Protein AF-A0A256XQA1-F1 (afdb_monomer)

Nearest PDB structures (foldseek):
  4xed-assembly1_A  TM=9.774E-01  e=1.293E-12  Thermoplasmatales archaeon SCGC AB-540-F20
  3no8-assembly2_B  TM=5.019E-01  e=9.956E-04  Homo sapiens
  3s9d-assembly2_D  TM=3.739E-01  e=5.995E-04  Homo sapiens
  7zn2-assembly1_c  TM=4.769E-01  e=1.975E-02  Escherichia phage T5
  6xay-assembly2_B  TM=3.866E-01  e=4.311E-03  Homo sapiens

pLDDT: mean 86.0, std 14.16, range [35.56, 98.75]

Solvent-accessible surface area (backbone atoms only — not comparable to full-atom values): 26782 Å² total; per-residue (Å²): 106,75,66,42,61,50,33,53,73,69,76,34,41,66,69,47,74,50,66,72,14,47,53,47,9,24,47,56,58,48,54,56,33,29,93,28,30,47,31,44,32,19,8,39,33,76,43,62,55,76,67,44,73,65,40,53,56,55,52,52,51,50,46,71,76,37,81,80,62,47,72,66,62,51,42,44,50,50,45,51,53,49,54,74,39,76,92,52,34,65,70,37,45,36,17,28,31,37,27,83,37,38,65,62,26,46,54,33,43,21,50,34,22,49,45,48,52,74,42,31,88,78,40,48,68,58,50,55,60,54,52,75,73,37,40,61,28,76,89,43,44,22,30,22,46,53,42,42,28,54,57,51,45,75,46,96,55,61,69,71,52,31,52,29,25,47,49,28,41,54,32,45,57,69,18,50,76,39,61,44,58,31,75,50,88,42,65,77,36,38,22,40,88,52,50,43,76,77,51,45,66,74,41,82,52,53,69,32,79,92,73,45,50,60,49,44,73,68,28,39,48,58,57,38,58,43,52,62,49,47,54,48,37,48,30,32,76,66,47,68,29,78,59,75,73,43,71,46,72,38,14,46,59,30,31,44,28,44,35,40,51,42,83,47,45,45,44,42,37,38,36,37,29,28,19,31,35,74,80,50,77,45,39,44,34,42,29,37,18,72,39,96,93,52,65,71,78,35,61,45,74,45,59,39,86,78,44,44,70,81,44,79,36,75,42,79,46,82,38,74,66,44,82,51,65,56,75,43,64,33,31,46,36,42,43,34,84,32,50,73,76,78,61,18,27,34,35,40,31,11,20,69,50,57,73,63,38,81,66,47,53,35,34,39,33,34,59,89,73,73,41,78,39,72,52,81,78,54,37,33,57,23,36,35,34,26,23,78,24,54,70,35,71,41,31,46,79,47,62,75,52,57,55,56,52,66,46,78,46,66,34,32,40,32,40,70,45,92,85,61,39,41,28,24,36,34,36,33,57,53,79,88,49,69,48,79,59,52,64,82,38,60,41,62,46,78,42,77,51,72,51,65,50,72,60,70,49,75,32,46,31,39,30,25,31,24,38,75,85,70,53,46,30,43,74,29,76,47,63,31,39,22,65,84,80,70,64,73,57,53,58,57,48,50,56,48,39,73,74,33,68,70,58,52,61,55,58,73,72,78,115

Radius of gyration: 28.11 Å; Cα contacts (8 Å, |Δi|>4): 1123; chains: 1; bounding box: 68×57×77 Å

Sequence (511 aa):
MKCKKHYQKQGGVDLICFTAPCLMGAIESAYELRDCVDIYIGSEELSGYGHWFDTIENICEEIDDNPDITNNELSEFIIQSLWDKTSWQPSLTMSAVKTSMMEPLISSLDTLASDLITYYNESYDLFWEVYAEVQGFGNGFCVDVYDLVNKCSVADFHPSIIEDFVEVRDCFSDCIIDECHGDYSGAYGLTIYVPDLLSYYYASHYGDSAYGLDFSQNTNWGEFVSLYFQEIIEYGVDQYQTETTTGMVLCYKYKWTQSFIPTKEDLIKLKLKLYRFGDITSDLKVSVRSEKEGYDLTTISIPYDSVPKDVWEWVEFDFPDIVLITGETYYILLSTDGGDNTENAYSFAGSNDPDSYLDGDIWLYYTSSESWKMWDPPIDACFKTFFEGSGLNPPVIEGPSSGESGICYDYSFVYNDPDNLDVSYFIDWGDGKVEEWTGPHQSGIKTTFSHVWNEKGSYVINAKAKNSDDIETGWSTLEITMPKNKLHGYFLFQRFLQNHSHLYKILMQTL

Structure (mmCIF, N/CA/C/O backbone):
data_AF-A0A256XQA1-F1
#
_entry.id   AF-A0A256XQA1-F1
#
loop_
_atom_site.group_PDB
_atom_site.id
_atom_site.type_symbol
_atom_site.label_atom_id
_atom_site.label_alt_id
_atom_site.label_comp_id
_atom_site.label_asym_id
_atom_site.label_entity_id
_atom_site.label_seq_id
_atom_site.pdbx_PDB_ins_code
_atom_site.Cartn_x
_atom_site.Cartn_y
_atom_site.Cartn_z
_atom_site.occupancy
_atom_site.B_iso_or_equiv
_atom_site.auth_seq_id
_atom_site.auth_comp_id
_atom_site.auth_asym_id
_atom_site.auth_atom_id
_atom_site.pdbx_PDB_model_num
ATOM 1 N N . MET A 1 1 ? -22.484 5.832 10.659 1.00 67.25 1 MET A N 1
ATOM 2 C CA . MET A 1 1 ? -23.878 6.285 10.373 1.00 67.25 1 MET A CA 1
ATOM 3 C C . MET A 1 1 ? -25.028 5.836 11.308 1.00 67.25 1 MET A C 1
ATOM 5 O O . MET A 1 1 ? -25.582 6.697 11.990 1.00 67.25 1 MET A O 1
ATOM 9 N N . LYS A 1 2 ? -25.517 4.574 11.328 1.00 80.38 2 LYS A N 1
ATOM 10 C CA . LYS A 1 2 ? -26.718 4.212 12.146 1.00 80.38 2 LYS A CA 1
ATOM 11 C C . LYS A 1 2 ? -26.483 4.391 13.655 1.00 80.38 2 LYS A C 1
ATOM 13 O O . LYS A 1 2 ? -27.355 4.940 14.326 1.00 80.38 2 LYS A O 1
ATOM 18 N N . CYS A 1 3 ? -25.309 3.984 14.146 1.00 81.31 3 CYS A N 1
ATOM 19 C CA . CYS A 1 3 ? -24.890 4.176 15.539 1.00 81.31 3 CYS A CA 1
ATOM 20 C C . CYS A 1 3 ? -24.785 5.668 15.894 1.00 81.31 3 CYS A C 1
ATOM 22 O O . C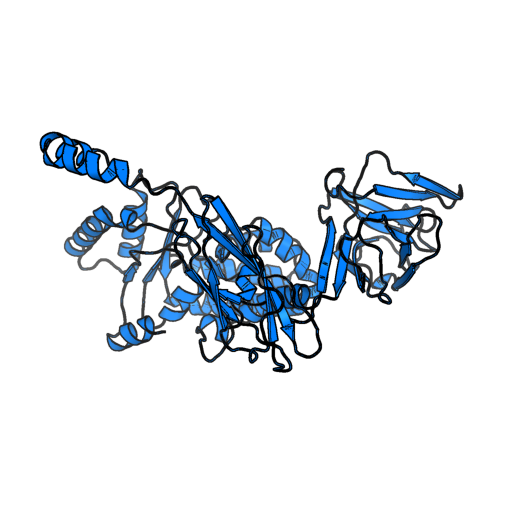YS A 1 3 ? -25.470 6.107 16.811 1.00 81.31 3 CYS A O 1
ATOM 24 N N . LYS A 1 4 ? -24.072 6.469 15.083 1.00 85.94 4 LYS A N 1
ATOM 25 C CA . LYS A 1 4 ? -23.995 7.943 15.202 1.00 85.94 4 LYS A CA 1
ATOM 26 C C . LYS A 1 4 ? -25.372 8.587 15.403 1.00 85.94 4 LYS A C 1
ATOM 28 O O . LYS A 1 4 ? -25.621 9.250 16.405 1.00 85.94 4 LYS A O 1
ATOM 33 N N . LYS A 1 5 ? -26.325 8.300 14.502 1.00 85.81 5 LYS A N 1
ATOM 34 C CA . LYS A 1 5 ? -27.705 8.824 14.581 1.00 85.81 5 LYS A CA 1
ATOM 35 C C . LYS A 1 5 ? -28.447 8.394 15.848 1.00 85.81 5 LYS A C 1
ATOM 37 O O . LYS A 1 5 ? -29.388 9.077 16.250 1.00 85.81 5 LYS A O 1
ATOM 42 N N . HIS A 1 6 ? -28.111 7.243 16.424 1.00 87.94 6 HIS A N 1
ATOM 43 C CA . HIS A 1 6 ? -28.699 6.787 17.678 1.00 87.94 6 HIS A CA 1
ATOM 44 C C . HIS A 1 6 ? -28.132 7.574 18.862 1.00 87.94 6 HIS A C 1
ATOM 46 O O . HIS A 1 6 ? -28.913 8.159 19.606 1.00 87.94 6 HIS A O 1
ATOM 52 N N . TYR A 1 7 ? -26.807 7.658 18.992 1.00 89.12 7 TYR A N 1
ATOM 53 C CA . TYR A 1 7 ? -26.156 8.355 20.105 1.00 89.12 7 TYR A CA 1
ATOM 54 C C . TYR A 1 7 ? -26.454 9.853 20.113 1.00 89.12 7 TYR A C 1
ATOM 56 O O . TYR A 1 7 ? -26.841 10.393 21.146 1.00 89.12 7 TYR A O 1
ATOM 64 N N . GLN A 1 8 ? -26.449 10.505 18.948 1.00 89.25 8 GLN A N 1
ATOM 65 C CA . GLN A 1 8 ? -26.860 11.909 18.829 1.00 89.25 8 GLN A CA 1
ATOM 66 C C . GLN A 1 8 ? -28.295 12.154 19.328 1.00 89.25 8 GLN A C 1
ATOM 68 O O . GLN A 1 8 ? -28.574 13.184 19.934 1.00 89.25 8 GLN A O 1
ATOM 73 N N . LYS A 1 9 ? -29.221 11.203 19.125 1.00 90.31 9 LYS A N 1
ATOM 74 C CA . LYS A 1 9 ? -30.597 11.314 19.649 1.00 90.31 9 LYS A CA 1
ATOM 75 C C . LYS A 1 9 ? -30.681 11.152 21.166 1.00 90.31 9 LYS A C 1
ATOM 77 O O . LYS A 1 9 ? -31.665 11.609 21.740 1.00 90.31 9 LYS A O 1
ATOM 82 N N . GLN A 1 10 ? -29.703 10.495 21.785 1.00 90.44 10 GLN A N 1
ATOM 83 C CA . GLN A 1 10 ? -29.627 10.307 23.237 1.00 90.44 10 GLN A CA 1
ATOM 84 C C . GLN A 1 10 ? -28.830 11.417 23.942 1.00 90.44 10 GLN A C 1
ATOM 86 O O . GLN A 1 10 ? -28.778 11.425 25.165 1.00 90.44 10 GLN A O 1
ATOM 91 N N . GLY A 1 11 ? -28.265 12.373 23.195 1.00 91.06 11 GLY A N 1
ATOM 92 C CA . GLY A 1 11 ? -27.439 13.451 23.747 1.00 91.06 11 GLY A CA 1
ATOM 93 C C . GLY A 1 11 ? -25.943 13.135 23.819 1.00 91.06 11 GLY A C 1
ATOM 94 O O . GLY A 1 11 ? -25.210 13.923 24.400 1.00 91.06 11 GLY A O 1
ATOM 95 N N . GLY A 1 12 ? -25.500 12.035 23.201 1.00 93.44 12 GLY A N 1
ATOM 96 C CA . GLY A 1 12 ? -24.117 11.559 23.241 1.00 93.44 12 GLY A CA 1
ATOM 97 C C . GLY A 1 12 ? -23.879 10.467 24.287 1.00 93.44 12 GLY A C 1
ATOM 98 O O . GLY A 1 12 ? -24.814 10.012 24.949 1.00 93.44 12 GLY A O 1
ATOM 99 N N . VAL A 1 13 ? -22.632 10.012 24.377 1.00 94.81 13 VAL A N 1
ATOM 100 C CA . VAL A 1 13 ? -22.139 9.014 25.331 1.00 94.81 13 VAL A CA 1
ATOM 101 C C . VAL A 1 13 ? -20.762 9.454 25.827 1.00 94.81 13 VAL A C 1
ATOM 103 O O . VAL A 1 13 ? -19.945 9.902 25.029 1.00 94.81 13 VAL A O 1
ATOM 106 N N . ASP A 1 14 ? -20.496 9.302 27.121 1.00 94.75 14 ASP A N 1
ATOM 107 C CA . ASP A 1 14 ? -19.189 9.611 27.708 1.00 94.75 14 ASP A CA 1
ATOM 108 C C . ASP A 1 14 ? -18.115 8.611 27.242 1.00 94.75 14 ASP A C 1
ATOM 110 O O . ASP A 1 14 ? -17.143 8.987 26.598 1.00 94.75 14 ASP A O 1
ATOM 114 N N . LEU A 1 15 ? -18.337 7.312 27.462 1.00 95.06 15 LEU A N 1
ATOM 115 C CA . LEU A 1 15 ? -17.463 6.238 26.980 1.00 95.06 15 LEU A CA 1
ATOM 116 C C . LEU A 1 15 ? -18.224 5.235 26.113 1.00 95.06 15 LEU A C 1
ATOM 118 O O . LEU A 1 15 ? -19.287 4.744 26.502 1.00 95.06 15 LEU A O 1
ATOM 122 N N . ILE A 1 16 ? -17.633 4.831 24.990 1.00 93.75 16 ILE A N 1
ATOM 123 C CA . ILE A 1 16 ? -18.061 3.646 24.238 1.00 93.75 16 ILE A CA 1
ATOM 124 C C . ILE A 1 16 ? -16.966 2.581 24.262 1.00 93.75 16 ILE A C 1
ATOM 126 O O . ILE A 1 16 ? -15.831 2.836 23.882 1.00 93.75 16 ILE A O 1
ATOM 130 N N . CYS A 1 17 ? -17.328 1.373 24.693 1.00 92.06 17 CYS A N 1
ATOM 131 C CA . CYS A 1 17 ? -16.447 0.206 24.707 1.00 92.06 17 CYS A CA 1
ATOM 132 C C . CYS A 1 17 ? -16.997 -0.857 23.757 1.00 92.06 17 CYS A C 1
ATOM 134 O O . CYS A 1 17 ? -18.105 -1.368 23.965 1.00 92.06 17 CYS A O 1
ATOM 136 N N . PHE A 1 18 ? -16.241 -1.216 22.723 1.00 88.94 18 PHE A N 1
ATOM 137 C CA . PHE A 1 18 ? -16.648 -2.293 21.826 1.00 88.94 18 PHE A CA 1
ATOM 138 C C . PHE A 1 18 ? -16.277 -3.648 22.437 1.00 88.94 18 PHE A C 1
ATOM 140 O O . PHE A 1 18 ? -15.113 -3.992 22.560 1.00 88.94 18 PHE A O 1
ATOM 147 N N . THR A 1 19 ? -17.273 -4.450 22.822 1.00 78.88 19 THR A N 1
ATOM 148 C CA . THR A 1 19 ? -17.038 -5.789 23.411 1.00 78.88 19 THR A CA 1
ATOM 149 C C . THR A 1 19 ? -16.857 -6.899 22.373 1.00 78.88 19 THR A C 1
ATOM 151 O O . THR A 1 19 ? -16.422 -8.001 22.698 1.00 78.88 19 THR A O 1
ATOM 154 N N . ALA A 1 20 ? -17.145 -6.589 21.109 1.00 76.75 20 ALA A N 1
ATOM 155 C CA . ALA A 1 20 ? -16.627 -7.277 19.933 1.00 76.75 20 ALA A CA 1
ATOM 156 C C . ALA A 1 20 ? -15.763 -6.258 19.171 1.00 76.75 20 ALA A C 1
ATOM 158 O O . ALA A 1 20 ? -16.246 -5.676 18.199 1.00 76.75 20 ALA A O 1
ATOM 159 N N . PRO A 1 21 ? -14.554 -5.943 19.672 1.00 68.94 21 PRO A N 1
ATOM 160 C CA . PRO A 1 21 ? -13.799 -4.789 19.213 1.00 68.94 21 PRO A CA 1
ATOM 161 C C . PRO A 1 21 ? -13.023 -5.043 17.923 1.00 68.94 21 PRO A C 1
ATOM 163 O O . PRO A 1 21 ? -12.286 -4.152 17.526 1.00 68.94 21 PRO A O 1
ATOM 166 N N . CYS A 1 22 ? -13.200 -6.202 17.273 1.00 84.94 22 CYS A N 1
ATOM 167 C CA . CYS A 1 22 ? -12.525 -6.567 16.031 1.00 84.94 22 CYS A CA 1
ATOM 168 C C . CYS A 1 22 ? -12.477 -5.402 15.040 1.00 84.94 22 CYS A C 1
ATOM 170 O O . CYS A 1 22 ? -13.522 -5.020 14.508 1.00 84.94 22 CYS A O 1
ATOM 172 N N . LEU A 1 23 ? -11.271 -4.891 14.781 1.00 88.25 23 LEU A N 1
ATOM 173 C CA . LEU A 1 23 ? -11.005 -3.808 13.826 1.00 88.25 23 LEU A CA 1
ATOM 174 C C . LEU A 1 23 ? -11.758 -2.498 14.135 1.00 88.25 23 LEU A C 1
ATOM 176 O O . LEU A 1 23 ? -11.922 -1.644 13.268 1.00 88.25 23 LEU A O 1
ATOM 180 N N . MET A 1 24 ? -12.256 -2.328 15.364 1.00 92.06 24 MET A N 1
ATOM 181 C CA . MET A 1 24 ? -12.925 -1.101 15.788 1.00 92.06 24 MET A CA 1
ATOM 182 C C . MET A 1 24 ? -11.919 -0.028 16.207 1.00 92.06 24 MET A C 1
ATOM 184 O O . MET A 1 24 ? -12.300 1.132 16.269 1.00 92.06 24 MET A O 1
ATOM 188 N N . GLY A 1 25 ? -10.652 -0.357 16.454 1.00 93.94 25 GLY A N 1
ATOM 189 C CA . GLY A 1 25 ? -9.541 0.595 16.572 1.00 93.94 25 GLY A CA 1
ATOM 190 C C . GLY A 1 25 ? -9.184 1.189 15.208 1.00 93.94 25 GLY A C 1
ATOM 191 O O . GLY A 1 25 ? -8.063 1.046 14.743 1.00 93.94 25 GLY A O 1
ATOM 192 N N . ALA A 1 26 ? -10.167 1.778 14.530 1.00 93.56 26 ALA A N 1
ATOM 193 C CA . ALA A 1 26 ? -10.064 2.333 13.189 1.00 93.56 26 ALA A CA 1
ATOM 194 C C . ALA A 1 26 ? -10.367 3.830 13.238 1.00 93.56 26 ALA A C 1
ATOM 196 O O . ALA A 1 26 ? -11.396 4.252 13.791 1.00 93.56 26 ALA A O 1
ATOM 197 N N . ILE A 1 27 ? -9.480 4.631 12.655 1.00 96.12 27 ILE A N 1
ATOM 198 C CA . ILE A 1 27 ? -9.544 6.092 12.679 1.00 96.12 27 ILE A CA 1
ATOM 199 C C . ILE A 1 27 ? -10.839 6.610 12.044 1.00 96.12 27 ILE A C 1
ATOM 201 O O . ILE A 1 27 ? -11.453 7.549 12.553 1.00 96.12 27 ILE A O 1
ATOM 205 N N . GLU A 1 28 ? -11.330 5.937 11.003 1.00 92.81 28 GLU A N 1
ATOM 206 C CA . GLU A 1 28 ? -12.576 6.256 10.313 1.00 92.81 28 GLU A CA 1
ATOM 207 C C . GLU A 1 28 ? -13.779 6.112 11.252 1.00 92.81 28 GLU A C 1
ATOM 209 O O . GLU A 1 28 ? -14.695 6.938 11.245 1.00 92.81 28 GLU A O 1
ATOM 214 N N . SER A 1 29 ? -13.771 5.069 12.089 1.00 92.56 29 SER A N 1
ATOM 215 C CA . SER A 1 29 ? -14.848 4.785 13.042 1.00 92.56 29 SER A CA 1
ATOM 216 C C . SER A 1 29 ? -14.837 5.758 14.219 1.00 92.56 29 SER A C 1
ATOM 218 O O . SER A 1 29 ? -15.899 6.261 14.604 1.00 92.56 29 SER A O 1
ATOM 220 N N . ALA A 1 30 ? -13.653 6.055 14.763 1.00 96.00 30 ALA A N 1
ATOM 221 C CA . ALA A 1 30 ? -13.488 7.050 15.818 1.00 96.00 30 ALA A CA 1
ATOM 222 C C . ALA A 1 30 ? -13.921 8.444 15.329 1.00 96.00 30 ALA A C 1
ATOM 224 O O . ALA A 1 30 ? -14.699 9.128 16.002 1.00 96.00 30 ALA A O 1
ATOM 225 N N . TYR A 1 31 ? -13.514 8.831 14.114 1.00 96.69 31 TYR A N 1
ATOM 226 C CA . TYR A 1 31 ? -13.877 10.117 13.520 1.00 96.69 31 TYR A CA 1
ATOM 227 C C . TYR A 1 31 ? -15.381 10.224 13.270 1.00 96.69 31 TYR A C 1
ATOM 229 O O . TYR A 1 31 ? -16.006 11.229 13.606 1.00 96.69 31 TYR A O 1
ATOM 237 N N . GLU A 1 32 ? -16.008 9.170 12.751 1.00 94.12 32 GLU A N 1
ATOM 238 C CA . GLU A 1 32 ? -17.448 9.137 12.486 1.00 94.12 32 GLU A CA 1
ATOM 239 C C . GLU A 1 32 ? -18.294 9.381 13.754 1.00 94.12 32 GLU A C 1
ATOM 241 O O . GLU A 1 32 ? -19.398 9.931 13.667 1.00 94.12 32 GLU A O 1
ATOM 246 N N . LEU A 1 33 ? -17.802 8.991 14.937 1.00 95.06 33 LEU A N 1
ATOM 247 C CA . LEU A 1 33 ? -18.512 9.129 16.215 1.00 95.06 33 LEU A CA 1
ATOM 248 C C . LEU A 1 33 ? -18.113 10.355 17.049 1.00 95.06 33 LEU A C 1
ATOM 250 O O . LEU A 1 33 ? -18.765 10.602 18.067 1.00 95.06 33 LEU A O 1
ATOM 254 N N . ARG A 1 34 ? -17.129 11.149 16.613 1.00 95.81 34 ARG A N 1
ATOM 255 C CA . ARG A 1 34 ? -16.517 12.233 17.407 1.00 95.81 34 ARG A CA 1
ATOM 256 C C . ARG A 1 34 ? -17.481 13.264 17.998 1.00 95.81 34 ARG A C 1
ATOM 258 O O . ARG A 1 34 ? -17.266 13.754 19.095 1.00 95.81 34 ARG A O 1
ATOM 265 N N . ASP A 1 35 ? -18.590 13.546 17.316 1.00 94.19 35 ASP A N 1
ATOM 266 C CA . ASP A 1 35 ? -19.576 14.537 17.775 1.00 94.19 35 ASP A CA 1
ATOM 267 C C . ASP A 1 35 ? -20.509 14.015 18.881 1.00 94.19 35 ASP A C 1
ATOM 269 O O . ASP A 1 35 ? -21.387 14.740 19.354 1.00 94.19 35 ASP A O 1
ATOM 273 N N . CYS A 1 36 ? -20.437 12.724 19.213 1.00 95.56 36 CYS A N 1
ATOM 274 C CA . CYS A 1 36 ? -21.406 12.076 20.098 1.00 95.56 36 CYS A CA 1
ATOM 275 C C . CYS A 1 36 ? -20.813 11.062 21.076 1.00 95.56 36 CYS A C 1
ATOM 277 O O . CYS A 1 36 ? -21.576 10.428 21.801 1.00 95.56 36 CYS A O 1
ATOM 279 N N . VAL A 1 37 ? -19.496 10.903 21.094 1.00 96.94 37 VAL A N 1
ATOM 280 C CA . VAL A 1 37 ? -18.749 10.024 21.997 1.00 96.94 37 VAL A CA 1
ATOM 281 C C . VAL A 1 37 ? -17.574 10.836 22.516 1.00 96.94 37 VAL A C 1
ATOM 283 O O . VAL A 1 37 ? -16.883 11.384 21.673 1.00 96.94 37 VAL A O 1
ATOM 286 N N . ASP A 1 38 ? -17.335 10.922 23.826 1.00 97.50 38 ASP A N 1
ATOM 287 C CA . ASP A 1 38 ? -16.160 11.633 24.372 1.00 97.50 38 ASP A CA 1
ATOM 288 C C . ASP A 1 38 ? -14.893 10.759 24.314 1.00 97.50 38 ASP A C 1
ATOM 290 O O . ASP A 1 38 ? -13.873 11.166 23.752 1.00 97.50 38 ASP A O 1
ATOM 294 N N . ILE A 1 39 ? -14.986 9.509 24.785 1.00 98.31 39 ILE A N 1
ATOM 295 C CA . ILE A 1 39 ? -13.903 8.519 24.706 1.00 98.31 39 ILE A CA 1
ATOM 296 C C . ILE A 1 39 ? -14.355 7.254 23.978 1.00 98.31 39 ILE A C 1
ATOM 298 O O . ILE A 1 39 ? -15.374 6.631 24.296 1.00 98.31 39 ILE A O 1
ATOM 302 N N . TYR A 1 40 ? -13.557 6.863 22.992 1.00 97.69 40 TYR A N 1
ATOM 303 C CA . TYR A 1 40 ? -13.766 5.708 22.134 1.00 97.69 40 TYR A CA 1
ATOM 304 C C . TYR A 1 40 ? -12.761 4.606 22.472 1.00 97.69 40 TYR A C 1
ATOM 306 O O . TYR A 1 40 ? -11.561 4.846 22.399 1.00 97.69 40 TYR A O 1
ATOM 314 N N . ILE A 1 41 ? -13.236 3.405 22.822 1.00 96.69 41 ILE A N 1
ATOM 315 C CA . ILE A 1 41 ? -12.378 2.260 23.162 1.00 96.69 41 ILE A CA 1
ATOM 316 C C . ILE A 1 41 ? -12.571 1.117 22.166 1.00 96.69 41 ILE A C 1
ATOM 318 O O . ILE A 1 41 ? -13.651 0.514 22.116 1.00 96.69 41 ILE A O 1
ATOM 322 N N . GLY A 1 42 ? -11.523 0.801 21.400 1.00 94.62 42 GLY A N 1
ATOM 323 C CA . GLY A 1 42 ? -11.541 -0.204 20.333 1.00 94.62 42 GLY A CA 1
ATOM 324 C C . GLY A 1 42 ? -10.213 -0.946 20.170 1.00 94.62 42 GLY A C 1
ATOM 325 O O . GLY A 1 42 ? -9.200 -0.559 20.740 1.00 94.62 42 GLY A O 1
ATOM 326 N N . SER A 1 43 ? -10.242 -2.033 19.395 1.00 93.56 43 SER A N 1
ATOM 327 C CA . SER A 1 43 ? -9.085 -2.892 19.116 1.00 93.56 43 SER A CA 1
ATOM 328 C C . SER A 1 43 ? -8.738 -2.834 17.639 1.00 93.56 43 SER A C 1
ATOM 330 O O . SER A 1 43 ? -9.618 -2.916 16.780 1.00 93.56 43 SER A O 1
ATOM 332 N N . GLU A 1 44 ? -7.455 -2.706 17.350 1.00 93.62 44 GLU A N 1
ATOM 333 C CA . GLU A 1 44 ? -6.915 -2.679 15.991 1.00 93.62 44 GLU A CA 1
ATOM 334 C C . GLU A 1 44 ? -7.014 -4.045 15.312 1.00 93.62 44 GLU A C 1
ATOM 336 O O . GLU A 1 44 ? -7.113 -4.122 14.094 1.00 93.62 44 GLU A O 1
ATOM 341 N N . GLU A 1 45 ? -7.058 -5.124 16.100 1.00 90.00 45 GLU A N 1
ATOM 342 C CA . GLU A 1 45 ? -7.053 -6.501 15.617 1.00 90.00 45 GLU A CA 1
ATOM 343 C C . GLU A 1 45 ? -8.362 -7.234 15.947 1.00 90.00 45 GLU A C 1
ATOM 345 O O . GLU A 1 45 ? -9.210 -6.795 16.733 1.00 90.00 45 GLU A O 1
ATOM 350 N N . LEU A 1 46 ? -8.539 -8.397 15.327 1.00 81.44 46 LEU A N 1
ATOM 351 C CA . LEU A 1 46 ? -9.519 -9.403 15.688 1.00 81.44 46 LEU A CA 1
ATOM 352 C C . LEU A 1 46 ? -9.382 -9.790 17.167 1.00 81.44 46 LEU A C 1
ATOM 354 O O . LEU A 1 46 ? -8.516 -10.562 17.574 1.00 81.44 46 LEU A O 1
ATOM 358 N N . SER A 1 47 ? -10.316 -9.294 17.966 1.00 71.69 47 SER A N 1
ATOM 359 C CA . SER A 1 47 ? -10.353 -9.457 19.413 1.00 71.69 47 SER A CA 1
ATOM 360 C C . SER A 1 47 ? -11.646 -10.150 19.842 1.00 71.69 47 SER A C 1
ATOM 362 O O . SER A 1 47 ? -12.752 -9.866 19.378 1.00 71.69 47 SER A O 1
ATOM 364 N N . GLY A 1 48 ? -11.519 -11.128 20.735 1.00 66.00 48 GLY A N 1
ATOM 365 C CA . GLY A 1 48 ? -12.658 -11.916 21.196 1.00 66.00 48 GLY A CA 1
ATOM 366 C C . GLY A 1 48 ? -13.405 -11.250 22.352 1.00 66.00 48 GLY A C 1
ATOM 367 O O . GLY A 1 48 ? -12.814 -10.574 23.186 1.00 66.00 48 GLY A O 1
ATOM 368 N N . TYR A 1 49 ? -14.694 -11.567 22.519 1.00 71.00 49 TYR A N 1
ATOM 369 C CA . TYR A 1 49 ? -15.453 -11.198 23.731 1.00 71.00 49 TYR A CA 1
ATOM 370 C C . TYR A 1 49 ? -14.781 -11.683 25.038 1.00 71.00 49 TYR A C 1
ATOM 372 O O . TYR A 1 49 ? -15.035 -11.149 26.114 1.00 71.00 49 TYR A O 1
ATOM 380 N N . GLY A 1 50 ? -13.881 -12.671 24.931 1.00 71.31 50 GLY A N 1
ATOM 381 C CA . GLY A 1 50 ? -13.057 -13.207 26.013 1.00 71.31 50 GLY A CA 1
ATOM 382 C C . GLY A 1 50 ? -12.348 -12.153 26.870 1.00 71.31 50 GLY A C 1
ATOM 383 O O . GLY A 1 50 ? -12.271 -12.333 28.082 1.00 71.31 50 GLY A O 1
ATOM 384 N N . HIS A 1 51 ? -11.902 -11.044 26.270 1.00 73.38 51 HIS A N 1
ATOM 385 C CA . HIS A 1 51 ? -11.168 -9.986 26.978 1.00 73.38 51 HIS A CA 1
ATOM 386 C C . HIS A 1 51 ? -12.019 -9.243 28.024 1.00 73.38 51 HIS A C 1
ATOM 388 O O . HIS A 1 51 ? -11.472 -8.624 28.931 1.00 73.38 51 HIS A O 1
ATOM 394 N N . TRP A 1 52 ? -13.351 -9.320 27.933 1.00 82.75 52 TRP A N 1
ATOM 395 C CA . TRP A 1 52 ? -14.263 -8.494 28.729 1.00 82.75 52 TRP A CA 1
ATOM 396 C C . TRP A 1 52 ? -14.908 -9.205 29.927 1.00 82.75 52 TRP A C 1
ATOM 398 O O . TRP A 1 52 ? -15.475 -8.523 30.776 1.00 82.75 52 TRP A O 1
ATOM 408 N N . PHE A 1 53 ? -14.848 -10.541 30.020 1.00 78.31 53 PHE A N 1
ATOM 409 C CA . PHE A 1 53 ? -15.642 -11.310 30.998 1.00 78.31 53 PHE A CA 1
ATOM 410 C C . PHE A 1 53 ? -15.449 -10.869 32.454 1.00 78.31 53 PHE A C 1
ATOM 412 O O . PHE A 1 53 ? -16.440 -10.699 33.158 1.00 78.31 53 PHE A O 1
ATOM 419 N N . ASP A 1 54 ? -14.203 -10.659 32.876 1.00 75.50 54 ASP A N 1
ATOM 420 C CA . ASP A 1 54 ? -13.890 -10.207 34.238 1.00 75.50 54 ASP A CA 1
ATOM 421 C C . ASP A 1 54 ? -13.723 -8.685 34.310 1.00 75.50 54 ASP A C 1
ATOM 423 O O . ASP A 1 54 ? -13.962 -8.063 35.340 1.00 75.50 54 ASP A O 1
ATOM 427 N N . THR A 1 55 ? -13.300 -8.073 33.206 1.00 83.88 55 THR A N 1
ATOM 428 C CA . THR A 1 55 ? -13.035 -6.636 33.131 1.00 83.88 55 THR A CA 1
ATOM 429 C C . THR A 1 55 ? -14.309 -5.830 33.357 1.00 83.88 55 THR A C 1
ATOM 431 O O . THR A 1 55 ? -14.264 -4.797 34.011 1.00 83.88 55 THR A O 1
ATOM 434 N N . ILE A 1 56 ? -15.462 -6.313 32.882 1.00 88.19 56 ILE A N 1
ATOM 435 C CA . ILE A 1 56 ? -16.747 -5.635 33.103 1.00 88.19 56 ILE A CA 1
ATOM 436 C C . ILE A 1 56 ? -17.071 -5.517 34.599 1.00 88.19 56 ILE A C 1
ATOM 438 O O . ILE A 1 56 ? -17.550 -4.469 35.019 1.00 88.19 56 ILE A O 1
ATOM 442 N N . GLU A 1 57 ? -16.813 -6.559 35.398 1.00 88.69 57 GLU A N 1
ATOM 443 C CA . GLU A 1 57 ? -17.065 -6.518 36.845 1.00 88.69 57 GLU A CA 1
ATOM 444 C C . GLU A 1 57 ? -16.157 -5.483 37.519 1.00 88.69 57 GLU A C 1
ATOM 446 O O . GLU A 1 57 ? -16.666 -4.609 38.216 1.00 88.69 57 GLU A O 1
ATOM 451 N N . ASN A 1 58 ? -14.858 -5.491 37.200 1.00 90.31 58 ASN A N 1
ATOM 452 C CA . ASN A 1 58 ? -13.901 -4.500 37.703 1.00 90.31 58 ASN A CA 1
ATOM 453 C C . ASN A 1 58 ? -14.304 -3.058 37.347 1.00 90.31 58 ASN A C 1
ATOM 455 O O . ASN A 1 58 ? -14.192 -2.164 38.177 1.00 90.31 58 ASN A O 1
ATOM 459 N N . ILE A 1 59 ? -14.786 -2.824 36.121 1.00 91.56 59 ILE A N 1
ATOM 460 C CA . ILE A 1 59 ? -15.259 -1.502 35.684 1.00 91.56 59 ILE A CA 1
ATOM 461 C C . ILE A 1 59 ? -16.482 -1.069 36.495 1.00 91.56 59 ILE A C 1
ATOM 463 O O . ILE A 1 59 ? -16.572 0.086 36.902 1.00 91.56 59 ILE A O 1
ATOM 467 N N . CYS A 1 60 ? -17.439 -1.973 36.722 1.00 92.75 60 CYS A N 1
ATOM 468 C CA . CYS A 1 60 ? -18.612 -1.663 37.534 1.00 92.75 60 CYS A CA 1
ATOM 469 C C . CYS A 1 60 ? -18.227 -1.323 38.979 1.00 92.75 60 CYS A C 1
ATOM 471 O O . CYS A 1 60 ? -18.750 -0.350 39.515 1.00 92.75 60 CYS A O 1
ATOM 473 N N . GLU A 1 61 ? -17.311 -2.087 39.579 1.00 94.94 61 GLU A N 1
ATOM 474 C CA . GLU A 1 61 ? -16.795 -1.814 40.925 1.00 94.94 61 GLU A CA 1
ATOM 475 C C . GLU A 1 61 ? -16.095 -0.451 40.997 1.00 94.94 61 GLU A C 1
ATOM 477 O O . GLU A 1 61 ? -16.389 0.332 41.896 1.00 94.94 61 GLU A O 1
ATOM 482 N N . GLU A 1 62 ? -15.248 -0.122 40.018 1.00 95.69 62 GLU A N 1
ATOM 483 C CA . GLU A 1 62 ? -14.531 1.157 39.973 1.00 95.69 62 GLU A CA 1
ATOM 484 C C . GLU A 1 62 ? -15.488 2.356 39.876 1.00 95.69 62 GLU A C 1
ATOM 486 O O . GLU A 1 62 ? -15.314 3.354 40.574 1.00 95.69 62 GLU A O 1
ATOM 491 N N . ILE A 1 63 ? -16.543 2.250 39.062 1.00 94.62 63 ILE A N 1
ATOM 492 C CA . ILE A 1 63 ? -17.564 3.302 38.937 1.00 94.62 63 ILE A CA 1
ATOM 493 C C . ILE A 1 63 ? -18.385 3.439 40.229 1.00 94.62 63 ILE A C 1
ATOM 495 O O . ILE A 1 63 ? -18.722 4.556 40.629 1.00 94.62 63 ILE A O 1
ATOM 499 N N . ASP A 1 64 ? -18.726 2.323 40.881 1.00 96.19 64 ASP A N 1
ATOM 500 C CA . ASP A 1 64 ? -19.488 2.328 42.134 1.00 96.19 64 ASP A CA 1
ATOM 501 C C . ASP A 1 64 ? -18.667 2.919 43.298 1.00 96.19 64 ASP A C 1
ATOM 503 O O . ASP A 1 64 ? -19.209 3.668 44.121 1.00 96.19 64 ASP A O 1
ATOM 507 N N . ASP A 1 65 ? -17.367 2.613 43.356 1.00 97.44 65 ASP A N 1
ATOM 508 C CA . ASP A 1 65 ? -16.450 3.089 44.395 1.00 97.44 65 ASP A CA 1
ATOM 509 C C . ASP A 1 65 ? -15.998 4.542 44.161 1.00 97.44 65 ASP A C 1
ATOM 511 O O . ASP A 1 65 ? -15.817 5.293 45.128 1.00 97.44 65 ASP A O 1
ATOM 515 N N . ASN A 1 66 ? -15.883 4.970 42.898 1.00 96.31 66 ASN A N 1
ATOM 516 C CA . ASN A 1 66 ? -15.450 6.309 42.494 1.00 96.31 66 ASN A CA 1
ATOM 517 C C . ASN A 1 66 ? -16.493 6.994 41.584 1.00 96.31 66 ASN A C 1
ATOM 519 O O . ASN A 1 66 ? -16.248 7.206 40.399 1.00 96.31 66 ASN A O 1
ATOM 523 N N . PRO A 1 67 ? -17.645 7.443 42.122 1.00 93.25 67 PRO A N 1
ATOM 524 C CA . PRO A 1 67 ? -18.743 8.002 41.319 1.00 93.25 67 PRO A CA 1
ATOM 525 C C . PRO A 1 67 ? -18.419 9.333 40.617 1.00 93.25 67 PRO A C 1
ATOM 527 O O . PRO A 1 67 ? -19.185 9.768 39.759 1.00 93.25 67 PRO A O 1
ATOM 530 N N . ASP A 1 68 ? -17.318 9.989 40.999 1.00 95.69 68 ASP A N 1
ATOM 531 C CA . ASP A 1 68 ? -16.817 11.230 40.394 1.00 95.69 68 ASP A CA 1
ATOM 532 C C . ASP A 1 68 ? -15.585 10.986 39.489 1.00 95.69 68 ASP A C 1
ATOM 534 O O . ASP A 1 68 ? -14.915 11.951 39.113 1.00 95.69 68 ASP A O 1
ATOM 538 N N . ILE A 1 69 ? -15.254 9.723 39.170 1.00 97.06 69 ILE A N 1
ATOM 539 C CA . ILE A 1 69 ? -14.138 9.377 38.278 1.00 97.06 69 ILE A CA 1
ATOM 540 C C . ILE A 1 69 ? -14.306 10.078 36.929 1.00 97.06 69 ILE A C 1
ATOM 542 O O . ILE A 1 69 ? -15.397 10.110 36.353 1.00 97.06 69 ILE A O 1
ATOM 546 N N . THR A 1 70 ? -13.233 10.685 36.427 1.00 97.56 70 THR A N 1
ATOM 547 C CA . THR A 1 70 ? -13.290 11.336 35.118 1.00 97.56 70 THR A CA 1
ATOM 548 C C . THR A 1 70 ? -13.285 10.301 33.997 1.00 97.56 70 THR A C 1
ATOM 550 O O . THR A 1 70 ? -12.771 9.194 34.155 1.00 97.56 70 THR A O 1
ATOM 553 N N . ASN A 1 71 ? -13.805 10.678 32.827 1.00 97.12 71 ASN A N 1
ATOM 554 C CA . ASN A 1 71 ? -13.793 9.811 31.647 1.00 97.12 71 ASN A CA 1
ATOM 555 C C . ASN A 1 71 ? -12.365 9.323 31.325 1.00 97.12 71 ASN A C 1
ATOM 557 O O . ASN A 1 71 ? -12.169 8.135 31.077 1.00 97.12 71 ASN A O 1
ATOM 561 N N . ASN A 1 72 ? -11.366 10.214 31.404 1.00 97.12 72 ASN A N 1
ATOM 562 C CA . ASN A 1 72 ? -9.959 9.875 31.173 1.00 97.12 72 ASN A CA 1
ATOM 563 C C . ASN A 1 72 ? -9.448 8.828 32.173 1.00 97.12 72 ASN A C 1
ATOM 565 O O . ASN A 1 72 ? -8.965 7.782 31.749 1.00 97.12 72 ASN A O 1
ATOM 569 N N . GLU A 1 73 ? -9.605 9.077 33.477 1.00 98.06 73 GLU A N 1
ATOM 570 C CA . GLU A 1 73 ? -9.149 8.152 34.528 1.00 98.06 73 GLU A CA 1
ATOM 571 C C . GLU A 1 73 ? -9.825 6.780 34.402 1.00 98.06 73 GLU A C 1
ATOM 573 O O . GLU A 1 73 ? -9.165 5.747 34.506 1.00 98.06 73 GLU A O 1
ATOM 578 N N . LEU A 1 74 ? -11.132 6.755 34.112 1.00 97.81 74 LEU A N 1
ATOM 579 C CA . LEU A 1 74 ? -11.860 5.507 33.896 1.00 97.81 74 LEU A CA 1
ATOM 580 C C . LEU A 1 74 ? -11.356 4.766 32.650 1.00 97.81 74 LEU A C 1
ATOM 582 O O . LEU A 1 74 ? -11.270 3.541 32.655 1.00 97.81 74 LEU A O 1
ATOM 586 N N . SER A 1 75 ? -11.012 5.486 31.581 1.00 97.19 75 SER A N 1
ATOM 587 C CA . SER A 1 75 ? -10.494 4.873 30.357 1.00 97.19 75 SER A CA 1
ATOM 588 C C . SER A 1 75 ? -9.100 4.264 30.535 1.00 97.19 75 SER A C 1
ATOM 590 O O . SER A 1 75 ? -8.897 3.129 30.111 1.00 97.19 75 SER A O 1
ATOM 592 N N . GLU A 1 76 ? -8.190 4.936 31.248 1.00 97.75 76 GLU A N 1
ATOM 593 C CA . GLU A 1 76 ? -6.879 4.385 31.633 1.00 97.75 76 GLU A CA 1
ATOM 594 C C . GLU A 1 76 ? -7.058 3.117 32.483 1.00 97.75 76 GLU A C 1
ATOM 596 O O . GLU A 1 76 ? -6.457 2.075 32.216 1.00 97.75 76 GLU A O 1
ATOM 601 N N . PHE A 1 77 ? -7.970 3.160 33.463 1.00 96.44 77 PHE A N 1
ATOM 602 C CA . PHE A 1 77 ? -8.304 1.992 34.278 1.00 96.44 77 PHE A CA 1
ATOM 603 C C . PHE A 1 77 ? -8.816 0.813 33.435 1.00 96.44 77 PHE A C 1
ATOM 605 O O . PHE A 1 77 ? -8.452 -0.338 33.696 1.00 96.44 77 PHE A O 1
ATOM 612 N N . ILE A 1 78 ? -9.645 1.072 32.417 1.00 94.75 78 ILE A N 1
ATOM 613 C CA . ILE A 1 78 ? -10.152 0.038 31.504 1.00 94.75 78 ILE A CA 1
ATOM 614 C C . ILE A 1 78 ? -9.001 -0.617 30.736 1.00 94.75 78 ILE A C 1
ATOM 616 O O . ILE A 1 78 ? -8.922 -1.848 30.709 1.00 94.75 78 ILE A O 1
ATOM 620 N N . ILE A 1 79 ? -8.104 0.175 30.140 1.00 94.38 79 ILE A N 1
ATOM 621 C CA . ILE A 1 79 ? -6.962 -0.336 29.366 1.00 94.38 79 ILE A CA 1
ATOM 622 C C . ILE A 1 79 ? -6.031 -1.175 30.252 1.00 94.38 79 ILE A C 1
ATOM 624 O O . ILE A 1 79 ? -5.681 -2.302 29.889 1.00 94.38 79 ILE A O 1
ATOM 628 N N . GLN A 1 80 ? -5.722 -0.700 31.460 1.00 93.12 80 GLN A N 1
ATOM 629 C CA . GLN A 1 80 ? -4.901 -1.433 32.431 1.00 93.12 80 GLN A CA 1
ATOM 630 C C . GLN A 1 80 ? -5.578 -2.725 32.911 1.00 93.12 80 GLN A C 1
ATOM 632 O O . GLN A 1 80 ? -4.943 -3.779 32.978 1.00 93.12 80 GLN A O 1
ATOM 637 N N . SER A 1 81 ? -6.888 -2.682 33.171 1.00 91.12 81 SER A N 1
ATOM 638 C CA . SER A 1 81 ? -7.662 -3.859 33.587 1.00 91.12 81 SER A CA 1
ATOM 639 C C . SER A 1 81 ? -7.710 -4.944 32.510 1.00 91.12 81 SER A C 1
ATOM 641 O O . SER A 1 81 ? -7.700 -6.136 32.833 1.00 91.12 81 SER A O 1
ATOM 643 N N . LEU A 1 82 ? -7.755 -4.548 31.233 1.00 89.44 82 LEU A N 1
ATOM 644 C CA . LEU A 1 82 ? -7.631 -5.471 30.104 1.00 89.44 82 LEU A CA 1
ATOM 645 C C . LEU A 1 82 ? -6.222 -6.070 30.037 1.00 89.44 82 LEU A C 1
ATOM 647 O O . LEU A 1 82 ? -6.083 -7.281 29.842 1.00 89.44 82 LEU A O 1
ATOM 651 N N . TRP A 1 83 ? -5.191 -5.247 30.244 1.00 88.94 83 TRP A N 1
ATOM 652 C CA . TRP A 1 83 ? -3.794 -5.668 30.172 1.00 88.94 83 TRP A CA 1
ATOM 653 C C . TRP A 1 83 ? -3.394 -6.666 31.260 1.00 88.94 83 TRP A C 1
ATOM 655 O O . TRP A 1 83 ? -2.709 -7.644 30.966 1.00 88.94 83 TRP A O 1
ATOM 665 N N . ASP A 1 84 ? -3.847 -6.495 32.503 1.00 85.12 84 ASP A N 1
ATOM 666 C CA . ASP A 1 84 ? -3.472 -7.354 33.640 1.00 85.12 84 ASP A CA 1
ATOM 667 C C . ASP A 1 84 ? -3.886 -8.840 33.474 1.00 85.12 84 ASP A C 1
ATOM 669 O O . ASP A 1 84 ? -3.505 -9.720 34.261 1.00 85.12 84 ASP A O 1
ATOM 673 N N . LYS A 1 85 ? -4.636 -9.175 32.417 1.00 73.38 85 LYS A N 1
ATOM 674 C CA . LYS A 1 85 ? -5.088 -10.534 32.093 1.00 73.38 85 LYS A CA 1
ATOM 675 C C . LYS A 1 85 ? -4.061 -11.321 31.270 1.00 73.38 85 LYS A C 1
ATOM 677 O O . LYS A 1 85 ? -4.121 -11.416 30.047 1.00 73.38 85 LYS A O 1
ATOM 682 N N . THR A 1 86 ? -3.184 -12.023 31.986 1.00 63.34 86 THR A N 1
ATOM 683 C CA . THR A 1 86 ? -2.065 -12.817 31.423 1.00 63.34 86 THR A CA 1
ATOM 684 C C . THR A 1 86 ? -2.402 -13.841 30.328 1.00 63.34 86 THR A C 1
ATOM 686 O O . THR A 1 86 ? -1.545 -14.128 29.497 1.00 63.34 86 THR A O 1
ATOM 689 N N . SER A 1 87 ? -3.606 -14.422 30.286 1.00 69.19 87 SER A N 1
ATOM 690 C CA . SER A 1 87 ? -3.936 -15.472 29.304 1.00 69.19 87 SER A CA 1
ATOM 691 C C . SER A 1 87 ? -4.217 -14.950 27.893 1.00 69.19 87 SER A C 1
ATOM 693 O O . SER A 1 87 ? -4.183 -15.740 26.952 1.00 69.19 87 SER A O 1
ATOM 695 N N . TRP A 1 88 ? -4.477 -13.650 27.742 1.00 68.50 88 TRP A N 1
ATOM 696 C CA . TRP A 1 88 ? -4.875 -13.037 26.472 1.00 68.50 88 TRP A CA 1
ATOM 697 C C . TRP A 1 88 ? -3.927 -11.931 26.002 1.00 68.50 88 TRP A C 1
ATOM 699 O O . TRP A 1 88 ? -4.092 -11.443 24.889 1.00 68.50 88 TRP A O 1
ATOM 709 N N . GLN A 1 89 ? -2.931 -11.578 26.824 1.00 79.00 89 GLN A N 1
ATOM 710 C CA . GLN A 1 89 ? -1.919 -10.560 26.528 1.00 79.00 89 GLN A CA 1
ATOM 711 C C . GLN A 1 89 ? -1.299 -10.700 25.128 1.00 79.00 89 GLN A C 1
ATOM 713 O O . GLN A 1 89 ? -1.295 -9.696 24.429 1.00 79.00 89 GLN A O 1
ATOM 718 N N . PRO A 1 90 ? -0.851 -11.886 24.655 1.00 83.38 90 PRO A N 1
ATOM 719 C CA . PRO A 1 90 ? -0.127 -11.978 23.380 1.00 83.38 90 PRO A CA 1
ATOM 720 C C . PRO A 1 90 ? -0.919 -11.503 22.156 1.00 83.38 90 PRO A C 1
ATOM 722 O O . PRO A 1 90 ? -0.327 -11.003 21.208 1.00 83.38 90 PRO A O 1
ATOM 725 N N . SER A 1 91 ? -2.250 -11.642 22.172 1.00 81.12 91 SER A N 1
ATOM 726 C CA . SER A 1 91 ? -3.119 -11.288 21.043 1.00 81.12 91 SER A CA 1
ATOM 727 C C . SER A 1 91 ? -3.969 -10.036 21.287 1.00 81.12 91 SER A C 1
ATOM 729 O O . SER A 1 91 ? -4.901 -9.787 20.528 1.00 81.12 91 SER A O 1
ATOM 731 N N . LEU A 1 92 ? -3.750 -9.316 22.390 1.00 87.75 92 LEU A N 1
ATOM 732 C CA . LEU A 1 92 ? -4.536 -8.134 22.730 1.00 87.75 92 LEU A CA 1
ATOM 733 C C . LEU A 1 92 ? -4.003 -6.927 21.957 1.00 87.75 92 LEU A C 1
ATOM 735 O O . LEU A 1 92 ? -2.796 -6.729 21.908 1.00 87.75 92 LEU A O 1
ATOM 739 N N . THR A 1 93 ? -4.904 -6.119 21.411 1.00 92.94 93 THR A N 1
ATOM 740 C CA . THR A 1 93 ? -4.675 -4.699 21.117 1.00 92.94 93 THR A CA 1
ATOM 741 C C . THR A 1 93 ? -5.896 -3.936 21.615 1.00 92.94 93 THR A C 1
ATOM 743 O O . THR A 1 93 ? -7.028 -4.391 21.420 1.00 92.94 93 THR A O 1
ATOM 746 N N . MET A 1 94 ? -5.710 -2.823 22.312 1.00 94.44 94 MET A N 1
ATOM 747 C CA . MET A 1 94 ? -6.808 -1.966 22.753 1.00 94.44 94 MET A CA 1
ATOM 748 C C . MET A 1 94 ? -6.306 -0.550 22.979 1.00 94.44 94 MET A C 1
ATOM 750 O O . MET A 1 94 ? -5.246 -0.370 23.565 1.00 94.44 94 MET A O 1
ATOM 754 N N . SER A 1 95 ? -7.101 0.443 22.606 1.00 96.94 95 SER A N 1
ATOM 755 C CA . SER A 1 95 ? -6.785 1.846 22.858 1.00 96.94 95 SER A CA 1
ATOM 756 C C . SER A 1 95 ? -7.987 2.612 23.383 1.00 96.94 95 SER A C 1
ATOM 758 O O . SER A 1 95 ? -9.134 2.290 23.067 1.00 96.94 95 SER A O 1
ATOM 760 N N . ALA A 1 96 ? -7.714 3.633 24.191 1.00 98.19 96 ALA A N 1
ATOM 761 C CA . ALA A 1 96 ? -8.662 4.656 24.593 1.00 98.19 96 ALA A CA 1
ATOM 762 C C . ALA A 1 96 ? -8.353 5.955 23.845 1.00 98.19 96 ALA A C 1
ATOM 764 O O . ALA A 1 96 ? -7.294 6.556 24.017 1.00 98.19 96 ALA A O 1
ATOM 765 N N . VAL A 1 97 ? -9.298 6.395 23.018 1.00 98.50 97 VAL A N 1
ATOM 766 C CA . VAL A 1 97 ? -9.137 7.525 22.100 1.00 98.50 97 VAL A CA 1
ATOM 767 C C . VAL A 1 97 ? -10.021 8.686 22.532 1.00 98.50 97 VAL A C 1
ATOM 769 O O . VAL A 1 97 ? -11.240 8.545 22.651 1.00 98.50 97 VAL A O 1
ATOM 772 N N . LYS A 1 98 ? -9.417 9.860 22.701 1.00 98.19 98 LYS A N 1
ATOM 773 C CA . LYS A 1 98 ? -10.096 11.123 22.979 1.00 98.19 98 LYS A CA 1
ATOM 774 C C . LYS A 1 98 ? -10.630 11.737 21.690 1.00 98.19 98 LYS A C 1
ATOM 776 O O . LYS A 1 98 ? -9.905 12.389 20.935 1.00 98.19 98 LYS A O 1
ATOM 781 N N . THR A 1 99 ? -11.925 11.591 21.443 1.00 97.62 99 THR A N 1
ATOM 782 C CA . THR A 1 99 ? -12.491 11.942 20.133 1.00 97.62 99 THR A CA 1
ATOM 783 C C . THR A 1 99 ? -12.473 13.448 19.838 1.00 97.62 99 THR A C 1
ATOM 785 O O . THR A 1 99 ? -12.472 13.853 18.674 1.00 97.62 99 THR A O 1
ATOM 788 N N . SER A 1 100 ? -12.400 14.294 20.875 1.00 96.94 100 SER A N 1
ATOM 789 C CA . SER A 1 100 ? -12.315 15.751 20.724 1.00 96.94 100 SER A CA 1
ATOM 790 C C . SER A 1 100 ? -11.053 16.209 19.985 1.00 96.94 100 SER A C 1
ATOM 792 O O . SER A 1 100 ? -11.001 17.347 19.527 1.00 96.94 100 SER A O 1
ATOM 794 N N . MET A 1 101 ? -10.030 15.351 19.915 1.00 98.06 101 MET A N 1
ATOM 795 C CA . MET A 1 101 ? -8.755 15.620 19.241 1.00 98.06 101 MET A CA 1
ATOM 796 C C . MET A 1 101 ? -8.720 15.092 17.801 1.00 98.06 101 MET A C 1
ATOM 798 O O . MET A 1 101 ? -7.753 15.332 17.084 1.00 98.06 101 MET A O 1
ATOM 802 N N . MET A 1 102 ? -9.796 14.449 17.334 1.00 98.00 102 MET A N 1
ATOM 803 C CA . MET A 1 102 ? -9.820 13.855 15.999 1.00 98.00 102 MET A CA 1
ATOM 804 C C . MET A 1 102 ? -9.828 14.896 14.873 1.00 98.00 102 MET A C 1
ATOM 806 O O . MET A 1 102 ? -9.264 14.630 13.825 1.00 98.00 102 MET A O 1
ATOM 810 N N . GLU A 1 103 ? -10.442 16.074 15.046 1.00 97.94 103 GLU A N 1
ATOM 811 C CA . GLU A 1 103 ? -10.455 17.098 13.979 1.00 97.94 103 GLU A CA 1
ATOM 812 C C . GLU A 1 103 ? -9.038 17.595 13.614 1.00 97.94 103 GLU A C 1
ATOM 814 O O . GLU A 1 103 ? -8.720 17.604 12.426 1.00 97.94 103 GLU A O 1
ATOM 819 N N . PRO A 1 104 ? -8.154 17.947 14.576 1.00 98.38 104 PRO A N 1
ATOM 820 C CA . PRO A 1 104 ? -6.739 18.196 14.285 1.00 98.38 104 PRO A CA 1
ATOM 821 C C . PRO A 1 104 ? -6.044 17.049 13.542 1.00 98.38 104 PRO A C 1
ATOM 823 O O . PRO A 1 104 ? -5.423 17.296 12.512 1.00 98.38 104 PRO A O 1
ATOM 826 N N . LEU A 1 105 ? -6.201 15.806 14.015 1.00 98.50 105 LEU A N 1
ATOM 827 C CA . LEU A 1 105 ? -5.587 14.625 13.397 1.00 98.50 105 LEU A CA 1
ATOM 828 C C . LEU A 1 105 ? -6.073 14.396 11.958 1.00 98.50 105 LEU A C 1
ATOM 830 O O . LEU A 1 105 ? -5.283 14.102 11.068 1.00 98.50 105 LEU A O 1
ATOM 834 N N . ILE A 1 106 ? -7.373 14.546 11.705 1.00 98.06 106 ILE A N 1
ATOM 835 C CA . ILE A 1 106 ? -7.925 14.387 10.357 1.00 98.06 106 ILE A CA 1
ATOM 836 C C . ILE A 1 106 ? -7.472 15.520 9.435 1.00 98.06 106 ILE A C 1
ATOM 838 O O . ILE A 1 106 ? -7.171 15.271 8.271 1.00 98.06 106 ILE A O 1
ATOM 842 N N . SER A 1 107 ? -7.358 16.747 9.946 1.00 98.31 107 SER A N 1
ATOM 843 C CA . SER A 1 107 ? -6.855 17.872 9.156 1.00 98.31 107 SER A CA 1
ATOM 844 C C . SER A 1 107 ? -5.380 17.711 8.768 1.00 98.31 107 SER A C 1
ATOM 846 O O . SER A 1 107 ? -5.007 18.116 7.664 1.00 98.31 107 SER A O 1
ATOM 848 N N . SER A 1 108 ? -4.537 17.155 9.645 1.00 98.56 108 SER A N 1
ATOM 849 C CA . SER A 1 108 ? -3.134 16.882 9.310 1.00 98.56 108 SER A CA 1
ATOM 850 C C . SER A 1 108 ? -3.004 15.709 8.338 1.00 98.56 108 SER A C 1
ATOM 852 O O . SER A 1 108 ? -2.239 15.805 7.382 1.00 98.56 108 SER A O 1
ATOM 854 N N . LEU A 1 109 ? -3.819 14.658 8.487 1.00 97.88 109 LEU A N 1
ATOM 855 C CA . LEU A 1 109 ? -3.881 13.551 7.523 1.00 97.88 109 LEU A CA 1
ATOM 856 C C . LEU A 1 109 ? -4.342 13.990 6.127 1.00 97.88 109 LEU A C 1
ATOM 858 O O . LEU A 1 109 ? -3.808 13.505 5.134 1.00 97.88 109 LEU A O 1
ATOM 862 N N . ASP A 1 110 ? -5.308 14.905 6.032 1.00 97.56 110 ASP A N 1
ATOM 863 C CA . ASP A 1 110 ? -5.742 15.467 4.746 1.00 97.56 110 ASP A CA 1
ATOM 864 C C . ASP A 1 110 ? -4.625 16.260 4.049 1.00 97.56 110 ASP A C 1
ATOM 866 O O . ASP A 1 110 ? -4.428 16.147 2.835 1.00 97.56 110 ASP A O 1
ATOM 870 N N . THR A 1 111 ? -3.862 17.028 4.832 1.00 98.19 111 THR A N 1
ATOM 871 C CA . THR A 1 111 ? -2.697 17.776 4.337 1.00 98.19 111 THR A CA 1
ATOM 872 C C . THR A 1 111 ? -1.636 16.809 3.814 1.00 98.19 111 THR A C 1
ATOM 874 O O . THR A 1 111 ? -1.258 16.904 2.648 1.00 98.19 111 THR A O 1
ATOM 877 N N . LEU A 1 112 ? -1.280 15.797 4.615 1.00 97.75 112 LEU A N 1
ATOM 878 C CA . LEU A 1 112 ? -0.352 14.737 4.221 1.00 97.75 112 LEU A CA 1
ATOM 879 C C . LEU A 1 112 ? -0.792 14.043 2.924 1.00 97.75 112 LEU A C 1
ATOM 881 O O . LEU A 1 112 ? 0.010 13.863 2.010 1.00 97.75 112 LEU A O 1
ATOM 885 N N . ALA A 1 113 ? -2.064 13.650 2.826 1.00 94.69 113 ALA A N 1
ATOM 886 C CA . ALA A 1 113 ? -2.592 12.990 1.636 1.00 94.69 113 ALA A CA 1
ATOM 887 C C . ALA A 1 113 ? -2.489 13.889 0.393 1.00 94.69 113 ALA A C 1
ATOM 889 O O . ALA A 1 113 ? -2.120 13.423 -0.684 1.00 94.69 113 ALA A O 1
ATOM 890 N N . SER A 1 114 ? -2.768 15.185 0.544 1.00 92.94 114 SER A N 1
ATOM 891 C CA . SER A 1 114 ? -2.667 16.173 -0.536 1.00 92.94 114 SER A CA 1
ATOM 892 C C . SER A 1 114 ? -1.231 16.349 -1.037 1.00 92.94 114 SER A C 1
ATOM 894 O O . SER A 1 114 ? -1.004 16.436 -2.250 1.00 92.94 114 SER A O 1
ATOM 896 N N . ASP A 1 115 ? -0.256 16.366 -0.131 1.00 94.31 115 ASP A N 1
ATOM 897 C CA . ASP A 1 115 ? 1.160 16.470 -0.481 1.00 94.31 115 ASP A CA 1
ATOM 898 C C . ASP A 1 115 ? 1.680 15.161 -1.093 1.00 94.31 115 ASP A C 1
ATOM 900 O O . ASP A 1 115 ? 2.362 15.196 -2.119 1.00 94.31 115 ASP A O 1
ATOM 904 N N . LEU A 1 116 ? 1.270 13.997 -0.578 1.00 92.31 116 LEU A N 1
ATOM 905 C CA . LEU A 1 116 ? 1.568 12.701 -1.198 1.00 92.31 116 LEU A CA 1
ATOM 906 C C . LEU A 1 116 ? 1.027 12.603 -2.633 1.00 92.31 116 LEU A C 1
ATOM 908 O O . LEU A 1 116 ? 1.723 12.089 -3.505 1.00 92.31 116 LEU A O 1
ATOM 912 N N . ILE A 1 117 ? -0.169 13.138 -2.902 1.00 86.31 117 ILE A N 1
ATOM 913 C CA . ILE A 1 117 ? -0.728 13.250 -4.261 1.00 86.31 117 ILE A CA 1
ATOM 914 C C . ILE A 1 117 ? 0.096 14.220 -5.118 1.00 86.31 117 ILE A C 1
ATOM 916 O O . ILE A 1 117 ? 0.405 13.931 -6.273 1.00 86.31 117 ILE A O 1
ATOM 920 N N . THR A 1 118 ? 0.457 15.381 -4.570 1.00 86.06 118 THR A N 1
ATOM 921 C CA . THR A 1 118 ? 1.196 16.425 -5.299 1.00 86.06 118 THR A CA 1
ATOM 922 C C . THR A 1 118 ? 2.581 15.944 -5.734 1.00 86.06 118 THR A C 1
ATOM 924 O O . THR A 1 118 ? 3.002 16.211 -6.861 1.00 86.06 118 THR A O 1
ATOM 927 N N . TYR A 1 119 ? 3.264 15.205 -4.862 1.00 83.06 119 TYR A N 1
ATOM 928 C CA . TYR A 1 119 ? 4.601 14.656 -5.080 1.00 83.06 119 TYR A CA 1
ATOM 929 C C . TYR A 1 119 ? 4.580 13.171 -5.463 1.00 83.06 119 TYR A C 1
ATOM 931 O O . TYR A 1 119 ? 5.590 12.491 -5.307 1.00 83.06 119 TYR A O 1
ATOM 939 N N . TYR A 1 120 ? 3.455 12.664 -5.979 1.00 80.31 120 TYR A N 1
ATOM 940 C CA . TYR A 1 120 ? 3.221 11.233 -6.207 1.00 80.31 120 TYR A CA 1
ATOM 941 C C . TYR A 1 120 ? 4.384 10.524 -6.911 1.00 80.31 120 TYR A C 1
ATOM 943 O O . TYR A 1 120 ? 4.884 9.523 -6.416 1.00 80.31 120 TYR A O 1
ATOM 951 N N . ASN A 1 121 ? 4.886 11.071 -8.023 1.00 74.25 121 ASN A N 1
ATOM 952 C CA . ASN A 1 121 ? 5.974 10.439 -8.782 1.00 74.25 121 ASN A CA 1
ATOM 953 C C . ASN A 1 121 ? 7.296 10.324 -8.000 1.00 74.25 121 ASN A C 1
ATOM 955 O O . ASN A 1 121 ? 8.106 9.464 -8.327 1.00 74.25 121 ASN A O 1
ATOM 959 N N . GLU A 1 122 ? 7.523 11.189 -7.010 1.00 77.50 122 GLU A N 1
ATOM 960 C CA . GLU A 1 122 ? 8.721 11.194 -6.159 1.00 77.50 122 GLU A CA 1
ATOM 961 C C . GLU A 1 122 ? 8.513 10.347 -4.892 1.00 77.50 122 GLU A C 1
ATOM 963 O O . GLU A 1 122 ? 9.441 9.712 -4.406 1.00 77.50 122 GLU A O 1
ATOM 968 N N . SER A 1 123 ? 7.296 10.320 -4.343 1.00 82.25 123 SER A N 1
ATOM 969 C CA . SER A 1 123 ? 6.995 9.664 -3.066 1.00 82.25 123 SER A CA 1
ATOM 970 C C . SER A 1 123 ? 6.536 8.214 -3.212 1.00 82.25 123 SER A C 1
ATOM 972 O O . SER A 1 123 ? 6.673 7.441 -2.265 1.00 82.25 123 SER A O 1
ATOM 974 N N . TYR A 1 124 ? 6.002 7.831 -4.374 1.00 80.06 124 TYR A N 1
ATOM 975 C CA . TYR A 1 124 ? 5.289 6.571 -4.579 1.00 80.06 124 TYR A CA 1
ATOM 976 C C . TYR A 1 124 ? 6.092 5.340 -4.163 1.00 80.06 124 TYR A C 1
ATOM 978 O O . TYR A 1 124 ? 5.678 4.590 -3.280 1.00 80.06 124 TYR A O 1
ATOM 986 N N . ASP A 1 125 ? 7.238 5.112 -4.805 1.00 74.31 125 ASP A N 1
ATOM 987 C CA . ASP A 1 125 ? 7.976 3.865 -4.613 1.00 74.31 125 ASP A CA 1
ATOM 988 C C . ASP A 1 125 ? 8.504 3.751 -3.179 1.00 74.31 125 ASP A C 1
ATOM 990 O O . ASP A 1 125 ? 8.438 2.673 -2.590 1.00 74.31 125 ASP A O 1
ATOM 994 N N . LEU A 1 126 ? 8.951 4.870 -2.601 1.00 83.94 126 LEU A N 1
ATOM 995 C CA . LEU A 1 126 ? 9.423 4.921 -1.222 1.00 83.94 126 LEU A CA 1
ATOM 996 C C . LEU A 1 126 ? 8.286 4.698 -0.216 1.00 83.94 126 LEU A C 1
ATOM 998 O O . LEU A 1 126 ? 8.471 3.969 0.755 1.00 83.94 126 LEU A O 1
ATOM 1002 N N . PHE A 1 127 ? 7.101 5.272 -0.447 1.00 87.44 127 PHE A N 1
ATOM 1003 C CA . PHE A 1 127 ? 5.928 5.050 0.404 1.00 87.44 127 PHE A CA 1
ATOM 1004 C C . PHE A 1 127 ? 5.585 3.573 0.505 1.00 87.44 127 PHE A C 1
ATOM 1006 O O . PHE A 1 127 ? 5.419 3.066 1.611 1.00 87.44 127 PHE A O 1
ATOM 1013 N N . TRP A 1 128 ? 5.544 2.865 -0.621 1.00 81.62 128 TRP A N 1
ATOM 1014 C CA . TRP A 1 128 ? 5.189 1.447 -0.620 1.00 81.62 128 TRP A CA 1
ATOM 1015 C C . TRP A 1 128 ? 6.314 0.533 -0.126 1.00 81.62 128 TRP A C 1
ATOM 1017 O O . TRP A 1 128 ? 6.028 -0.518 0.446 1.00 81.62 128 TRP A O 1
ATOM 1027 N N . GLU A 1 129 ? 7.576 0.943 -0.284 1.00 80.50 129 GLU A N 1
ATOM 1028 C CA . GLU A 1 129 ? 8.725 0.284 0.348 1.00 80.50 129 GLU A CA 1
ATOM 1029 C C . GLU A 1 129 ? 8.617 0.351 1.877 1.00 80.50 129 GLU A C 1
ATOM 1031 O O . GLU A 1 129 ? 8.694 -0.679 2.543 1.00 80.50 129 GLU A O 1
ATOM 1036 N N . VAL A 1 130 ? 8.346 1.538 2.431 1.00 86.94 130 VAL A N 1
ATOM 1037 C CA . VAL A 1 130 ? 8.160 1.718 3.878 1.00 86.94 130 VAL A CA 1
ATOM 1038 C C . VAL A 1 130 ? 6.893 1.013 4.366 1.00 86.94 130 VAL A C 1
ATOM 1040 O O . VAL A 1 130 ? 6.925 0.334 5.391 1.00 86.94 130 VAL A O 1
ATOM 1043 N N . TYR A 1 131 ? 5.790 1.130 3.620 1.00 87.50 131 TYR A N 1
ATOM 1044 C CA . TYR A 1 131 ? 4.498 0.515 3.931 1.00 87.50 131 TYR A CA 1
ATOM 1045 C C . TYR A 1 131 ? 4.603 -0.996 4.172 1.00 87.50 131 TYR A C 1
ATOM 1047 O O . TYR A 1 131 ? 3.965 -1.515 5.086 1.00 87.50 131 TYR A O 1
ATOM 1055 N N . ALA A 1 132 ? 5.432 -1.704 3.397 1.00 83.94 132 ALA A N 1
ATOM 1056 C CA . ALA A 1 132 ? 5.621 -3.150 3.525 1.00 83.94 132 ALA A CA 1
ATOM 1057 C C . ALA A 1 132 ? 6.174 -3.586 4.896 1.00 83.94 132 ALA A C 1
ATOM 1059 O O . ALA A 1 132 ? 6.029 -4.749 5.277 1.00 83.94 132 ALA A O 1
ATOM 1060 N N . GLU A 1 133 ? 6.793 -2.667 5.641 1.00 88.31 133 GLU A N 1
ATOM 1061 C CA . GLU A 1 133 ? 7.317 -2.915 6.984 1.00 88.31 133 GLU A CA 1
ATOM 1062 C C . GLU A 1 133 ? 6.370 -2.452 8.100 1.00 88.31 133 GLU A C 1
ATOM 1064 O O . GLU A 1 133 ? 6.665 -2.678 9.277 1.00 88.31 133 GLU A O 1
ATOM 1069 N N . VAL A 1 134 ? 5.264 -1.776 7.779 1.00 93.75 134 VAL A N 1
ATOM 1070 C CA . VAL A 1 134 ? 4.323 -1.222 8.765 1.00 93.75 134 VAL A CA 1
ATOM 1071 C C . VAL A 1 134 ? 3.489 -2.331 9.408 1.00 93.75 134 VAL A C 1
ATOM 1073 O O . VAL A 1 134 ? 3.123 -3.319 8.770 1.00 93.75 134 VAL A O 1
ATOM 1076 N N . GLN A 1 135 ? 3.175 -2.172 10.694 1.00 94.62 135 GLN A N 1
ATOM 1077 C CA . GLN A 1 135 ? 2.274 -3.060 11.418 1.00 94.62 135 GLN A CA 1
ATOM 1078 C C . GLN A 1 135 ? 0.883 -3.069 10.766 1.00 94.62 135 GLN A C 1
ATOM 1080 O O . GLN A 1 135 ? 0.095 -2.135 10.908 1.00 94.62 135 GLN A O 1
ATOM 1085 N N . GLY A 1 136 ? 0.580 -4.155 10.058 1.00 91.06 136 GLY A N 1
ATOM 1086 C CA . GLY A 1 136 ? -0.737 -4.417 9.488 1.00 91.06 136 GLY A CA 1
ATOM 1087 C C . GLY A 1 136 ? -1.656 -5.172 10.445 1.00 91.06 136 GLY A C 1
ATOM 1088 O O . GLY A 1 136 ? -1.192 -5.912 11.320 1.00 91.06 136 GLY A O 1
ATOM 1089 N N . PHE A 1 137 ? -2.961 -5.030 10.217 1.00 88.44 137 PHE A N 1
ATOM 1090 C CA . PHE A 1 137 ? -4.027 -5.725 10.937 1.00 88.44 137 PHE A CA 1
ATOM 1091 C C . PHE A 1 137 ? -5.110 -6.247 9.989 1.00 88.44 137 PHE A C 1
ATOM 1093 O O . PHE A 1 137 ? -5.172 -5.900 8.804 1.00 88.44 137 PHE A O 1
ATOM 1100 N N . GLY A 1 138 ? -5.969 -7.133 10.502 1.00 77.00 138 GLY A N 1
ATOM 1101 C CA . GLY A 1 138 ? -7.164 -7.581 9.788 1.00 77.00 138 GLY A CA 1
ATOM 1102 C C . GLY A 1 138 ? -6.890 -8.388 8.518 1.00 77.00 138 GLY A C 1
ATOM 1103 O O . GLY A 1 138 ? -7.782 -8.506 7.694 1.00 77.00 138 GLY A O 1
ATOM 1104 N N . ASN A 1 139 ? -5.705 -8.986 8.361 1.00 73.25 139 ASN A N 1
ATOM 1105 C CA . ASN A 1 139 ? -5.217 -9.601 7.113 1.00 73.25 139 ASN A CA 1
ATOM 1106 C C . ASN A 1 139 ? -4.856 -8.590 6.006 1.00 73.25 139 ASN A C 1
ATOM 1108 O O . ASN A 1 139 ? -5.024 -8.896 4.831 1.00 73.25 139 ASN A O 1
ATOM 1112 N N . GLY A 1 140 ? -4.343 -7.410 6.365 1.00 69.38 140 GLY A N 1
ATOM 1113 C CA . GLY A 1 140 ? -3.804 -6.446 5.396 1.00 69.38 140 GLY A CA 1
ATOM 1114 C C . GLY A 1 140 ? -4.823 -5.439 4.858 1.00 69.38 140 GLY A C 1
ATOM 1115 O O . GLY A 1 140 ? -4.590 -4.837 3.815 1.00 69.38 140 GLY A O 1
ATOM 1116 N N . PHE A 1 141 ? -5.949 -5.245 5.555 1.00 72.19 141 PHE A N 1
ATOM 1117 C CA . PHE A 1 141 ? -6.923 -4.196 5.218 1.00 72.19 141 PHE A CA 1
ATOM 1118 C C . PHE A 1 141 ? -6.512 -2.814 5.725 1.00 72.19 141 PHE A C 1
ATOM 1120 O O . PHE A 1 141 ? -6.938 -1.792 5.184 1.00 72.19 141 PHE A O 1
ATOM 1127 N N . CYS A 1 142 ? -5.772 -2.785 6.827 1.00 87.12 142 CYS A N 1
ATOM 1128 C CA . CYS A 1 142 ? -5.412 -1.565 7.516 1.00 87.12 142 CYS A CA 1
ATOM 1129 C C . CYS A 1 142 ? -4.049 -1.704 8.184 1.00 87.12 142 CYS A C 1
ATOM 1131 O O . CYS A 1 142 ? -3.575 -2.810 8.466 1.00 87.12 142 CYS A O 1
ATOM 1133 N N . VAL A 1 143 ? -3.439 -0.554 8.432 1.00 93.31 143 VAL A N 1
ATOM 1134 C CA . VAL A 1 143 ? -2.143 -0.424 9.094 1.00 93.31 143 VAL A CA 1
ATOM 1135 C C . VAL A 1 143 ? -2.245 0.534 10.266 1.00 93.31 143 VAL A C 1
ATOM 1137 O O . VAL A 1 143 ? -3.116 1.405 10.266 1.00 93.31 143 VAL A O 1
ATOM 1140 N N . ASP A 1 144 ? -1.367 0.378 11.252 1.00 97.56 144 ASP A N 1
ATOM 1141 C CA . ASP A 1 144 ? -1.224 1.343 12.341 1.00 97.56 144 ASP A CA 1
ATOM 1142 C C . ASP A 1 144 ? -0.795 2.716 11.796 1.00 97.56 144 ASP A C 1
ATOM 1144 O O . ASP A 1 144 ? 0.173 2.832 11.036 1.00 97.56 144 ASP A O 1
ATOM 1148 N N . VAL A 1 145 ? -1.522 3.770 12.176 1.00 97.88 145 VAL A N 1
ATOM 1149 C CA . VAL A 1 145 ? -1.252 5.133 11.694 1.00 97.88 145 VAL A CA 1
ATOM 1150 C C . VAL A 1 145 ? 0.074 5.657 12.229 1.00 97.88 145 VAL A C 1
ATOM 1152 O O . VAL A 1 145 ? 0.836 6.255 11.472 1.00 97.88 145 VAL A O 1
ATOM 1155 N N . TYR A 1 146 ? 0.348 5.472 13.520 1.00 98.50 146 TYR A N 1
ATOM 1156 C CA . TYR A 1 146 ? 1.536 6.025 14.161 1.00 98.50 146 TYR A CA 1
ATOM 1157 C C . TYR A 1 146 ? 2.801 5.349 13.635 1.00 98.50 146 TYR A C 1
ATOM 1159 O O . TYR A 1 146 ? 3.764 6.036 13.303 1.00 98.50 146 TYR A O 1
ATOM 1167 N N . ASP A 1 147 ? 2.803 4.022 13.516 1.00 98.38 147 ASP A N 1
ATOM 1168 C CA . ASP A 1 147 ? 3.915 3.246 12.973 1.00 98.38 147 ASP A CA 1
ATOM 1169 C C . ASP A 1 147 ? 4.203 3.637 11.518 1.00 98.38 147 ASP A C 1
ATOM 1171 O O . ASP A 1 147 ? 5.364 3.884 11.175 1.00 98.38 147 ASP A O 1
ATOM 1175 N N . LEU A 1 148 ? 3.155 3.798 10.694 1.00 97.00 148 LEU A N 1
ATOM 1176 C CA . LEU A 1 148 ? 3.271 4.296 9.320 1.00 97.00 148 LEU A CA 1
ATOM 1177 C C . LEU A 1 148 ? 3.984 5.650 9.283 1.00 97.00 148 LEU A C 1
ATOM 1179 O O . LEU A 1 148 ? 5.038 5.785 8.660 1.00 97.00 148 LEU A O 1
ATOM 1183 N N . VAL A 1 149 ? 3.435 6.661 9.961 1.00 98.00 149 VAL A N 1
ATOM 1184 C CA . VAL A 1 149 ? 3.989 8.018 9.872 1.00 98.00 149 VAL A CA 1
ATOM 1185 C C . VAL A 1 149 ? 5.343 8.135 10.565 1.00 98.00 149 VAL A C 1
ATOM 1187 O O . VAL A 1 149 ? 6.199 8.893 10.118 1.00 98.00 149 VAL A O 1
ATOM 1190 N N . ASN A 1 150 ? 5.597 7.351 11.615 1.00 98.00 150 ASN A N 1
ATOM 1191 C CA . ASN A 1 150 ? 6.882 7.339 12.300 1.00 98.00 150 ASN A CA 1
ATOM 1192 C C . ASN A 1 150 ? 7.988 6.772 11.399 1.00 98.00 150 ASN A C 1
ATOM 1194 O O . ASN A 1 150 ? 9.045 7.398 11.287 1.00 98.00 150 ASN A O 1
ATOM 1198 N N . LYS A 1 151 ? 7.742 5.649 10.712 1.00 97.06 151 LYS A N 1
ATOM 1199 C CA . LYS A 1 151 ? 8.693 5.075 9.746 1.00 97.06 151 LYS A CA 1
ATOM 1200 C C . LYS A 1 151 ? 8.892 5.985 8.538 1.00 97.06 151 LYS A C 1
ATOM 1202 O O . LYS A 1 151 ? 10.032 6.239 8.152 1.00 97.06 151 LYS A O 1
ATOM 1207 N N . CYS A 1 152 ? 7.815 6.553 8.000 1.00 96.00 152 CYS A N 1
ATOM 1208 C CA . CYS A 1 152 ? 7.922 7.479 6.879 1.00 96.00 152 CYS A CA 1
ATOM 1209 C C . CYS A 1 152 ? 8.649 8.783 7.251 1.00 96.00 152 CYS A C 1
ATOM 1211 O O . CYS A 1 152 ? 9.423 9.295 6.450 1.00 96.00 152 CYS A O 1
ATOM 1213 N N . SER A 1 153 ? 8.497 9.294 8.479 1.00 95.69 153 SER A N 1
ATOM 1214 C CA . SER A 1 153 ? 9.148 10.545 8.916 1.00 95.69 153 SER A CA 1
ATOM 1215 C C . SER A 1 153 ? 10.682 10.490 8.975 1.00 95.69 153 SER A C 1
ATOM 1217 O O . SER A 1 153 ? 11.332 11.531 9.069 1.00 95.69 153 SER A O 1
ATOM 1219 N N . VAL A 1 154 ? 11.271 9.291 8.949 1.00 94.44 154 VAL A N 1
ATOM 1220 C CA . VAL A 1 154 ? 12.731 9.083 8.947 1.00 94.44 154 VAL A CA 1
ATOM 1221 C C . VAL A 1 154 ? 13.260 8.550 7.613 1.00 94.44 154 VAL A C 1
ATOM 1223 O O . VAL A 1 154 ? 14.467 8.337 7.485 1.00 94.44 154 VAL A O 1
ATOM 1226 N N . ALA A 1 155 ? 12.376 8.335 6.638 1.00 92.62 155 ALA A N 1
ATOM 1227 C CA . ALA A 1 155 ? 12.723 7.967 5.272 1.00 92.62 155 ALA A CA 1
ATOM 1228 C C . ALA A 1 155 ? 13.012 9.217 4.417 1.00 92.62 155 ALA A C 1
ATOM 1230 O O . ALA A 1 155 ? 12.743 10.348 4.825 1.00 92.62 155 ALA A O 1
ATOM 1231 N N . ASP A 1 156 ? 13.578 9.017 3.227 1.00 91.00 156 ASP A N 1
ATOM 1232 C CA . ASP A 1 156 ? 14.068 10.089 2.344 1.00 91.00 156 ASP A CA 1
ATOM 1233 C C . ASP A 1 156 ? 12.953 10.732 1.495 1.00 91.00 156 ASP A C 1
ATOM 1235 O O . ASP A 1 156 ? 13.058 10.851 0.278 1.00 91.00 156 ASP A O 1
ATOM 1239 N N . PHE A 1 157 ? 11.841 11.113 2.130 1.00 91.12 157 PHE A N 1
ATOM 1240 C CA . PHE A 1 157 ? 10.765 11.839 1.451 1.00 91.12 157 PHE A CA 1
ATOM 1241 C C . PHE A 1 157 ? 11.117 13.312 1.226 1.00 91.12 157 PHE A C 1
ATOM 1243 O O . PHE A 1 157 ? 11.983 13.892 1.887 1.00 91.12 157 PHE A O 1
ATOM 1250 N N . HIS A 1 158 ? 10.365 13.966 0.335 1.00 88.44 158 HIS A N 1
ATOM 1251 C CA . HIS A 1 158 ? 10.425 15.416 0.191 1.00 88.44 158 HIS A CA 1
ATOM 1252 C C . HIS A 1 158 ? 10.208 16.105 1.561 1.00 88.44 158 HIS A C 1
ATOM 1254 O O . HIS A 1 158 ? 9.291 15.716 2.291 1.00 88.44 158 HIS A O 1
ATOM 1260 N N . PRO A 1 159 ? 10.990 17.146 1.922 1.00 90.94 159 PRO A N 1
ATOM 1261 C CA . PRO A 1 159 ? 10.949 17.744 3.260 1.00 90.94 159 PRO A CA 1
ATOM 1262 C C . PRO A 1 159 ? 9.559 18.173 3.745 1.00 90.94 159 PRO A C 1
ATOM 1264 O O . PRO A 1 159 ? 9.263 18.007 4.922 1.00 90.94 159 PRO A O 1
ATOM 1267 N N . SER A 1 160 ? 8.698 18.678 2.854 1.00 91.25 160 SER A N 1
ATOM 1268 C CA . SER A 1 160 ? 7.310 19.034 3.199 1.00 91.25 160 SER A CA 1
ATOM 1269 C C . SER A 1 160 ? 6.482 17.822 3.640 1.00 91.25 160 SER A C 1
ATOM 1271 O O . SER A 1 160 ? 5.792 17.896 4.646 1.00 91.25 160 SER A O 1
ATOM 1273 N N . ILE A 1 161 ? 6.649 16.670 2.981 1.00 96.12 161 ILE A N 1
ATOM 1274 C CA . ILE A 1 161 ? 5.951 15.429 3.348 1.00 96.12 161 ILE A CA 1
ATOM 1275 C C . ILE A 1 161 ? 6.474 14.907 4.697 1.00 96.12 161 ILE A C 1
ATOM 1277 O O . ILE A 1 161 ? 5.708 14.407 5.516 1.00 96.12 161 ILE A O 1
ATOM 1281 N N . ILE A 1 162 ? 7.780 15.048 4.967 1.00 97.44 162 ILE A N 1
ATOM 1282 C CA . ILE A 1 162 ? 8.359 14.701 6.277 1.00 97.44 162 ILE A CA 1
ATOM 1283 C C . ILE A 1 162 ? 7.732 15.551 7.392 1.00 97.44 162 ILE A C 1
ATOM 1285 O O . ILE A 1 162 ? 7.407 15.013 8.451 1.00 97.44 162 ILE A O 1
ATOM 1289 N N . GLU A 1 163 ? 7.560 16.858 7.168 1.00 97.75 163 GLU A N 1
ATOM 1290 C CA . GLU A 1 163 ? 6.885 17.751 8.120 1.00 97.75 163 GLU A CA 1
ATOM 1291 C C . GLU A 1 163 ? 5.435 17.305 8.372 1.00 97.75 163 GLU A C 1
ATOM 1293 O O . GLU A 1 163 ? 5.025 17.223 9.531 1.00 97.75 163 GLU A O 1
ATOM 1298 N N . ASP A 1 164 ? 4.706 16.909 7.327 1.00 98.44 164 ASP A N 1
ATOM 1299 C CA . ASP A 1 164 ? 3.337 16.399 7.451 1.00 98.44 164 ASP A CA 1
ATOM 1300 C C . ASP A 1 164 ? 3.261 15.071 8.223 1.00 98.44 164 ASP A C 1
ATOM 1302 O O . ASP A 1 164 ? 2.404 14.909 9.094 1.00 98.44 164 ASP A O 1
ATOM 1306 N N . PHE A 1 165 ? 4.179 14.125 7.979 1.00 98.44 165 PHE A N 1
ATOM 1307 C CA . PHE A 1 165 ? 4.253 12.881 8.760 1.00 98.44 165 PHE A CA 1
ATOM 1308 C C . PHE A 1 165 ? 4.485 13.156 10.251 1.00 98.44 165 PHE A C 1
ATOM 1310 O O . PHE A 1 165 ? 3.877 12.511 11.111 1.00 98.44 165 PHE A O 1
ATOM 1317 N N . VAL A 1 166 ? 5.354 14.120 10.568 1.00 98.50 166 VAL A N 1
ATOM 1318 C CA . VAL A 1 166 ? 5.611 14.549 11.949 1.00 98.50 166 VAL A CA 1
ATOM 1319 C C . VAL A 1 166 ? 4.362 15.171 12.574 1.00 98.50 166 VAL A C 1
ATOM 1321 O O . VAL A 1 166 ? 4.015 14.810 13.696 1.00 98.50 166 VAL A O 1
ATOM 1324 N N . GLU A 1 167 ? 3.655 16.040 11.853 1.00 98.69 167 GLU A N 1
ATOM 1325 C CA . GLU A 1 167 ? 2.433 16.681 12.350 1.00 98.69 167 GLU A CA 1
ATOM 1326 C C . GLU A 1 167 ? 1.313 15.661 12.616 1.00 98.69 167 GLU A C 1
ATOM 1328 O O . GLU A 1 167 ? 0.641 15.728 13.649 1.00 98.69 167 GLU A O 1
ATOM 1333 N N . VAL A 1 168 ? 1.131 14.671 11.731 1.00 98.75 168 VAL A N 1
ATOM 1334 C CA . VAL A 1 168 ? 0.170 13.575 11.948 1.00 98.75 168 VAL A CA 1
ATOM 1335 C C . VAL A 1 168 ? 0.527 12.782 13.202 1.00 98.75 168 VAL A C 1
ATOM 1337 O O . VAL A 1 168 ? -0.349 12.526 14.028 1.00 98.75 168 VAL A O 1
ATOM 1340 N N . ARG A 1 169 ? 1.805 12.429 13.388 1.00 98.50 169 ARG A N 1
ATOM 1341 C CA . ARG A 1 169 ? 2.283 11.689 14.566 1.00 98.50 169 ARG A CA 1
ATOM 1342 C C . ARG A 1 169 ? 2.007 12.437 15.871 1.00 98.50 169 ARG A C 1
ATOM 1344 O O . ARG A 1 169 ? 1.581 11.840 16.865 1.00 98.50 169 ARG A O 1
ATOM 1351 N N . ASP A 1 170 ? 2.261 13.739 15.874 1.00 98.38 170 ASP A N 1
ATOM 1352 C CA . ASP A 1 170 ? 2.098 14.576 17.057 1.00 98.38 170 ASP A CA 1
ATOM 1353 C C . ASP A 1 170 ? 0.595 14.756 17.374 1.00 98.38 170 ASP A C 1
ATOM 1355 O O . ASP A 1 170 ? 0.176 14.529 18.510 1.00 98.38 170 ASP A O 1
ATOM 1359 N N . CYS A 1 171 ? -0.252 15.004 16.362 1.00 98.56 171 CYS A N 1
ATOM 1360 C CA . CYS A 1 171 ? -1.715 15.035 16.521 1.00 98.56 171 CYS A CA 1
ATOM 1361 C C . CYS A 1 171 ? -2.299 13.687 16.973 1.00 98.56 171 CYS A C 1
ATOM 1363 O O . CYS A 1 171 ? -3.258 13.648 17.746 1.00 98.56 171 CYS A O 1
ATOM 1365 N N . PHE A 1 172 ? -1.743 12.575 16.489 1.00 98.56 172 PHE A N 1
ATOM 1366 C CA . PHE A 1 172 ? -2.153 11.230 16.883 1.00 98.56 172 PHE A CA 1
ATOM 1367 C C . PHE A 1 172 ? -1.878 10.999 18.367 1.00 98.56 172 PHE A C 1
ATOM 1369 O O . PHE A 1 172 ? -2.746 10.520 19.095 1.00 98.56 172 PHE A O 1
ATOM 1376 N N . SER A 1 173 ? -0.693 11.401 18.830 1.00 98.06 173 SER A N 1
ATOM 1377 C CA . SER A 1 173 ? -0.289 11.276 20.235 1.00 98.06 173 SER A CA 1
ATOM 1378 C C . SER A 1 173 ? -1.220 12.049 21.173 1.00 98.06 173 SER A C 1
ATOM 1380 O O . SER A 1 173 ? -1.505 11.590 22.273 1.00 98.06 173 SER A O 1
ATOM 1382 N N . ASP A 1 174 ? -1.750 13.189 20.723 1.00 97.81 174 ASP A N 1
ATOM 1383 C CA . ASP A 1 174 ? -2.754 13.960 21.463 1.00 97.81 174 ASP A CA 1
ATOM 1384 C C . ASP A 1 174 ? -4.134 13.268 21.528 1.00 97.81 174 ASP A C 1
ATOM 1386 O O . ASP A 1 174 ? -4.954 13.596 22.395 1.00 97.81 174 ASP A O 1
ATOM 1390 N N . CYS A 1 175 ? -4.419 12.329 20.617 1.00 97.44 175 CYS A N 1
ATOM 1391 C CA . CYS A 1 175 ? -5.675 11.575 20.575 1.00 97.44 175 CYS A CA 1
ATOM 1392 C C . CYS A 1 175 ? -5.673 10.348 21.492 1.00 97.44 175 CYS A C 1
ATOM 1394 O O . CYS A 1 175 ? -6.736 9.988 22.000 1.00 97.44 175 CYS A O 1
ATOM 1396 N N . ILE A 1 176 ? -4.530 9.690 21.694 1.00 98.19 176 ILE A N 1
ATOM 1397 C CA . ILE A 1 176 ? -4.447 8.462 22.495 1.00 98.19 176 ILE A CA 1
ATOM 1398 C C . ILE A 1 176 ? -4.291 8.811 23.977 1.00 98.19 176 ILE A C 1
ATOM 1400 O O . ILE A 1 176 ? -3.363 9.510 24.372 1.00 98.19 176 ILE A O 1
ATOM 1404 N N . ILE A 1 177 ? -5.216 8.325 24.805 1.00 98.19 177 ILE A N 1
ATOM 1405 C CA . ILE A 1 177 ? -5.155 8.467 26.266 1.00 98.19 177 ILE A CA 1
ATOM 1406 C C . ILE A 1 177 ? -4.278 7.362 26.853 1.00 98.19 177 ILE A C 1
ATOM 1408 O O . ILE A 1 177 ? -3.366 7.643 27.625 1.00 98.19 177 ILE A O 1
ATOM 1412 N N . ASP A 1 178 ? -4.568 6.117 26.478 1.00 97.88 178 ASP A N 1
ATOM 1413 C CA . ASP A 1 178 ? -3.821 4.929 26.886 1.00 97.88 178 ASP A CA 1
ATOM 1414 C C . ASP A 1 178 ? -4.037 3.817 25.851 1.00 97.88 178 ASP A C 1
ATOM 1416 O O . ASP A 1 178 ? -5.065 3.788 25.163 1.00 97.88 178 ASP A O 1
ATOM 1420 N N . GLU A 1 179 ? -3.085 2.899 25.742 1.00 96.50 179 GLU A N 1
ATOM 1421 C CA . GLU A 1 179 ? -3.177 1.732 24.866 1.00 96.50 179 GLU A CA 1
ATOM 1422 C C . GLU A 1 179 ? -2.458 0.525 25.473 1.00 96.50 179 GLU A C 1
ATOM 1424 O O . GLU A 1 179 ? -1.592 0.657 26.339 1.00 96.50 179 GLU A O 1
ATOM 1429 N N . CYS A 1 180 ? -2.851 -0.675 25.056 1.00 94.00 180 CYS A N 1
ATOM 1430 C CA . CYS A 1 180 ? -2.103 -1.879 25.367 1.00 94.00 180 CYS A CA 1
ATOM 1431 C C . CYS A 1 180 ? -2.103 -2.862 24.198 1.00 94.00 180 CYS A C 1
ATOM 1433 O O . CYS A 1 180 ? -3.137 -3.112 23.570 1.00 94.00 180 CYS A O 1
ATOM 1435 N N . HIS A 1 181 ? -0.948 -3.485 23.961 1.00 93.62 181 HIS A N 1
ATOM 1436 C CA . HIS A 1 181 ? -0.764 -4.463 22.899 1.00 93.62 181 HIS A CA 1
ATOM 1437 C C . HIS A 1 181 ? 0.161 -5.618 23.298 1.00 93.62 181 HIS A C 1
ATOM 1439 O O . HIS A 1 181 ? 1.083 -5.473 24.099 1.00 93.62 181 HIS A O 1
ATOM 1445 N N . GLY A 1 182 ? -0.114 -6.793 22.736 1.00 90.81 182 GLY A N 1
ATOM 1446 C CA . GLY A 1 182 ? 0.657 -8.017 22.919 1.00 90.81 182 GLY A CA 1
ATOM 1447 C C . GLY A 1 182 ? 1.904 -8.087 22.046 1.00 90.81 182 GLY A C 1
ATOM 1448 O O . GLY A 1 182 ? 2.787 -7.240 22.111 1.00 90.81 182 GLY A O 1
ATOM 1449 N N . ASP A 1 183 ? 1.970 -9.112 21.197 1.00 90.00 183 ASP A N 1
ATOM 1450 C CA . ASP A 1 183 ? 3.112 -9.358 20.305 1.00 90.00 183 ASP A CA 1
ATOM 1451 C C . ASP A 1 183 ? 3.191 -8.362 19.118 1.00 90.00 183 ASP A C 1
ATOM 1453 O O . ASP A 1 183 ? 4.078 -8.467 18.271 1.00 90.00 183 ASP A O 1
ATOM 1457 N N . TYR A 1 184 ? 2.283 -7.384 19.057 1.00 92.69 184 TYR A N 1
ATOM 1458 C CA . TYR A 1 184 ? 2.181 -6.366 18.009 1.00 92.69 184 TYR A CA 1
ATOM 1459 C C . TYR A 1 184 ? 3.017 -5.131 18.359 1.00 92.69 184 TYR A C 1
ATOM 1461 O O . TYR A 1 184 ? 2.483 -4.112 18.774 1.00 92.69 184 TYR A O 1
ATOM 1469 N N . SER A 1 185 ? 4.341 -5.201 18.213 1.00 92.62 185 SER A N 1
ATOM 1470 C CA . SER A 1 185 ? 5.243 -4.119 18.654 1.00 92.62 185 SER A CA 1
ATOM 1471 C C . SER A 1 185 ? 5.087 -2.780 17.918 1.00 92.62 185 SER A C 1
ATOM 1473 O O . SER A 1 185 ? 5.712 -1.805 18.325 1.00 92.62 185 SER A O 1
ATOM 1475 N N . GLY A 1 186 ? 4.347 -2.750 16.806 1.00 95.56 186 GLY A N 1
ATOM 1476 C CA . GLY A 1 186 ? 4.002 -1.527 16.074 1.00 95.56 186 GLY A CA 1
ATOM 1477 C C . GLY A 1 186 ? 2.542 -1.104 16.243 1.00 95.56 186 GLY A C 1
ATOM 1478 O O . GLY A 1 186 ? 2.044 -0.377 15.396 1.00 95.56 186 GLY A O 1
ATOM 1479 N N . ALA A 1 187 ? 1.843 -1.607 17.264 1.00 96.38 187 ALA A N 1
ATOM 1480 C CA . ALA A 1 187 ? 0.486 -1.194 17.604 1.00 96.38 187 ALA A CA 1
ATOM 1481 C C . ALA A 1 187 ? 0.520 0.037 18.519 1.00 96.38 187 ALA A C 1
ATOM 1483 O O . ALA A 1 187 ? 1.182 0.025 19.557 1.00 96.38 187 ALA A O 1
ATOM 1484 N N . TYR A 1 188 ? -0.201 1.084 18.140 1.00 97.69 188 TYR A N 1
ATOM 1485 C CA . TYR A 1 188 ? -0.300 2.349 18.868 1.00 97.69 188 TYR A CA 1
ATOM 1486 C C . TYR A 1 188 ? -1.752 2.795 19.065 1.00 97.69 188 TYR A C 1
ATOM 1488 O O . TYR A 1 188 ? -2.006 3.808 19.724 1.00 97.69 188 TYR A O 1
ATOM 1496 N N . GLY A 1 189 ? -2.719 2.038 18.542 1.00 96.44 189 GLY A N 1
ATOM 1497 C CA . GLY A 1 189 ? -4.105 2.089 18.986 1.00 96.44 189 GLY A CA 1
ATOM 1498 C C . GLY A 1 189 ? -5.125 2.508 17.936 1.00 96.44 189 GLY A C 1
ATOM 1499 O O . GLY A 1 189 ? -6.327 2.409 18.197 1.00 96.44 189 GLY A O 1
ATOM 1500 N N . LEU A 1 190 ? -4.704 2.975 16.766 1.00 97.75 190 LEU A N 1
ATOM 1501 C CA . LEU A 1 190 ? -5.613 3.377 15.699 1.00 97.75 190 LEU A CA 1
ATOM 1502 C C . LEU A 1 190 ? -5.022 3.014 14.342 1.00 97.75 190 LEU A C 1
ATOM 1504 O O . LEU A 1 190 ? -3.954 3.479 13.945 1.00 97.75 190 LEU A O 1
ATOM 1508 N N . THR A 1 191 ? -5.812 2.256 13.596 1.00 96.69 191 THR A N 1
ATOM 1509 C CA . THR A 1 191 ? -5.529 1.872 12.221 1.00 96.69 191 THR A CA 1
ATOM 1510 C C . THR A 1 191 ? -6.152 2.835 11.223 1.00 96.69 191 THR A C 1
ATOM 1512 O O . THR A 1 191 ? -7.122 3.530 11.533 1.00 96.69 191 THR A O 1
ATOM 1515 N N . ILE A 1 192 ? -5.613 2.843 10.009 1.00 93.50 192 ILE A N 1
ATOM 1516 C CA . ILE A 1 192 ? -6.174 3.522 8.840 1.00 93.50 192 ILE A CA 1
ATOM 1517 C C . ILE A 1 192 ? -6.291 2.547 7.675 1.00 93.50 192 ILE A C 1
ATOM 1519 O O . ILE A 1 192 ? -5.456 1.656 7.499 1.00 93.50 192 ILE A O 1
ATOM 1523 N N . TYR A 1 193 ? -7.342 2.712 6.880 1.00 87.00 193 TYR A N 1
ATOM 1524 C CA . TYR A 1 193 ? -7.592 1.902 5.704 1.00 87.00 193 TYR A CA 1
ATOM 1525 C C . TYR A 1 193 ? -6.527 2.137 4.627 1.00 87.00 193 TYR A C 1
ATOM 1527 O O . TYR A 1 193 ? -6.447 3.211 4.022 1.00 87.00 193 TYR A O 1
ATOM 1535 N N . VAL A 1 194 ? -5.733 1.098 4.374 1.00 81.25 194 VAL A N 1
ATOM 1536 C CA . VAL A 1 194 ? -4.816 0.979 3.238 1.00 81.25 194 VAL A CA 1
ATOM 1537 C C . VAL A 1 194 ? -4.913 -0.474 2.779 1.00 81.25 194 VAL A C 1
ATOM 1539 O O . VAL A 1 194 ? -4.250 -1.347 3.330 1.00 81.25 194 VAL A O 1
ATOM 1542 N N . PRO A 1 195 ? -5.835 -0.784 1.866 1.00 68.81 195 PRO A N 1
ATOM 1543 C CA . PRO A 1 195 ? -6.076 -2.162 1.468 1.00 68.81 195 PRO A CA 1
ATOM 1544 C C . PRO A 1 195 ? -4.932 -2.725 0.622 1.00 68.81 195 PRO A C 1
ATOM 1546 O O . PRO A 1 195 ? -4.173 -1.973 0.024 1.00 68.81 195 PRO A O 1
ATOM 1549 N N . ASP A 1 196 ? -4.858 -4.047 0.480 1.00 61.94 196 ASP A N 1
ATOM 1550 C CA . ASP A 1 196 ? -4.164 -4.660 -0.656 1.00 61.94 196 ASP A CA 1
ATOM 1551 C C . ASP A 1 196 ? -4.967 -4.493 -1.968 1.00 61.94 196 ASP A C 1
ATOM 1553 O O . ASP A 1 196 ? -6.118 -4.049 -1.969 1.00 61.94 196 ASP A O 1
ATOM 1557 N N . LEU A 1 197 ? -4.380 -4.859 -3.114 1.00 53.69 197 LEU A N 1
ATOM 1558 C CA . LEU A 1 197 ? -5.039 -4.756 -4.428 1.00 53.69 197 LEU A CA 1
ATOM 1559 C C . LEU A 1 197 ? -6.386 -5.480 -4.484 1.00 53.69 197 LEU A C 1
ATOM 1561 O O . LEU A 1 197 ? -7.348 -4.972 -5.065 1.00 53.69 197 LEU A O 1
ATOM 1565 N N . LEU A 1 198 ? -6.462 -6.655 -3.860 1.00 49.47 198 LEU A N 1
ATOM 1566 C CA . LEU A 1 198 ? -7.678 -7.452 -3.821 1.00 49.47 198 LEU A CA 1
ATOM 1567 C C . LEU A 1 198 ? -8.763 -6.755 -2.988 1.00 49.47 198 LEU A C 1
ATOM 1569 O O . LEU A 1 198 ? -9.932 -6.797 -3.353 1.00 49.47 198 LEU A O 1
ATOM 1573 N N . SER A 1 199 ? -8.379 -6.077 -1.912 1.00 55.06 199 SER A N 1
ATOM 1574 C CA . SER A 1 199 ? -9.241 -5.399 -0.945 1.00 55.06 199 SER A CA 1
ATOM 1575 C C . SER A 1 199 ? -9.680 -4.015 -1.415 1.00 55.06 199 SER A C 1
ATOM 1577 O O . SER A 1 199 ? -10.841 -3.646 -1.236 1.00 55.06 199 SER A O 1
ATOM 1579 N N . TYR A 1 200 ? -8.810 -3.276 -2.107 1.00 55.28 200 TYR A N 1
ATOM 1580 C CA . TYR A 1 200 ? -9.161 -2.007 -2.742 1.00 55.28 200 TYR A CA 1
ATOM 1581 C C . TYR A 1 200 ? -10.252 -2.202 -3.777 1.00 55.28 200 TYR A C 1
ATOM 1583 O O . TYR A 1 200 ? -11.201 -1.426 -3.876 1.00 55.28 200 TYR A O 1
ATOM 1591 N N . TYR A 1 201 ? -10.143 -3.305 -4.504 1.00 48.47 201 TYR A N 1
ATOM 1592 C CA . TYR A 1 201 ? -11.118 -3.716 -5.480 1.00 48.47 201 TYR A CA 1
ATOM 1593 C C . TYR A 1 201 ? -12.529 -3.924 -4.867 1.00 48.47 201 TYR A C 1
ATOM 1595 O O . TYR A 1 201 ? -13.537 -3.595 -5.499 1.00 48.47 201 TYR A O 1
ATOM 1603 N N . TYR A 1 202 ? -12.626 -4.328 -3.591 1.00 43.41 202 TYR A N 1
ATOM 1604 C CA . TYR A 1 202 ? -13.886 -4.364 -2.823 1.00 43.41 202 TYR A CA 1
ATOM 1605 C C . TYR A 1 202 ? -14.337 -2.993 -2.279 1.00 43.41 202 TYR A C 1
ATOM 1607 O O . TYR A 1 202 ? -15.468 -2.859 -1.809 1.00 43.41 202 TYR A O 1
ATOM 1615 N N . ALA A 1 203 ? -13.494 -1.963 -2.362 1.00 52.41 203 ALA A N 1
ATOM 1616 C CA . ALA A 1 203 ? -13.707 -0.638 -1.786 1.00 52.41 203 ALA A CA 1
ATOM 1617 C C . ALA A 1 203 ? -13.938 0.471 -2.819 1.00 52.41 203 ALA A C 1
ATOM 1619 O O . ALA A 1 203 ? -13.810 1.649 -2.495 1.00 52.41 203 ALA A O 1
ATOM 1620 N N . SER A 1 204 ? -14.408 0.121 -4.021 1.00 50.84 204 SER A N 1
ATOM 1621 C CA . SER A 1 204 ? -14.868 1.075 -5.052 1.00 50.84 204 SER A CA 1
ATOM 1622 C C . SER A 1 204 ? -15.939 2.081 -4.578 1.00 50.84 204 SER A C 1
ATOM 1624 O O . SER A 1 204 ? -16.244 3.043 -5.280 1.00 50.84 204 SER A O 1
ATOM 1626 N N . HIS A 1 205 ? -16.488 1.894 -3.372 1.00 53.75 205 HIS A N 1
ATOM 1627 C CA . HIS A 1 205 ? -17.439 2.787 -2.710 1.00 53.75 205 HIS A CA 1
ATOM 1628 C C . HIS A 1 205 ? -16.850 3.613 -1.554 1.00 53.75 205 HIS A C 1
ATOM 1630 O O . HIS A 1 205 ? -17.597 4.349 -0.913 1.00 53.75 205 HIS A O 1
ATOM 1636 N N . TYR A 1 206 ? -15.551 3.505 -1.259 1.00 58.97 206 TYR A N 1
ATOM 1637 C CA . TYR A 1 206 ? -14.929 4.184 -0.116 1.00 58.97 206 TYR A CA 1
ATOM 1638 C C . TYR A 1 206 ? -15.100 5.710 -0.189 1.00 58.97 206 TYR A C 1
ATOM 1640 O O . TYR A 1 206 ? -15.446 6.328 0.811 1.00 58.97 206 TYR A O 1
ATOM 1648 N N . GLY A 1 207 ? -14.971 6.297 -1.386 1.00 53.97 207 GLY A N 1
ATOM 1649 C CA . GLY A 1 207 ? -15.229 7.721 -1.654 1.00 53.97 207 GLY A CA 1
ATOM 1650 C C . GLY A 1 207 ? -16.653 8.048 -2.132 1.00 53.97 207 GLY A C 1
ATOM 1651 O O . GLY A 1 207 ? -16.944 9.189 -2.491 1.00 53.97 207 GLY A O 1
ATOM 1652 N N . ASP A 1 208 ? -17.567 7.072 -2.186 1.00 59.16 208 ASP A N 1
ATOM 1653 C CA . ASP A 1 208 ? -18.916 7.315 -2.697 1.00 59.16 208 ASP A CA 1
ATOM 1654 C C . ASP A 1 208 ? -19.759 8.079 -1.665 1.00 59.16 208 ASP A C 1
ATOM 1656 O O . ASP A 1 208 ? -20.141 7.566 -0.609 1.00 59.16 208 ASP A O 1
ATOM 1660 N N . SER A 1 209 ? -20.124 9.312 -2.019 1.00 56.56 209 SER A N 1
ATOM 1661 C CA . SER A 1 209 ? -21.013 10.189 -1.247 1.00 56.56 209 SER A CA 1
ATOM 1662 C C . SER A 1 209 ? -22.348 9.550 -0.818 1.00 56.56 209 SER A C 1
ATOM 1664 O O . SER A 1 209 ? -22.964 10.009 0.146 1.00 56.56 209 SER A O 1
ATOM 1666 N N . ALA A 1 210 ? -22.813 8.489 -1.492 1.00 51.44 210 ALA A N 1
ATOM 1667 C CA . ALA A 1 210 ? -24.017 7.747 -1.121 1.00 51.44 210 ALA A CA 1
ATOM 1668 C C . ALA A 1 210 ? -23.828 6.847 0.118 1.00 51.44 210 ALA A C 1
ATOM 1670 O O . ALA A 1 210 ? -24.799 6.589 0.839 1.00 51.44 210 ALA A O 1
ATOM 1671 N N . TYR A 1 211 ? -22.597 6.403 0.385 1.00 54.78 211 TYR A N 1
ATOM 1672 C CA . TYR A 1 211 ? -22.206 5.622 1.566 1.00 54.78 211 TYR A CA 1
ATOM 1673 C C . TYR A 1 211 ? -21.455 6.465 2.612 1.00 54.78 211 TYR A C 1
ATOM 1675 O O . TYR A 1 211 ? -21.408 6.067 3.777 1.00 54.78 211 TYR A O 1
ATOM 1683 N N . GLY A 1 212 ? -20.907 7.607 2.179 1.00 62.81 212 GLY A N 1
ATOM 1684 C CA . GLY A 1 212 ? -19.708 8.257 2.702 1.00 62.81 212 GLY A CA 1
ATOM 1685 C C . GLY A 1 212 ? -19.631 8.441 4.213 1.00 62.81 212 GLY A C 1
ATOM 1686 O O . GLY A 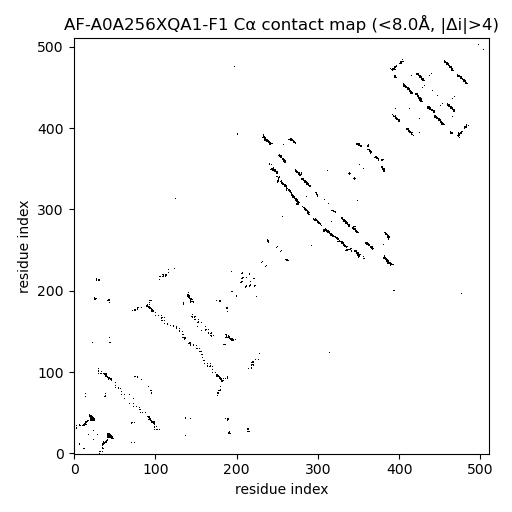1 212 ? -20.472 9.098 4.831 1.00 62.81 212 GLY A O 1
ATOM 1687 N N . LEU A 1 213 ? -18.553 7.896 4.769 1.00 79.19 213 LEU A N 1
ATOM 1688 C CA . LEU A 1 213 ? -18.042 8.235 6.090 1.00 79.19 213 LEU A CA 1
ATOM 1689 C C . LEU A 1 213 ? -17.566 9.689 6.072 1.00 79.19 213 LEU A C 1
ATOM 1691 O O . LEU A 1 213 ? -17.085 10.171 5.043 1.00 79.19 213 LEU A O 1
ATOM 1695 N N . ASP A 1 214 ? -17.649 10.377 7.209 1.00 89.50 214 ASP A N 1
ATOM 1696 C CA . ASP A 1 214 ? -17.100 11.735 7.298 1.00 89.50 214 ASP A CA 1
ATOM 1697 C C . ASP A 1 214 ? -15.603 11.743 6.922 1.00 89.50 214 ASP A C 1
ATOM 1699 O O . ASP A 1 214 ? -15.142 12.664 6.260 1.00 89.50 214 ASP A O 1
ATOM 1703 N N . PHE A 1 215 ? -14.858 10.689 7.281 1.00 90.75 215 PHE A N 1
ATOM 1704 C CA . PHE A 1 215 ? -13.424 10.557 6.996 1.00 90.75 215 PHE A CA 1
ATOM 1705 C C . PHE A 1 215 ? -13.120 10.611 5.492 1.00 90.75 215 PHE A C 1
ATOM 1707 O O . PHE A 1 215 ? -12.322 11.430 5.049 1.00 90.75 215 PHE A O 1
ATOM 1714 N N . SER A 1 216 ? -13.814 9.789 4.699 1.00 84.31 216 SER A N 1
ATOM 1715 C CA . SER A 1 216 ? -13.659 9.748 3.237 1.00 84.31 216 SER A CA 1
ATOM 1716 C C . SER A 1 216 ? -14.086 11.039 2.536 1.00 84.31 216 SER A C 1
ATOM 1718 O O . SER A 1 216 ? -13.698 11.268 1.404 1.00 84.31 216 SER A O 1
ATOM 1720 N N . GLN A 1 217 ? -14.930 11.860 3.170 1.00 85.06 217 GLN A N 1
ATOM 1721 C CA . GLN A 1 217 ? -15.391 13.126 2.588 1.00 85.06 217 GLN A CA 1
ATOM 1722 C C . GLN A 1 217 ? -14.515 14.315 2.989 1.00 85.06 217 GLN A C 1
ATOM 1724 O O . GLN A 1 217 ? -14.512 15.331 2.297 1.00 85.06 217 GLN A O 1
ATOM 1729 N N . ASN A 1 218 ? -13.829 14.207 4.126 1.00 90.31 218 ASN A N 1
ATOM 1730 C CA . ASN A 1 218 ? -13.061 15.293 4.726 1.00 90.31 218 ASN A CA 1
ATOM 1731 C C . ASN A 1 218 ? -11.550 15.128 4.540 1.00 90.31 218 ASN A C 1
ATOM 1733 O O . ASN A 1 218 ? -10.802 15.967 5.031 1.00 90.31 218 ASN A O 1
ATOM 1737 N N . THR A 1 219 ? -11.109 14.057 3.878 1.00 91.62 219 THR A N 1
ATOM 1738 C CA . THR A 1 219 ? -9.695 13.797 3.603 1.00 91.62 219 THR A CA 1
ATOM 1739 C C . THR A 1 219 ? -9.496 13.389 2.155 1.00 91.62 219 THR A C 1
ATOM 1741 O O . THR A 1 219 ? -10.346 12.706 1.593 1.00 91.62 219 THR A O 1
ATOM 1744 N N . ASN A 1 220 ? -8.332 13.725 1.604 1.00 89.62 220 ASN A N 1
ATOM 1745 C CA . ASN A 1 220 ? -7.839 13.219 0.325 1.00 89.62 220 ASN A CA 1
ATOM 1746 C C . ASN A 1 220 ? -7.178 11.827 0.445 1.00 89.62 220 ASN A C 1
ATOM 1748 O O . ASN A 1 220 ? -6.475 11.379 -0.463 1.00 89.62 220 ASN A O 1
ATOM 1752 N N . TRP A 1 221 ? -7.334 11.135 1.583 1.00 89.94 221 TRP A N 1
ATOM 1753 C CA . TRP A 1 221 ? -6.673 9.847 1.815 1.00 89.94 221 TRP A CA 1
ATOM 1754 C C . TRP A 1 221 ? -7.158 8.779 0.833 1.00 89.94 221 TRP A C 1
ATOM 1756 O O . TRP A 1 221 ? -6.361 8.025 0.279 1.00 89.94 221 TRP A O 1
ATOM 1766 N N . GLY A 1 222 ? -8.470 8.737 0.578 1.00 81.38 222 GLY A N 1
ATOM 1767 C CA . GLY A 1 222 ? -9.055 7.801 -0.380 1.00 81.38 222 GLY A CA 1
ATOM 1768 C C . GLY A 1 222 ? -8.559 8.046 -1.805 1.00 81.38 222 GLY A C 1
ATOM 1769 O O . GLY A 1 222 ? -8.313 7.091 -2.540 1.00 81.38 222 GLY A O 1
ATOM 1770 N N . GLU A 1 223 ? -8.375 9.307 -2.186 1.00 80.56 223 GLU A N 1
ATOM 1771 C CA . GLU A 1 223 ? -7.836 9.752 -3.468 1.00 80.56 223 GLU A CA 1
ATOM 1772 C C . GLU A 1 223 ? -6.372 9.336 -3.619 1.00 80.56 223 GLU A C 1
ATOM 1774 O O . GLU A 1 223 ? -6.022 8.741 -4.636 1.00 80.56 223 GLU A O 1
ATOM 1779 N N . PHE A 1 224 ? -5.541 9.566 -2.597 1.00 84.62 224 PHE A N 1
ATOM 1780 C CA . PHE A 1 224 ? -4.145 9.123 -2.578 1.00 84.62 224 PHE A CA 1
ATOM 1781 C C . PHE A 1 224 ? -4.038 7.603 -2.743 1.00 84.62 224 PHE A C 1
ATOM 1783 O O . PHE A 1 224 ? -3.357 7.119 -3.648 1.00 84.62 224 PHE A O 1
ATOM 1790 N N . VAL A 1 225 ? -4.775 6.852 -1.919 1.00 79.31 225 VAL A N 1
ATOM 1791 C CA . VAL A 1 225 ? -4.838 5.389 -2.006 1.00 79.31 225 VAL A CA 1
ATOM 1792 C C . VAL A 1 225 ? -5.317 4.963 -3.399 1.00 79.31 225 VAL A C 1
ATOM 1794 O O . VAL A 1 225 ? -4.776 4.029 -3.979 1.00 79.31 225 VAL A O 1
ATOM 1797 N N . SER A 1 226 ? -6.280 5.675 -3.989 1.00 73.38 226 SER A N 1
ATOM 1798 C CA . SER A 1 226 ? -6.805 5.358 -5.320 1.00 73.38 226 SER A CA 1
ATOM 1799 C C . SER A 1 226 ? -5.808 5.569 -6.455 1.00 73.38 226 SER A C 1
ATOM 1801 O O . SER A 1 226 ? -5.855 4.802 -7.412 1.00 73.38 226 SER A O 1
ATOM 1803 N N . LEU A 1 227 ? -4.902 6.548 -6.368 1.00 72.75 227 LEU A N 1
ATOM 1804 C CA . LEU A 1 227 ? -3.863 6.747 -7.388 1.00 72.75 227 LEU A CA 1
ATOM 1805 C C . LEU A 1 227 ? -2.957 5.520 -7.519 1.00 72.75 227 LEU A C 1
ATOM 1807 O O . LEU A 1 227 ? -2.672 5.091 -8.636 1.00 72.75 227 LEU A O 1
ATOM 1811 N N . TYR A 1 228 ? -2.589 4.907 -6.389 1.00 67.12 228 TYR A N 1
ATOM 1812 C CA . TYR A 1 228 ? -1.809 3.668 -6.382 1.00 67.12 228 TYR A CA 1
ATOM 1813 C C . TYR A 1 228 ? -2.503 2.557 -7.163 1.00 67.12 228 TYR A C 1
ATOM 1815 O O . TYR A 1 228 ? -1.914 1.902 -8.022 1.00 67.12 228 TYR A O 1
ATOM 1823 N N . PHE A 1 229 ? -3.790 2.369 -6.896 1.00 63.66 229 PHE A N 1
ATOM 1824 C CA . PHE A 1 229 ? -4.538 1.318 -7.557 1.00 63.66 229 PHE A CA 1
ATOM 1825 C C . PHE A 1 229 ? -4.867 1.645 -9.003 1.00 63.66 229 PHE A C 1
ATOM 1827 O O . PHE A 1 229 ? -4.872 0.726 -9.810 1.00 63.66 229 PHE A O 1
ATOM 1834 N N . GLN A 1 230 ? -5.089 2.912 -9.360 1.00 61.66 230 GLN A N 1
ATOM 1835 C CA . GLN A 1 230 ? -5.261 3.321 -10.753 1.00 61.66 230 GLN A CA 1
ATOM 1836 C C . GLN A 1 230 ? -4.039 2.962 -11.595 1.00 61.66 230 GLN A C 1
ATOM 1838 O O . GLN A 1 230 ? -4.221 2.398 -12.667 1.00 61.66 230 GLN A O 1
ATOM 1843 N N . GLU A 1 231 ? -2.815 3.178 -11.102 1.00 57.78 231 GLU A N 1
ATOM 1844 C CA . GLU A 1 231 ? -1.611 2.766 -11.834 1.00 57.78 231 GLU A CA 1
ATOM 1845 C C . GLU A 1 231 ? -1.567 1.242 -12.043 1.00 57.78 231 GLU A C 1
ATOM 1847 O O . GLU A 1 231 ? -1.203 0.803 -13.129 1.00 57.78 231 GLU A O 1
ATOM 1852 N N . ILE A 1 232 ? -2.010 0.442 -11.061 1.00 55.25 232 ILE A N 1
ATOM 1853 C CA . ILE A 1 232 ? -2.092 -1.030 -11.167 1.00 55.25 232 ILE A CA 1
ATOM 1854 C C . ILE A 1 232 ? -3.251 -1.500 -12.072 1.00 55.25 232 ILE A C 1
ATOM 1856 O O . ILE A 1 232 ? -3.166 -2.544 -12.722 1.00 55.25 232 ILE A O 1
ATOM 1860 N N . ILE A 1 233 ? -4.361 -0.763 -12.085 1.00 53.28 233 ILE A N 1
ATOM 1861 C CA . ILE A 1 233 ? -5.572 -1.066 -12.861 1.00 53.28 233 ILE A CA 1
ATOM 1862 C C . ILE A 1 233 ? -5.367 -0.710 -14.339 1.00 53.28 233 ILE A C 1
ATOM 1864 O O . ILE A 1 233 ? -5.775 -1.475 -15.216 1.00 53.28 233 ILE A O 1
ATOM 1868 N N . GLU A 1 234 ? -4.743 0.437 -14.618 1.00 59.06 234 GLU A N 1
ATOM 1869 C CA . GLU A 1 234 ? -4.379 0.868 -15.970 1.00 59.06 234 GLU A CA 1
ATOM 1870 C C . GLU A 1 234 ? -3.208 0.045 -16.513 1.00 59.06 234 GLU A C 1
ATOM 1872 O O . GLU A 1 234 ? -3.214 -0.327 -17.687 1.00 59.06 234 GLU A O 1
ATOM 1877 N N . TYR A 1 235 ? -2.237 -0.305 -15.662 1.00 65.31 235 TYR A N 1
ATOM 1878 C CA . TYR A 1 235 ? -1.032 -1.024 -16.062 1.00 65.31 235 TYR A CA 1
ATOM 1879 C C . TYR A 1 235 ? -0.687 -2.129 -15.068 1.00 65.31 235 TYR A C 1
ATOM 1881 O O . TYR A 1 235 ? -0.425 -1.891 -13.891 1.00 65.31 235 TYR A O 1
ATOM 1889 N N . GLY A 1 236 ? -0.596 -3.366 -15.545 1.00 67.25 236 GLY A N 1
ATOM 1890 C CA . GLY A 1 236 ? -0.084 -4.439 -14.703 1.00 67.25 236 GLY A CA 1
ATOM 1891 C C . GLY A 1 236 ? 1.446 -4.443 -14.674 1.00 67.25 236 GLY A C 1
ATOM 1892 O O . GLY A 1 236 ? 2.091 -4.155 -15.682 1.00 67.25 236 GLY A O 1
ATOM 1893 N N . VAL A 1 237 ? 2.043 -4.814 -13.537 1.00 76.94 237 VAL A N 1
ATOM 1894 C CA . VAL A 1 237 ? 3.483 -5.120 -13.445 1.00 76.94 237 VAL A CA 1
ATOM 1895 C C . VAL A 1 237 ? 3.695 -6.589 -13.813 1.00 76.94 237 VAL A C 1
ATOM 1897 O O . VAL A 1 237 ? 3.065 -7.462 -13.220 1.00 76.94 237 VAL A O 1
ATOM 1900 N N . ASP A 1 238 ? 4.561 -6.870 -14.789 1.00 83.06 238 ASP A N 1
ATOM 1901 C CA . ASP A 1 238 ? 4.901 -8.241 -15.198 1.00 83.06 238 ASP A CA 1
ATOM 1902 C C . ASP A 1 238 ? 6.114 -8.762 -14.409 1.00 83.06 238 ASP A C 1
ATOM 1904 O O . ASP A 1 238 ? 5.993 -9.644 -13.566 1.00 83.06 238 ASP A O 1
ATOM 1908 N N . GLN A 1 239 ? 7.284 -8.175 -14.645 1.00 88.88 239 GLN A N 1
ATOM 1909 C CA . GLN A 1 239 ? 8.567 -8.554 -14.044 1.00 88.88 239 GLN A CA 1
ATOM 1910 C C . GLN A 1 239 ? 9.156 -7.395 -13.248 1.00 88.88 239 GLN A C 1
ATOM 1912 O O . GLN A 1 239 ? 9.131 -6.257 -13.733 1.00 88.88 239 GLN A O 1
ATOM 1917 N N . TYR A 1 240 ? 9.717 -7.672 -12.068 1.00 89.56 240 TYR A N 1
ATOM 1918 C CA . TYR A 1 240 ? 10.331 -6.646 -11.231 1.00 89.56 240 TYR A CA 1
ATOM 1919 C C . TYR A 1 240 ? 11.448 -7.158 -10.313 1.00 89.56 240 TYR A C 1
ATOM 1921 O O . TYR A 1 240 ? 11.462 -8.315 -9.904 1.00 89.56 240 TYR A O 1
ATOM 1929 N N . GLN A 1 241 ? 12.331 -6.233 -9.936 1.00 89.69 241 GLN A N 1
ATOM 1930 C CA . GLN A 1 241 ? 13.309 -6.339 -8.853 1.00 89.69 241 GLN A CA 1
ATOM 1931 C C . GLN A 1 241 ? 13.465 -4.944 -8.230 1.00 89.69 241 GLN A C 1
ATOM 1933 O O . GLN A 1 241 ? 13.580 -3.963 -8.966 1.00 89.69 241 GLN A O 1
ATOM 1938 N N . THR A 1 242 ? 13.425 -4.827 -6.898 1.00 85.06 242 THR A N 1
ATOM 1939 C CA . THR A 1 242 ? 13.425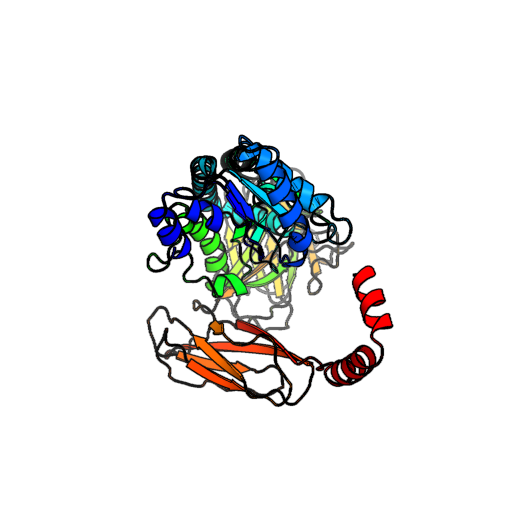 -3.516 -6.210 1.00 85.06 242 THR A CA 1
ATOM 1940 C C . THR A 1 242 ? 14.522 -3.333 -5.157 1.00 85.06 242 THR A C 1
ATOM 1942 O O . THR A 1 242 ? 14.799 -2.198 -4.759 1.00 85.06 242 THR A O 1
ATOM 1945 N N . GLU A 1 243 ? 15.170 -4.408 -4.707 1.00 81.06 243 GLU A N 1
ATOM 1946 C CA . GLU A 1 243 ? 16.199 -4.356 -3.666 1.00 81.06 243 GLU A CA 1
ATOM 1947 C C . GLU A 1 243 ? 17.439 -3.583 -4.139 1.00 81.06 243 GLU A C 1
ATOM 1949 O O . GLU A 1 243 ? 18.019 -3.873 -5.185 1.00 81.06 243 GLU A O 1
ATOM 1954 N N . THR A 1 244 ? 17.867 -2.599 -3.346 1.00 89.56 244 THR A N 1
ATOM 1955 C CA . THR A 1 244 ? 18.939 -1.670 -3.714 1.00 89.56 244 THR A CA 1
ATOM 1956 C C . THR A 1 244 ? 20.097 -1.755 -2.718 1.00 89.56 244 THR A C 1
ATOM 1958 O O . THR A 1 244 ? 20.085 -1.108 -1.675 1.00 89.56 244 THR A O 1
ATOM 1961 N N . THR A 1 245 ? 21.133 -2.530 -3.040 1.00 91.69 245 THR A N 1
ATOM 1962 C CA . THR A 1 245 ? 22.347 -2.670 -2.207 1.00 91.69 245 THR A CA 1
ATOM 1963 C C . THR A 1 245 ? 23.649 -2.352 -2.953 1.00 91.69 245 THR A C 1
ATOM 1965 O O . THR A 1 245 ? 24.724 -2.323 -2.346 1.00 91.69 245 THR A O 1
ATOM 1968 N N . THR A 1 246 ? 23.585 -2.082 -4.260 1.00 94.69 246 THR A N 1
ATOM 1969 C CA . THR A 1 246 ? 24.741 -1.754 -5.104 1.00 94.69 246 THR A CA 1
ATOM 1970 C C . THR A 1 246 ? 24.395 -0.842 -6.284 1.00 94.69 246 THR A C 1
ATOM 1972 O O . THR A 1 246 ? 23.235 -0.534 -6.550 1.00 94.69 246 THR A O 1
ATOM 1975 N N . GLY A 1 247 ? 25.438 -0.397 -6.990 1.00 93.88 247 GLY A N 1
ATOM 1976 C CA . GLY A 1 247 ? 25.364 0.511 -8.128 1.00 93.88 247 GLY A CA 1
ATOM 1977 C C . GLY A 1 247 ? 26.293 0.122 -9.265 1.00 93.88 247 GLY A C 1
ATOM 1978 O O . GLY A 1 247 ? 27.496 -0.056 -9.066 1.00 93.88 247 GLY A O 1
ATOM 1979 N N . MET A 1 248 ? 25.755 0.069 -10.476 1.00 95.19 248 MET A N 1
ATOM 1980 C CA . MET A 1 248 ? 26.501 -0.181 -11.702 1.00 95.19 248 MET A CA 1
ATOM 1981 C C . MET A 1 248 ? 26.753 1.128 -12.447 1.00 95.19 248 MET A C 1
ATOM 1983 O O . MET A 1 248 ? 25.823 1.822 -12.857 1.00 95.19 248 MET A O 1
ATOM 1987 N N . VAL A 1 249 ? 28.023 1.465 -12.666 1.00 96.44 249 VAL A N 1
ATOM 1988 C CA . VAL A 1 249 ? 28.388 2.701 -13.369 1.00 96.44 249 VAL A CA 1
ATOM 1989 C C . VAL A 1 249 ? 28.187 2.542 -14.876 1.00 96.44 249 VAL A C 1
ATOM 1991 O O . VAL A 1 249 ? 28.789 1.670 -15.507 1.00 96.44 249 VAL A O 1
ATOM 1994 N N . LEU A 1 250 ? 27.381 3.420 -15.467 1.00 97.06 250 LEU A N 1
ATOM 1995 C CA . LEU A 1 250 ? 27.048 3.460 -16.889 1.00 97.06 250 LEU A CA 1
ATOM 1996 C C . LEU A 1 250 ? 27.657 4.706 -17.555 1.00 97.06 250 LEU A C 1
ATOM 1998 O O . LEU A 1 250 ? 27.394 5.839 -17.152 1.00 97.06 250 LEU A O 1
ATOM 2002 N N . CYS A 1 251 ? 28.461 4.504 -18.602 1.00 97.06 251 CYS A N 1
ATOM 2003 C CA . CYS A 1 251 ? 29.100 5.573 -19.384 1.00 97.06 251 CYS A CA 1
ATOM 2004 C C . CYS A 1 251 ? 29.488 5.073 -20.789 1.00 97.06 251 CYS A C 1
ATOM 2006 O O . CYS A 1 251 ? 29.309 3.904 -21.104 1.00 97.06 251 CYS A O 1
ATOM 2008 N N . TYR A 1 252 ? 30.116 5.893 -21.635 1.00 95.75 252 TYR A N 1
ATOM 2009 C CA . TYR A 1 252 ? 30.497 5.493 -23.002 1.00 95.75 252 TYR A CA 1
ATOM 2010 C C . TYR A 1 252 ? 31.392 4.242 -23.072 1.00 95.75 252 TYR A C 1
ATOM 2012 O O . TYR A 1 252 ? 31.453 3.566 -24.104 1.00 95.75 252 TYR A O 1
ATOM 2020 N N . LYS A 1 253 ? 32.128 3.932 -21.994 1.00 95.88 253 LYS A N 1
ATOM 2021 C CA . LYS A 1 253 ? 32.992 2.744 -21.913 1.00 95.88 253 LYS A CA 1
ATOM 2022 C C . LYS A 1 253 ? 32.199 1.464 -21.657 1.00 95.88 253 LYS A C 1
ATOM 2024 O O . LYS A 1 253 ? 32.680 0.399 -22.048 1.00 95.88 253 LYS A O 1
ATOM 2029 N N . TYR A 1 254 ? 31.047 1.577 -20.994 1.00 94.56 254 TYR A N 1
ATOM 2030 C CA . TYR A 1 254 ? 30.326 0.476 -20.366 1.00 94.56 254 TYR A CA 1
ATOM 2031 C C . TYR A 1 254 ? 28.828 0.578 -20.615 1.00 94.56 254 TYR A C 1
ATOM 2033 O O . TYR A 1 254 ? 28.208 1.575 -20.260 1.00 94.56 254 TYR A O 1
ATOM 2041 N N . LYS A 1 255 ? 28.241 -0.479 -21.173 1.00 95.81 255 LYS A N 1
ATOM 2042 C CA . LYS A 1 255 ? 26.783 -0.627 -21.279 1.00 95.81 255 LYS A CA 1
ATOM 2043 C C . LYS A 1 255 ? 26.343 -1.790 -20.410 1.00 95.81 255 LYS A C 1
ATOM 2045 O O . LYS A 1 255 ? 27.079 -2.770 -20.311 1.00 95.81 255 LYS A O 1
ATOM 2050 N N . TRP A 1 256 ? 25.158 -1.691 -19.832 1.00 96.50 256 TRP A N 1
ATOM 2051 C CA . TRP A 1 256 ? 24.611 -2.719 -18.952 1.00 96.50 256 TRP A CA 1
ATOM 2052 C C . TRP A 1 256 ? 23.341 -3.300 -19.543 1.00 96.50 256 TRP A C 1
ATOM 2054 O O . TRP A 1 256 ? 22.571 -2.574 -20.175 1.00 96.50 256 TRP A O 1
ATOM 2064 N N . THR A 1 257 ? 23.125 -4.597 -19.334 1.00 95.88 257 THR A N 1
ATOM 2065 C CA . THR A 1 257 ? 21.839 -5.234 -19.611 1.00 95.88 257 THR A CA 1
ATOM 2066 C C . THR A 1 257 ? 21.356 -6.038 -18.429 1.00 95.88 257 THR A C 1
ATOM 2068 O O . THR A 1 257 ? 22.128 -6.863 -17.947 1.00 95.88 257 THR A O 1
ATOM 2071 N N . GLN A 1 258 ? 20.083 -5.883 -18.079 1.00 95.88 258 GLN A N 1
ATOM 2072 C CA . GLN A 1 258 ? 19.327 -6.830 -17.258 1.00 95.88 258 GLN A CA 1
ATOM 2073 C C . GLN A 1 258 ? 18.496 -7.709 -18.190 1.00 95.88 258 GLN A C 1
ATOM 2075 O O . GLN A 1 258 ? 17.776 -7.173 -19.039 1.00 95.88 258 GLN A O 1
ATOM 2080 N N . SER A 1 259 ? 18.598 -9.034 -18.068 1.00 96.50 259 SER A N 1
ATOM 2081 C CA . SER A 1 259 ? 17.653 -9.922 -18.747 1.00 96.50 259 SER A CA 1
ATOM 2082 C C . SER A 1 259 ? 16.415 -10.204 -17.905 1.00 96.50 259 SER A C 1
ATOM 2084 O O . SER A 1 259 ? 16.475 -10.153 -16.682 1.00 96.50 259 SER A O 1
ATOM 2086 N N . PHE A 1 260 ? 15.306 -10.502 -18.570 1.00 96.69 260 PHE A N 1
ATOM 2087 C CA . PHE A 1 260 ? 14.038 -10.858 -17.942 1.00 96.69 260 PHE A CA 1
ATOM 2088 C C . PHE A 1 260 ? 13.267 -11.835 -18.830 1.00 96.69 260 PHE A C 1
ATOM 2090 O O . PHE A 1 260 ? 13.526 -11.921 -20.037 1.00 96.69 260 PHE A O 1
ATOM 2097 N N . ILE A 1 261 ? 12.323 -12.560 -18.236 1.00 94.12 261 ILE A N 1
ATOM 2098 C CA . ILE A 1 261 ? 11.420 -13.471 -18.943 1.00 94.12 261 ILE A CA 1
ATOM 2099 C C . ILE A 1 261 ? 9.987 -12.963 -18.737 1.00 94.12 261 ILE A C 1
ATOM 2101 O O . ILE A 1 261 ? 9.466 -13.088 -17.633 1.00 94.12 261 ILE A O 1
ATOM 2105 N N . PRO A 1 262 ? 9.337 -12.367 -19.753 1.00 90.19 262 PRO A N 1
ATOM 2106 C CA . PRO A 1 262 ? 7.994 -11.840 -19.600 1.00 90.19 262 PRO A CA 1
ATOM 2107 C C . PRO A 1 262 ? 6.979 -12.972 -19.428 1.00 90.19 262 PRO A C 1
ATOM 2109 O O . PRO A 1 262 ? 7.063 -14.019 -20.085 1.00 90.19 262 PRO A O 1
ATOM 2112 N N . THR A 1 263 ? 5.979 -12.736 -18.583 1.00 81.62 263 THR A N 1
ATOM 2113 C CA . THR A 1 263 ? 4.776 -13.576 -18.480 1.00 81.62 263 THR A CA 1
ATOM 2114 C C . THR A 1 263 ? 3.588 -12.971 -19.222 1.00 81.62 263 THR A C 1
ATOM 2116 O O . THR A 1 263 ? 2.536 -13.610 -19.324 1.00 81.62 263 THR A O 1
ATOM 2119 N N . LYS A 1 264 ? 3.755 -11.760 -19.768 1.00 85.25 264 LYS A N 1
ATOM 2120 C CA . LYS A 1 264 ? 2.759 -11.032 -20.557 1.00 85.25 264 LYS A CA 1
ATOM 2121 C C . LYS A 1 264 ? 3.265 -10.753 -21.966 1.00 85.25 264 LYS A C 1
ATOM 2123 O O . LYS A 1 264 ? 4.466 -10.651 -22.201 1.00 85.25 264 LYS A O 1
ATOM 2128 N N . GLU A 1 265 ? 2.336 -10.704 -22.916 1.00 84.19 265 GLU A N 1
ATOM 2129 C CA . GLU A 1 265 ? 2.673 -10.489 -24.324 1.00 84.19 265 GLU A CA 1
ATOM 2130 C C . GLU A 1 265 ? 3.001 -9.023 -24.603 1.00 84.19 265 GLU A C 1
ATOM 2132 O O . GLU A 1 265 ? 3.841 -8.766 -25.447 1.00 84.19 265 GLU A O 1
ATOM 2137 N N . ASP A 1 266 ? 2.440 -8.062 -23.874 1.00 84.62 266 ASP A N 1
ATOM 2138 C CA . ASP A 1 266 ? 2.682 -6.642 -24.140 1.00 84.62 266 ASP A CA 1
ATOM 2139 C C . ASP A 1 266 ? 3.704 -6.045 -23.169 1.00 84.62 266 ASP A C 1
ATOM 2141 O O . ASP A 1 266 ? 3.640 -6.263 -21.960 1.00 84.62 266 ASP A O 1
ATOM 2145 N N . LEU A 1 267 ? 4.637 -5.255 -23.701 1.00 90.50 267 LEU A N 1
ATOM 2146 C CA . LEU A 1 267 ? 5.519 -4.388 -22.928 1.00 90.50 267 LEU A CA 1
ATOM 2147 C C . LEU A 1 267 ? 5.337 -2.949 -23.404 1.00 90.50 267 LEU A C 1
ATOM 2149 O O . LEU A 1 267 ? 5.740 -2.602 -24.517 1.00 90.50 267 LEU A O 1
ATOM 2153 N N . ILE A 1 268 ? 4.772 -2.127 -22.527 1.00 89.75 268 ILE A N 1
ATOM 2154 C CA . ILE A 1 268 ? 4.383 -0.741 -22.827 1.00 89.75 268 ILE A CA 1
ATOM 2155 C C . ILE A 1 268 ? 5.300 0.286 -22.150 1.00 89.75 268 ILE A C 1
ATOM 2157 O O . ILE A 1 268 ? 5.477 1.403 -22.618 1.00 89.75 268 ILE A O 1
ATOM 2161 N N . LYS A 1 269 ? 5.921 -0.090 -21.025 1.00 91.06 269 LYS A N 1
ATOM 2162 C CA . LYS A 1 269 ? 6.696 0.834 -20.191 1.00 91.06 269 LYS A CA 1
ATOM 2163 C C . LYS A 1 269 ? 7.731 0.101 -19.352 1.00 91.06 269 LYS A C 1
ATOM 2165 O O . LYS A 1 269 ? 7.548 -1.064 -18.986 1.00 91.06 269 LYS A O 1
ATOM 2170 N N . LEU A 1 270 ? 8.808 0.803 -19.002 1.00 94.50 270 LEU A N 1
ATOM 2171 C CA . LEU A 1 270 ? 9.778 0.374 -17.992 1.00 94.50 270 LEU A CA 1
ATOM 2172 C C . LEU A 1 270 ? 9.938 1.441 -16.909 1.00 94.50 270 LEU A C 1
ATOM 2174 O O . LEU A 1 270 ? 9.949 2.633 -17.208 1.00 94.50 270 LEU A O 1
ATOM 2178 N N . LYS A 1 271 ? 10.175 1.013 -15.668 1.00 94.31 271 LYS A N 1
ATOM 2179 C CA . LYS A 1 271 ? 10.796 1.859 -14.637 1.00 94.31 271 LYS A CA 1
ATOM 2180 C C . LYS A 1 271 ? 12.158 1.274 -14.274 1.00 94.31 271 LYS A C 1
ATOM 2182 O O . LYS A 1 271 ? 12.274 0.062 -14.103 1.00 94.31 271 LYS A O 1
ATOM 2187 N N . LEU A 1 272 ? 13.185 2.118 -14.177 1.00 97.00 272 LEU A N 1
ATOM 2188 C CA . LEU A 1 272 ? 14.553 1.734 -13.798 1.00 97.00 272 LEU A CA 1
ATOM 2189 C C . LEU A 1 272 ? 15.043 2.641 -12.669 1.00 97.00 272 LEU A C 1
ATOM 2191 O O . LEU A 1 272 ? 14.888 3.856 -12.769 1.00 97.00 272 LEU A O 1
ATOM 2195 N N . LYS A 1 273 ? 15.667 2.083 -11.625 1.00 95.62 273 LYS A N 1
ATOM 2196 C CA . LYS A 1 273 ? 16.175 2.893 -10.504 1.00 95.62 273 LYS A CA 1
ATOM 2197 C C . LYS A 1 273 ? 17.570 3.442 -10.827 1.00 95.62 273 LYS A C 1
ATOM 2199 O O . LYS A 1 273 ? 18.532 2.684 -10.954 1.00 95.62 273 LYS A O 1
ATOM 2204 N N . LEU A 1 274 ? 17.690 4.752 -11.029 1.00 97.25 274 LEU A N 1
ATOM 2205 C CA . LEU A 1 274 ? 18.854 5.402 -11.638 1.00 97.25 274 LEU A CA 1
ATOM 2206 C C . LEU A 1 274 ? 19.209 6.715 -10.934 1.00 97.25 274 LEU A C 1
ATOM 2208 O O . LEU A 1 274 ? 18.347 7.401 -10.399 1.00 97.25 274 LEU A O 1
ATOM 2212 N N . TYR A 1 275 ? 20.482 7.101 -11.011 1.00 97.06 275 TYR A N 1
ATOM 2213 C CA . TYR A 1 275 ? 20.898 8.491 -10.813 1.00 97.06 275 TYR A CA 1
ATOM 2214 C C . TYR A 1 275 ? 22.033 8.876 -11.756 1.00 97.06 275 TYR A C 1
ATOM 2216 O O . TYR A 1 275 ? 22.704 8.020 -12.332 1.00 97.06 275 TYR A O 1
ATOM 2224 N N . ARG A 1 276 ? 22.290 10.174 -11.902 1.00 96.94 276 ARG A N 1
ATOM 2225 C CA . ARG A 1 276 ? 23.496 10.724 -12.533 1.00 96.94 276 ARG A CA 1
ATOM 2226 C C . ARG A 1 276 ? 24.388 11.396 -11.503 1.00 96.94 276 ARG A C 1
ATOM 2228 O O . ARG A 1 276 ? 23.891 12.034 -10.580 1.00 96.94 276 ARG A O 1
ATOM 2235 N N . PHE A 1 277 ? 25.694 11.305 -11.690 1.00 95.69 277 PHE A N 1
ATOM 2236 C CA . PHE A 1 277 ? 26.669 12.011 -10.865 1.00 95.69 277 PHE A CA 1
ATOM 2237 C C . PHE A 1 277 ? 27.649 12.803 -11.720 1.00 95.69 277 PHE A C 1
ATOM 2239 O O . PHE A 1 277 ? 27.855 12.521 -12.907 1.00 95.69 277 PHE A O 1
ATOM 2246 N N . GLY A 1 278 ? 28.209 13.842 -11.104 1.00 94.38 278 GLY A N 1
ATOM 2247 C CA . GLY A 1 278 ? 29.019 14.843 -11.791 1.00 94.38 278 GLY A CA 1
ATOM 2248 C C . GLY A 1 278 ? 28.209 15.695 -12.767 1.00 94.38 278 GLY A C 1
ATOM 2249 O O . GLY A 1 278 ? 27.050 16.039 -12.513 1.00 94.38 278 GLY A O 1
ATOM 2250 N N . ASP A 1 279 ? 28.850 16.037 -13.881 1.00 93.88 279 ASP A N 1
ATOM 2251 C CA . ASP A 1 279 ? 28.374 16.957 -14.915 1.00 93.88 279 ASP A CA 1
ATOM 2252 C C . ASP A 1 279 ? 28.216 16.247 -16.271 1.00 93.88 279 ASP A C 1
ATOM 2254 O O . ASP A 1 279 ? 28.526 16.793 -17.335 1.00 93.88 279 ASP A O 1
ATOM 2258 N N . ILE A 1 280 ? 27.746 14.994 -16.251 1.00 95.69 280 ILE A N 1
ATOM 2259 C CA . ILE A 1 280 ? 27.358 14.303 -17.483 1.00 95.69 280 ILE A CA 1
ATOM 2260 C C . ILE A 1 280 ? 26.267 15.101 -18.212 1.00 95.69 280 ILE A C 1
ATOM 2262 O O . ILE A 1 280 ? 25.335 15.610 -17.597 1.00 95.69 280 ILE A O 1
ATOM 2266 N N . THR A 1 281 ? 26.418 15.223 -19.531 1.00 95.62 281 THR A N 1
ATOM 2267 C CA . THR A 1 281 ? 25.518 15.988 -20.420 1.00 95.62 281 THR A CA 1
ATOM 2268 C C . THR A 1 281 ? 24.989 15.157 -21.585 1.00 95.62 281 THR A C 1
ATOM 2270 O O . THR A 1 281 ? 24.237 15.657 -22.414 1.00 95.62 281 THR A O 1
ATOM 2273 N N . SER A 1 282 ? 25.416 13.897 -21.685 1.00 97.56 282 SER A N 1
ATOM 2274 C CA . SER A 1 282 ? 24.951 12.969 -22.708 1.00 97.56 282 SER A CA 1
ATOM 2275 C C . SER A 1 282 ? 23.692 12.261 -22.241 1.00 97.56 282 SER A C 1
ATOM 2277 O O . SER A 1 282 ? 23.674 11.703 -21.145 1.00 97.56 282 SER A O 1
ATOM 2279 N N . ASP A 1 283 ? 22.690 12.225 -23.104 1.00 98.25 283 ASP A N 1
ATOM 2280 C CA . ASP A 1 283 ? 21.403 11.584 -22.855 1.00 98.25 283 ASP A CA 1
ATOM 2281 C C . ASP A 1 283 ? 21.541 10.095 -22.514 1.00 98.25 283 ASP A C 1
ATOM 2283 O O . ASP A 1 283 ? 22.511 9.418 -22.893 1.00 98.25 283 ASP A O 1
ATOM 2287 N N . LEU A 1 284 ? 20.559 9.588 -21.775 1.00 98.31 284 LEU A N 1
ATOM 2288 C CA . LEU A 1 284 ? 20.449 8.179 -21.429 1.00 98.31 284 LEU A CA 1
ATOM 2289 C C . LEU A 1 284 ? 19.562 7.482 -22.461 1.00 98.31 284 LEU A C 1
ATOM 2291 O O . LEU A 1 284 ? 18.425 7.889 -22.690 1.00 98.31 284 LEU A O 1
ATOM 2295 N N . LYS A 1 285 ? 20.075 6.418 -23.082 1.00 98.12 285 LYS A N 1
ATOM 2296 C CA . LYS A 1 285 ? 19.336 5.570 -24.018 1.00 98.12 285 LYS A CA 1
ATOM 2297 C C . LYS A 1 285 ? 19.003 4.229 -23.369 1.00 98.12 285 LYS A C 1
ATOM 2299 O O . LYS A 1 285 ? 19.909 3.522 -22.922 1.00 98.12 285 LYS A O 1
ATOM 2304 N N . VAL A 1 286 ? 17.727 3.858 -23.423 1.00 98.31 286 VAL A N 1
ATOM 2305 C CA . VAL A 1 286 ? 17.202 2.550 -23.017 1.00 98.31 286 VAL A CA 1
ATOM 2306 C C . VAL A 1 286 ? 16.666 1.821 -24.248 1.00 98.31 286 VAL A C 1
ATOM 2308 O O . VAL A 1 286 ? 16.123 2.433 -25.172 1.00 98.31 286 VAL A O 1
ATOM 2311 N N . SER A 1 287 ? 16.905 0.517 -24.344 1.00 97.94 287 SER A N 1
ATOM 2312 C CA . SER A 1 287 ? 16.421 -0.326 -25.447 1.00 97.94 287 SER A CA 1
ATOM 2313 C C . SER A 1 287 ? 16.010 -1.699 -24.937 1.00 97.94 287 SER A C 1
ATOM 2315 O O . SER A 1 287 ? 16.652 -2.219 -24.032 1.00 97.94 287 SER A O 1
ATOM 2317 N N . VAL A 1 288 ? 15.005 -2.317 -25.552 1.00 98.06 288 VAL A N 1
ATOM 2318 C CA . VAL A 1 288 ? 14.648 -3.722 -25.293 1.00 98.06 288 VAL A CA 1
ATOM 2319 C C . VAL A 1 288 ? 15.079 -4.566 -26.483 1.00 98.06 288 VAL A C 1
ATOM 2321 O O . VAL A 1 288 ? 14.891 -4.155 -27.628 1.00 98.06 288 VAL A O 1
ATOM 2324 N N . ARG A 1 289 ? 15.683 -5.732 -26.240 1.00 97.38 289 ARG A N 1
ATOM 2325 C CA . ARG A 1 289 ? 16.183 -6.643 -27.284 1.00 97.38 289 ARG A CA 1
ATOM 2326 C C . ARG A 1 289 ? 15.810 -8.089 -26.989 1.00 97.38 289 ARG A C 1
ATOM 2328 O O . ARG A 1 289 ? 15.797 -8.485 -25.831 1.00 97.38 289 ARG A O 1
ATOM 2335 N N . SER A 1 290 ? 15.611 -8.897 -28.029 1.00 95.62 290 SER A N 1
ATOM 2336 C CA . SER A 1 290 ? 15.495 -10.362 -27.900 1.00 95.62 290 SER A CA 1
ATOM 2337 C C . SER A 1 290 ? 16.855 -11.052 -27.729 1.00 95.62 290 SER A C 1
ATOM 2339 O O . SER A 1 290 ? 16.938 -12.184 -27.275 1.00 95.62 290 SER A O 1
ATOM 2341 N N . GLU A 1 291 ? 17.946 -10.380 -28.103 1.00 93.00 291 GLU A N 1
ATOM 2342 C CA . GLU A 1 291 ? 19.314 -10.886 -27.980 1.00 93.00 291 GLU A CA 1
ATOM 2343 C C . GLU A 1 291 ? 20.260 -9.742 -27.596 1.00 93.00 291 GLU A C 1
ATOM 2345 O O . GLU A 1 291 ? 20.118 -8.619 -28.085 1.00 93.00 291 GLU A O 1
ATOM 2350 N N . LYS A 1 292 ? 21.290 -10.022 -26.787 1.00 87.31 292 LYS A N 1
ATOM 2351 C CA . LYS A 1 292 ? 22.286 -9.015 -26.358 1.00 87.31 292 LYS A CA 1
ATOM 2352 C C . LYS A 1 292 ? 22.945 -8.280 -27.534 1.00 87.31 292 LYS A C 1
ATOM 2354 O O . LYS A 1 292 ? 23.100 -7.056 -27.517 1.00 87.31 292 LYS A O 1
ATOM 2359 N N . GLU A 1 293 ? 23.300 -9.027 -28.576 1.00 87.44 293 GLU A N 1
ATOM 2360 C CA . GLU A 1 293 ? 23.932 -8.520 -29.805 1.00 87.44 293 GLU A CA 1
ATOM 2361 C C . GLU A 1 293 ? 22.923 -8.268 -30.942 1.00 87.44 293 GLU A C 1
ATOM 2363 O O . GLU A 1 293 ? 23.314 -8.032 -32.085 1.00 87.44 293 GLU A O 1
ATOM 2368 N N . GLY A 1 294 ? 21.626 -8.289 -30.627 1.00 87.94 294 GLY A N 1
ATOM 2369 C CA . GLY A 1 294 ? 20.542 -8.090 -31.580 1.00 87.94 294 GLY A CA 1
ATOM 2370 C C . GLY A 1 294 ? 20.172 -6.625 -31.823 1.00 87.94 294 GLY A C 1
ATOM 2371 O O . GLY A 1 294 ? 20.780 -5.684 -31.303 1.00 87.94 294 GLY A O 1
ATOM 2372 N N . TYR A 1 295 ? 19.131 -6.450 -32.634 1.00 92.62 295 TYR A N 1
ATOM 2373 C CA . TYR A 1 295 ? 18.503 -5.155 -32.887 1.00 92.62 295 TYR A CA 1
ATOM 2374 C C . TYR A 1 295 ? 17.632 -4.714 -31.704 1.00 92.62 295 TYR A C 1
ATOM 2376 O O . TYR A 1 295 ? 17.097 -5.547 -30.972 1.00 92.62 295 TYR A O 1
ATOM 2384 N N . ASP A 1 296 ? 17.474 -3.398 -31.553 1.00 97.00 296 ASP A N 1
ATOM 2385 C CA . ASP A 1 296 ? 16.515 -2.802 -30.620 1.00 97.00 296 ASP A CA 1
ATOM 2386 C C . ASP A 1 296 ? 15.090 -3.124 -31.118 1.00 97.00 296 ASP A C 1
ATOM 2388 O O . ASP A 1 296 ? 14.733 -2.743 -32.234 1.00 97.00 296 ASP A O 1
ATOM 2392 N N . LEU A 1 297 ? 14.295 -3.841 -30.316 1.00 96.56 297 LEU A N 1
ATOM 2393 C CA . LEU A 1 297 ? 12.859 -4.050 -30.550 1.00 96.56 297 LEU A CA 1
ATOM 2394 C C . LEU A 1 297 ? 12.094 -2.745 -30.326 1.00 96.56 297 LEU A C 1
ATOM 2396 O O . LEU A 1 297 ? 11.243 -2.371 -31.126 1.00 96.56 297 LEU A O 1
ATOM 2400 N N . THR A 1 298 ? 12.462 -2.035 -29.261 1.00 97.38 298 THR A N 1
ATOM 2401 C CA . THR A 1 298 ? 12.034 -0.667 -28.965 1.00 97.38 298 THR A CA 1
ATOM 2402 C C . THR A 1 298 ? 13.181 0.093 -28.316 1.00 97.38 298 THR A C 1
ATOM 2404 O O . THR A 1 298 ? 14.135 -0.505 -27.799 1.00 97.38 298 THR A O 1
ATOM 2407 N N . THR A 1 299 ? 13.120 1.419 -28.367 1.00 97.19 299 THR A N 1
ATOM 2408 C CA . THR A 1 299 ? 14.117 2.279 -27.741 1.00 97.19 299 THR A CA 1
ATOM 2409 C C . THR A 1 299 ? 13.573 3.668 -27.452 1.00 97.19 299 THR A C 1
ATOM 2411 O O . THR A 1 299 ? 12.780 4.212 -28.218 1.00 97.19 299 THR A O 1
ATOM 2414 N N . ILE A 1 300 ? 14.086 4.263 -26.380 1.00 97.62 300 ILE A N 1
ATOM 2415 C CA . ILE A 1 300 ? 13.887 5.662 -26.029 1.00 97.62 300 ILE A CA 1
ATOM 2416 C C . ILE A 1 300 ? 15.209 6.281 -25.571 1.00 97.62 300 ILE A C 1
ATOM 2418 O O . ILE A 1 300 ? 16.078 5.609 -25.007 1.00 97.62 300 ILE A O 1
ATOM 2422 N N . SER A 1 301 ? 15.358 7.579 -25.821 1.00 97.56 301 SER A N 1
ATOM 2423 C CA . SER A 1 301 ? 16.410 8.411 -25.250 1.00 97.56 301 SER A CA 1
ATOM 2424 C C . SER A 1 301 ? 15.780 9.552 -24.471 1.00 97.56 301 SER A C 1
ATOM 2426 O O . SER A 1 301 ? 14.953 10.276 -25.024 1.00 97.56 301 SER A O 1
ATOM 2428 N N . ILE A 1 302 ? 16.188 9.709 -23.214 1.00 97.19 302 ILE A N 1
ATOM 2429 C CA . ILE A 1 302 ? 15.754 10.811 -22.356 1.00 97.19 302 ILE A CA 1
ATOM 2430 C C . ILE A 1 302 ? 16.915 11.782 -22.106 1.00 97.19 302 ILE A C 1
ATOM 2432 O O . ILE A 1 302 ? 18.069 11.340 -22.012 1.00 97.19 302 ILE A O 1
ATOM 2436 N N . PRO A 1 303 ? 16.630 13.088 -21.975 1.00 97.88 303 PRO A N 1
ATOM 2437 C CA . PRO A 1 303 ? 17.628 14.077 -21.599 1.00 97.88 303 PRO A CA 1
ATOM 2438 C C . PRO A 1 303 ? 18.331 13.722 -20.288 1.00 97.88 303 PRO A C 1
ATOM 2440 O O . PRO A 1 303 ? 17.704 13.227 -19.351 1.00 97.88 303 PRO A O 1
ATOM 2443 N N . TYR A 1 304 ? 19.630 14.011 -20.192 1.00 96.81 304 TYR A N 1
ATOM 2444 C CA . TYR A 1 304 ? 20.402 13.710 -18.978 1.00 96.81 304 TYR A CA 1
ATOM 2445 C C . TYR A 1 304 ? 19.816 14.345 -17.707 1.00 96.81 304 TYR A C 1
ATOM 2447 O O . TYR A 1 304 ? 19.907 13.773 -16.625 1.00 96.81 304 TYR A O 1
ATOM 2455 N N . ASP A 1 305 ? 19.223 15.533 -17.815 1.00 95.00 305 ASP A N 1
ATOM 2456 C CA . ASP A 1 305 ? 18.654 16.281 -16.695 1.00 95.00 305 ASP A CA 1
ATOM 2457 C C . ASP A 1 305 ? 17.280 15.761 -16.254 1.00 95.00 305 ASP A C 1
ATOM 2459 O O . ASP A 1 305 ? 16.819 16.149 -15.184 1.00 95.00 305 ASP A O 1
ATOM 2463 N N . SER A 1 306 ? 16.688 14.833 -17.012 1.00 94.75 306 SER A N 1
ATOM 2464 C CA . SER A 1 306 ? 15.518 14.049 -16.596 1.00 94.75 306 SER A CA 1
ATOM 2465 C C . SER A 1 306 ? 15.888 12.884 -15.669 1.00 94.75 306 SER A C 1
ATOM 2467 O O . SER A 1 306 ? 15.003 12.259 -15.097 1.00 94.75 306 SER A O 1
ATOM 2469 N N . VAL A 1 307 ? 17.184 12.584 -15.501 1.00 96.44 307 VAL A N 1
ATOM 2470 C CA . VAL A 1 307 ? 17.664 11.591 -14.531 1.00 96.44 307 VAL A CA 1
ATOM 2471 C C . VAL A 1 307 ? 18.048 12.294 -13.216 1.00 96.44 307 VAL A C 1
ATOM 2473 O O . VAL A 1 307 ? 18.834 13.257 -13.255 1.00 96.44 307 VAL A O 1
ATOM 2476 N N . PRO A 1 308 ? 17.552 11.819 -12.057 1.00 94.50 308 PRO A N 1
ATOM 2477 C CA . PRO A 1 308 ? 17.856 12.375 -10.736 1.00 94.50 308 PRO A CA 1
ATOM 2478 C C . PRO A 1 308 ? 19.353 12.423 -10.438 1.00 94.50 308 PRO A C 1
ATOM 2480 O O . PRO A 1 308 ? 20.125 11.597 -10.929 1.00 94.50 308 PRO A O 1
ATOM 2483 N N . LYS A 1 309 ? 19.799 13.436 -9.686 1.00 95.56 309 LYS A N 1
ATOM 2484 C CA . LYS A 1 309 ? 21.225 13.671 -9.416 1.00 95.56 309 LYS A CA 1
ATOM 2485 C C . LYS A 1 309 ? 21.608 13.152 -8.031 1.00 95.56 309 LYS A C 1
ATOM 2487 O O . LYS A 1 309 ? 20.987 13.540 -7.054 1.00 95.56 309 LYS A O 1
ATOM 2492 N N . ASP A 1 310 ? 22.669 12.349 -7.969 1.00 93.62 310 ASP A N 1
ATOM 2493 C CA . ASP A 1 310 ? 23.332 11.858 -6.749 1.00 93.62 310 ASP A CA 1
ATOM 2494 C C . ASP A 1 310 ? 22.465 11.011 -5.779 1.00 93.62 310 ASP A C 1
ATOM 2496 O O . ASP A 1 310 ? 22.981 10.555 -4.760 1.00 93.62 310 ASP A O 1
ATOM 2500 N N . VAL A 1 311 ? 21.195 10.737 -6.108 1.00 89.19 311 VAL A N 1
ATOM 2501 C CA . VAL A 1 311 ? 20.252 9.909 -5.329 1.00 89.19 311 VAL A CA 1
ATOM 2502 C C . VAL A 1 311 ? 19.506 8.963 -6.267 1.00 89.19 311 VAL A C 1
ATOM 2504 O O . VAL A 1 311 ? 19.027 9.402 -7.312 1.00 89.19 311 VAL A O 1
ATOM 2507 N N . TRP A 1 312 ? 19.456 7.669 -5.922 1.00 90.56 312 TRP A N 1
ATOM 2508 C CA . TRP A 1 312 ? 18.765 6.647 -6.715 1.00 90.56 312 TRP A CA 1
ATOM 2509 C C . TRP A 1 312 ? 17.258 6.807 -6.643 1.00 90.56 312 TRP A C 1
ATOM 2511 O O . TRP A 1 312 ? 16.671 6.595 -5.591 1.00 90.56 312 TRP A O 1
ATOM 2521 N N . GLU A 1 313 ? 16.654 7.014 -7.802 1.00 91.00 313 GLU A N 1
ATOM 2522 C CA . GLU A 1 313 ? 15.216 7.195 -7.938 1.00 91.00 313 GLU A CA 1
ATOM 2523 C C . GLU A 1 313 ? 14.680 6.397 -9.118 1.00 91.00 313 GLU A C 1
ATOM 2525 O O . GLU A 1 313 ? 15.418 6.077 -10.058 1.00 91.00 313 GLU A O 1
ATOM 2530 N N . TRP A 1 314 ? 13.395 6.057 -9.084 1.00 90.19 314 TRP A N 1
ATOM 2531 C CA . TRP A 1 314 ? 12.754 5.374 -10.200 1.00 90.19 314 TRP A CA 1
ATOM 2532 C C . TRP A 1 314 ? 12.507 6.344 -11.352 1.00 90.19 314 TRP A C 1
ATOM 2534 O O . TRP A 1 314 ? 11.795 7.334 -11.229 1.00 90.19 314 TRP A O 1
ATOM 2544 N N . VAL A 1 315 ? 13.100 6.038 -12.503 1.00 93.88 315 VAL A N 1
ATOM 2545 C CA . VAL A 1 315 ? 12.929 6.800 -13.738 1.00 93.88 315 VAL A CA 1
ATOM 2546 C C . VAL A 1 315 ? 12.066 5.996 -14.694 1.00 93.88 315 VAL A C 1
ATOM 2548 O O . VAL A 1 315 ? 12.347 4.828 -14.975 1.00 93.88 315 VAL A O 1
ATOM 2551 N N . GLU A 1 316 ? 11.015 6.636 -15.189 1.00 93.00 316 GLU A N 1
ATOM 2552 C CA . GLU A 1 316 ? 10.065 6.051 -16.125 1.00 93.00 316 GLU A CA 1
ATOM 2553 C C . GLU A 1 316 ? 10.513 6.222 -17.582 1.00 93.00 316 GLU A C 1
ATOM 2555 O O . GLU A 1 316 ? 11.006 7.275 -17.992 1.00 93.00 316 GLU A O 1
ATOM 2560 N N . PHE A 1 317 ? 10.322 5.166 -18.370 1.00 94.75 317 PHE A N 1
ATOM 2561 C CA . PHE A 1 317 ? 10.621 5.103 -19.793 1.00 94.75 317 PHE A CA 1
ATOM 2562 C C . PHE A 1 317 ? 9.382 4.615 -20.540 1.00 94.75 317 PHE A C 1
ATOM 2564 O O . PHE A 1 317 ? 9.132 3.411 -20.616 1.00 94.75 317 PHE A O 1
ATOM 2571 N N . ASP A 1 318 ? 8.638 5.569 -21.088 1.00 90.19 318 ASP A N 1
ATOM 2572 C CA . ASP A 1 318 ? 7.503 5.352 -21.986 1.00 90.19 318 ASP A CA 1
ATOM 2573 C C . ASP A 1 318 ? 8.010 5.310 -23.437 1.00 90.19 318 ASP A C 1
ATOM 2575 O O . ASP A 1 318 ? 8.483 6.309 -23.982 1.00 90.19 318 ASP A O 1
ATOM 2579 N N . PHE A 1 319 ? 8.011 4.126 -24.039 1.00 90.38 319 PHE A N 1
ATOM 2580 C CA . PHE A 1 319 ? 8.514 3.873 -25.390 1.00 90.38 319 PHE A CA 1
ATOM 2581 C C . PHE A 1 319 ? 7.411 3.235 -26.233 1.00 90.38 319 PHE A C 1
ATOM 2583 O O . PHE A 1 319 ? 6.457 2.714 -25.677 1.00 90.38 319 PHE A O 1
ATOM 2590 N N . PRO A 1 320 ? 7.533 3.208 -27.575 1.00 91.56 320 PRO A N 1
ATOM 2591 C CA . PRO A 1 320 ? 6.538 2.535 -28.400 1.00 91.56 320 PRO A CA 1
ATOM 2592 C C . PRO A 1 320 ? 6.318 1.087 -27.952 1.00 91.56 320 PRO A C 1
ATOM 2594 O O . PRO A 1 320 ? 7.290 0.319 -27.926 1.00 91.56 320 PRO A O 1
ATOM 2597 N N . ASP A 1 321 ? 5.063 0.757 -27.645 1.00 89.06 321 ASP A N 1
ATOM 2598 C CA . ASP A 1 321 ? 4.621 -0.562 -27.194 1.00 89.06 321 ASP A CA 1
ATOM 2599 C C . ASP A 1 321 ? 5.108 -1.669 -28.125 1.00 89.06 321 ASP A C 1
ATOM 2601 O O . ASP A 1 321 ? 5.109 -1.540 -29.359 1.00 89.06 321 ASP A O 1
ATOM 2605 N N . ILE A 1 322 ? 5.516 -2.785 -27.5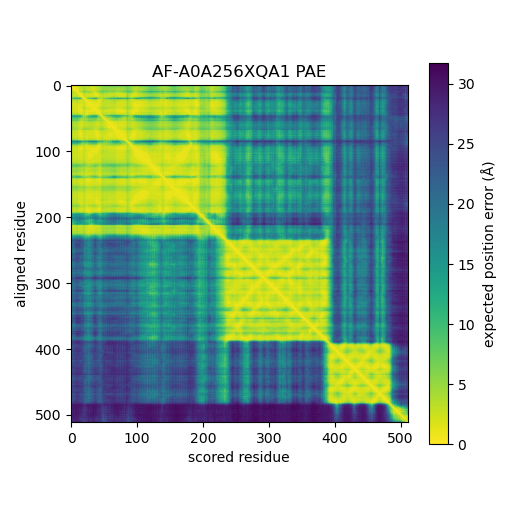30 1.00 90.38 322 ILE A N 1
ATOM 2606 C CA . ILE A 1 322 ? 5.965 -3.963 -28.266 1.00 90.38 322 ILE A CA 1
ATOM 2607 C C . 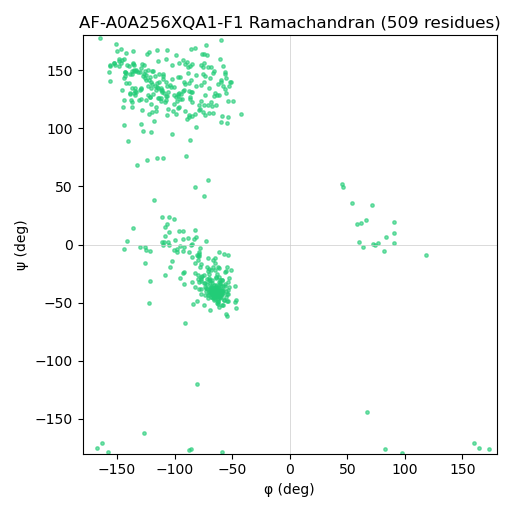ILE A 1 322 ? 5.312 -5.230 -27.742 1.00 90.38 322 ILE A C 1
ATOM 2609 O O . ILE A 1 322 ? 5.077 -5.379 -26.549 1.00 90.38 322 ILE A O 1
ATOM 2613 N N . VAL A 1 323 ? 5.111 -6.173 -28.661 1.00 87.31 323 VAL A N 1
ATOM 2614 C CA . VAL A 1 323 ? 4.641 -7.522 -28.350 1.00 87.31 323 VAL A CA 1
ATOM 2615 C C . VAL A 1 323 ? 5.844 -8.459 -28.218 1.00 87.31 323 VAL A C 1
ATOM 2617 O O . VAL A 1 323 ? 6.682 -8.562 -29.121 1.00 87.31 323 VAL A O 1
ATOM 2620 N N . LEU A 1 324 ? 5.923 -9.142 -27.086 1.00 90.81 324 LEU A N 1
ATOM 2621 C CA . LEU A 1 324 ? 6.901 -10.136 -26.684 1.00 90.81 324 LEU A CA 1
ATOM 2622 C C . LEU A 1 324 ? 6.280 -11.538 -26.699 1.00 90.81 324 LEU A C 1
ATOM 2624 O O . LEU A 1 324 ? 5.067 -11.724 -26.650 1.00 90.81 324 LEU A O 1
ATOM 2628 N N . ILE A 1 325 ? 7.137 -12.551 -26.757 1.00 89.62 325 ILE A N 1
ATOM 2629 C CA . ILE A 1 325 ? 6.742 -13.948 -26.605 1.00 89.62 325 ILE A CA 1
ATOM 2630 C C . ILE A 1 325 ? 6.994 -14.329 -25.149 1.00 89.62 325 ILE A C 1
ATOM 2632 O O . ILE A 1 325 ? 8.135 -14.313 -24.690 1.00 89.62 325 ILE A O 1
ATOM 2636 N N . THR A 1 326 ? 5.937 -14.685 -24.422 1.00 87.12 326 THR A N 1
ATOM 2637 C CA . THR A 1 326 ? 6.047 -15.082 -23.013 1.00 87.12 326 THR A CA 1
ATOM 2638 C C . THR A 1 326 ? 6.957 -16.296 -22.841 1.00 87.12 326 THR A C 1
ATOM 2640 O O . THR A 1 326 ? 6.883 -17.237 -23.635 1.00 87.12 326 THR A O 1
ATOM 2643 N N . GLY A 1 327 ? 7.760 -16.319 -21.779 1.00 86.44 327 GLY A N 1
ATOM 2644 C CA . GLY A 1 327 ? 8.667 -17.433 -21.483 1.00 86.44 327 GLY A CA 1
ATOM 2645 C C . GLY A 1 327 ? 10.002 -17.411 -22.241 1.00 86.44 327 GLY A C 1
ATOM 2646 O O . GLY A 1 327 ? 10.868 -18.232 -21.945 1.00 86.44 327 GLY A O 1
ATOM 2647 N N . GLU A 1 328 ? 10.200 -16.481 -23.179 1.00 95.50 328 GLU A N 1
ATOM 2648 C CA . GLU A 1 328 ? 11.489 -16.248 -23.845 1.00 95.50 328 GLU A CA 1
ATOM 2649 C C . GLU A 1 328 ? 12.314 -15.187 -23.100 1.00 95.50 328 GLU A C 1
ATOM 2651 O O . GLU A 1 328 ? 11.772 -14.336 -22.405 1.00 95.50 328 GLU A O 1
ATOM 2656 N N . THR A 1 329 ? 13.639 -15.198 -23.241 1.00 96.56 329 THR A N 1
ATOM 2657 C CA . THR A 1 329 ? 14.498 -14.203 -22.575 1.00 96.56 329 THR A CA 1
ATOM 2658 C C . THR A 1 329 ? 14.638 -12.928 -23.404 1.00 96.56 329 THR A C 1
ATOM 2660 O O . THR A 1 329 ? 15.021 -12.974 -24.573 1.00 96.56 329 THR A O 1
ATOM 2663 N N . TYR A 1 330 ? 14.440 -11.777 -22.765 1.00 98.06 330 TYR A N 1
ATOM 2664 C CA . TYR A 1 330 ? 14.669 -10.447 -23.330 1.00 98.06 330 TYR A CA 1
ATOM 2665 C C . TYR A 1 330 ? 15.678 -9.660 -22.493 1.00 98.06 330 TYR A C 1
ATOM 2667 O O . TYR A 1 330 ? 16.008 -10.046 -21.376 1.00 98.06 330 TYR A O 1
ATOM 2675 N N . TYR A 1 331 ? 16.204 -8.566 -23.047 1.00 97.75 331 TYR A N 1
ATOM 2676 C CA . TYR A 1 331 ? 17.266 -7.759 -22.446 1.00 97.75 331 TYR A CA 1
ATOM 2677 C C . TYR A 1 331 ? 16.905 -6.275 -22.455 1.00 97.75 331 TYR A C 1
ATOM 2679 O O . TYR A 1 331 ? 16.687 -5.702 -23.524 1.00 97.75 331 TYR A O 1
ATOM 2687 N N . ILE A 1 332 ? 16.924 -5.643 -21.282 1.00 98.06 332 ILE A N 1
ATOM 2688 C CA . ILE A 1 332 ? 16.859 -4.188 -21.116 1.00 98.06 332 ILE A CA 1
ATOM 2689 C C . ILE A 1 332 ? 18.287 -3.650 -21.190 1.00 98.06 332 ILE A C 1
ATOM 2691 O O . ILE A 1 332 ? 19.076 -3.882 -20.283 1.00 98.06 332 ILE A O 1
ATOM 2695 N N . LEU A 1 333 ? 18.634 -2.948 -22.266 1.00 97.75 333 LEU A N 1
ATOM 2696 C CA . LEU A 1 333 ? 19.945 -2.348 -22.507 1.00 97.75 333 LEU A CA 1
ATOM 2697 C C . LEU A 1 333 ? 19.957 -0.869 -22.129 1.00 97.75 333 LEU A C 1
ATOM 2699 O O . LEU A 1 333 ? 19.236 -0.073 -22.728 1.00 97.75 333 LEU A O 1
ATOM 2703 N N . LEU A 1 334 ? 20.875 -0.489 -21.243 1.00 98.06 334 LEU A N 1
ATOM 2704 C CA . LEU A 1 334 ? 21.178 0.902 -20.923 1.00 98.06 334 LEU A CA 1
ATOM 2705 C C . LEU A 1 334 ? 22.485 1.324 -21.601 1.00 98.06 334 LEU A C 1
ATOM 2707 O O . LEU A 1 334 ? 23.490 0.607 -21.569 1.00 98.06 334 LEU A O 1
ATOM 2711 N N . SER A 1 335 ? 22.495 2.510 -22.208 1.00 97.19 335 SER A N 1
ATOM 2712 C CA . SER A 1 335 ? 23.683 3.082 -22.845 1.00 97.19 335 SER A CA 1
ATOM 2713 C C . SER A 1 335 ? 23.664 4.609 -22.858 1.00 97.19 335 SER A C 1
ATOM 2715 O O . SER A 1 335 ? 22.612 5.233 -22.804 1.00 97.19 335 SER A O 1
ATOM 2717 N N . THR A 1 336 ? 24.840 5.219 -22.953 1.00 97.81 336 THR A N 1
ATOM 2718 C CA . THR A 1 336 ? 25.008 6.658 -23.180 1.00 97.81 336 THR A CA 1
ATOM 2719 C C . THR A 1 336 ? 26.284 6.882 -23.989 1.00 97.81 336 THR A C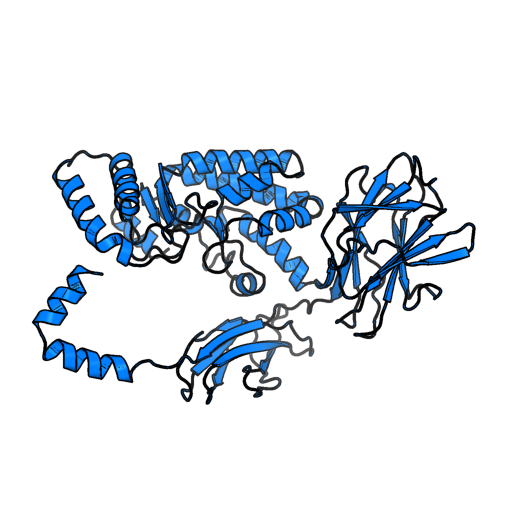 1
ATOM 2721 O O . THR A 1 336 ? 27.205 6.062 -23.932 1.00 97.81 336 THR A O 1
ATOM 2724 N N . ASP A 1 337 ? 26.350 7.979 -24.738 1.00 95.88 337 ASP A N 1
ATOM 2725 C CA . ASP A 1 337 ? 27.507 8.304 -25.583 1.00 95.88 337 ASP A CA 1
ATOM 2726 C C . ASP A 1 337 ? 28.609 9.082 -24.836 1.00 95.88 337 ASP A C 1
ATOM 2728 O O . ASP A 1 337 ? 29.687 9.311 -25.388 1.00 95.88 337 ASP A O 1
ATOM 2732 N N . GLY A 1 338 ? 28.368 9.488 -23.583 1.00 94.44 338 GLY A N 1
ATOM 2733 C CA . GLY A 1 338 ? 29.293 10.302 -22.786 1.00 94.44 338 GLY A CA 1
ATOM 2734 C C . GLY A 1 338 ? 29.635 9.725 -21.410 1.00 94.44 338 GLY A C 1
ATOM 2735 O O . GLY A 1 338 ? 29.496 8.533 -21.144 1.00 94.44 338 GLY A O 1
ATOM 2736 N N . GLY A 1 339 ? 30.162 10.579 -20.534 1.00 94.31 339 GLY A N 1
ATOM 2737 C CA . GLY A 1 339 ? 30.691 10.194 -19.224 1.00 94.31 339 GLY A CA 1
ATOM 2738 C C . GLY A 1 339 ? 32.127 9.659 -19.257 1.00 94.31 339 GLY A C 1
ATOM 2739 O O . GLY A 1 339 ? 32.781 9.677 -20.294 1.00 94.31 339 GLY A O 1
ATOM 2740 N N . ASP A 1 340 ? 32.666 9.215 -18.122 1.00 92.50 340 ASP A N 1
ATOM 2741 C CA . ASP A 1 340 ? 34.077 8.797 -18.018 1.00 92.50 340 ASP A CA 1
ATOM 2742 C C . ASP A 1 340 ? 34.366 7.611 -17.081 1.00 92.50 340 ASP A C 1
ATOM 2744 O O . ASP A 1 340 ? 35.499 7.104 -17.101 1.00 92.50 340 ASP A O 1
ATOM 2748 N N . ASN A 1 341 ? 33.337 7.104 -16.385 1.00 90.38 341 ASN A N 1
ATOM 2749 C CA . ASN A 1 341 ? 33.371 6.063 -15.342 1.00 90.38 341 ASN A CA 1
ATOM 2750 C C . ASN A 1 341 ? 33.940 6.500 -13.978 1.00 90.38 341 ASN A C 1
ATOM 2752 O O . ASN A 1 341 ? 34.050 5.673 -13.078 1.00 90.38 341 ASN A O 1
ATOM 2756 N N . THR A 1 342 ? 34.369 7.746 -13.814 1.00 89.75 342 THR A N 1
ATOM 2757 C CA . THR A 1 342 ? 35.036 8.187 -12.580 1.00 89.75 342 THR A CA 1
ATOM 2758 C C . THR A 1 342 ? 34.319 9.343 -11.919 1.00 89.75 342 THR A C 1
ATOM 2760 O O . THR A 1 342 ? 34.043 9.276 -10.728 1.00 89.75 342 THR A O 1
ATOM 2763 N N . GLU A 1 343 ? 34.020 10.387 -12.682 1.00 92.38 343 GLU A N 1
ATOM 2764 C CA . GLU A 1 343 ? 33.481 11.644 -12.163 1.00 92.38 343 GLU A CA 1
ATOM 2765 C C . GLU A 1 343 ? 32.128 11.969 -12.789 1.00 92.38 343 GLU A C 1
ATOM 2767 O O . GLU A 1 343 ? 31.287 12.554 -12.121 1.00 92.38 343 GLU A O 1
ATOM 2772 N N . ASN A 1 344 ? 31.909 11.566 -14.045 1.00 96.50 344 ASN A N 1
ATOM 2773 C CA . ASN A 1 344 ? 30.720 11.916 -14.815 1.00 96.50 344 ASN A CA 1
ATOM 2774 C C . ASN A 1 344 ? 30.108 10.644 -15.399 1.00 96.50 344 ASN A C 1
ATOM 2776 O O . ASN A 1 344 ? 30.653 10.084 -16.352 1.00 96.50 344 ASN A O 1
ATOM 2780 N N . ALA A 1 345 ? 29.011 10.150 -14.835 1.00 97.69 345 ALA A N 1
ATOM 2781 C CA . ALA A 1 345 ? 28.337 8.949 -15.328 1.00 97.69 345 ALA A CA 1
ATOM 2782 C C . ALA A 1 345 ? 26.920 8.826 -14.754 1.00 97.69 345 ALA A C 1
ATOM 2784 O O . ALA A 1 345 ? 26.483 9.642 -13.942 1.00 97.69 345 ALA A O 1
ATOM 2785 N N . TYR A 1 346 ? 26.216 7.786 -15.187 1.00 98.12 346 TYR A N 1
ATOM 2786 C CA . TYR A 1 346 ? 25.010 7.310 -14.524 1.00 98.12 346 TYR A CA 1
ATOM 2787 C C . TYR A 1 346 ? 25.348 6.148 -13.587 1.00 98.12 346 TYR A C 1
ATOM 2789 O O . TYR A 1 346 ? 26.344 5.448 -13.782 1.00 98.12 346 TYR A O 1
ATOM 2797 N N . SER A 1 347 ? 24.503 5.933 -12.589 1.00 97.31 347 SER A N 1
ATOM 2798 C CA . SER A 1 347 ? 24.514 4.784 -11.695 1.00 97.31 347 SER A CA 1
ATOM 2799 C C . SER A 1 347 ? 23.181 4.060 -11.823 1.00 97.31 347 SER A C 1
ATOM 2801 O O . SER A 1 347 ? 22.133 4.658 -11.585 1.00 97.31 347 SER A O 1
ATOM 2803 N N . PHE A 1 348 ? 23.223 2.788 -12.208 1.00 97.25 348 PHE A N 1
ATOM 2804 C CA . PHE A 1 348 ? 22.066 1.902 -12.257 1.00 97.25 348 PHE A CA 1
ATOM 2805 C C . PHE A 1 348 ? 22.016 1.078 -10.974 1.00 97.25 348 PHE A C 1
ATOM 2807 O O . PHE A 1 348 ? 22.984 0.386 -10.656 1.00 97.25 348 PHE A O 1
ATOM 2814 N N . ALA A 1 349 ? 20.946 1.227 -10.198 1.00 97.25 349 ALA A N 1
ATOM 2815 C CA . ALA A 1 349 ? 20.810 0.553 -8.914 1.00 97.25 349 ALA A CA 1
ATOM 2816 C C . ALA A 1 349 ? 20.590 -0.957 -9.101 1.00 97.25 349 ALA A C 1
ATOM 2818 O O . ALA A 1 349 ? 20.062 -1.396 -10.125 1.00 97.25 349 ALA A O 1
ATOM 2819 N N . GLY A 1 350 ? 20.999 -1.742 -8.111 1.00 94.31 350 GLY A N 1
ATOM 2820 C CA . GLY A 1 350 ? 20.758 -3.180 -8.073 1.00 94.31 350 GLY A CA 1
ATOM 2821 C C . GLY A 1 350 ? 21.043 -3.787 -6.707 1.00 94.31 350 GLY A C 1
ATOM 2822 O O . GLY A 1 350 ? 21.407 -3.074 -5.768 1.00 94.31 350 GLY A O 1
ATOM 2823 N N . SER A 1 351 ? 20.941 -5.107 -6.612 1.00 93.06 351 SER A N 1
ATOM 2824 C CA . SER A 1 351 ? 21.230 -5.899 -5.423 1.00 93.06 351 SER A CA 1
ATOM 2825 C C . SER A 1 351 ? 22.500 -6.738 -5.580 1.00 93.06 351 SER A C 1
ATOM 2827 O O . SER A 1 351 ? 22.783 -7.267 -6.651 1.00 93.06 351 SER A O 1
ATOM 2829 N N . ASN A 1 352 ? 23.280 -6.864 -4.504 1.00 91.88 352 ASN A N 1
ATOM 2830 C CA . ASN A 1 352 ? 24.351 -7.854 -4.390 1.00 91.88 352 ASN A CA 1
ATOM 2831 C C . ASN A 1 352 ? 23.822 -9.250 -4.010 1.00 91.88 352 ASN A C 1
ATOM 2833 O O . ASN A 1 352 ? 24.621 -10.186 -3.971 1.00 91.88 352 ASN A O 1
ATOM 2837 N N . ASP A 1 353 ? 22.538 -9.378 -3.661 1.00 87.25 353 ASP A N 1
ATOM 2838 C CA . ASP A 1 353 ? 21.882 -10.673 -3.508 1.00 87.25 353 ASP A CA 1
ATOM 2839 C C . ASP A 1 353 ? 21.522 -11.204 -4.908 1.00 87.25 353 ASP A C 1
ATOM 2841 O O . ASP A 1 353 ? 20.757 -10.560 -5.625 1.00 87.25 353 ASP A O 1
ATOM 2845 N N . PRO A 1 354 ? 22.113 -12.331 -5.343 1.00 75.88 354 PRO A N 1
ATOM 2846 C CA . PRO A 1 354 ? 21.870 -12.884 -6.670 1.00 75.88 354 PRO A CA 1
ATOM 2847 C C . PRO A 1 354 ? 20.542 -13.632 -6.799 1.00 75.88 354 PRO A C 1
ATOM 2849 O O . PRO A 1 354 ? 20.247 -14.137 -7.878 1.00 75.88 354 PRO A O 1
ATOM 2852 N N . ASP A 1 355 ? 19.789 -13.765 -5.705 1.00 79.94 355 ASP A N 1
ATOM 2853 C CA . ASP A 1 355 ? 18.458 -14.363 -5.708 1.00 79.94 355 ASP A CA 1
ATOM 2854 C C . ASP A 1 355 ? 17.350 -13.284 -5.705 1.00 79.94 355 ASP A C 1
ATOM 2856 O O . ASP A 1 355 ? 16.165 -13.627 -5.654 1.00 79.94 355 ASP A O 1
ATOM 2860 N N . SER A 1 356 ? 17.699 -11.986 -5.782 1.00 81.69 356 SER A N 1
ATOM 2861 C CA . SER A 1 356 ? 16.717 -10.892 -5.829 1.00 81.69 356 SER A CA 1
ATOM 2862 C C . SER A 1 356 ? 15.843 -10.937 -7.091 1.00 81.69 356 SER A C 1
ATOM 2864 O O . SER A 1 356 ? 14.703 -10.473 -7.047 1.00 81.69 356 SER A O 1
ATOM 2866 N N . TYR A 1 357 ? 16.344 -11.475 -8.210 1.00 88.81 357 TYR A N 1
ATOM 2867 C CA . TYR A 1 357 ? 15.559 -11.767 -9.411 1.00 88.81 357 TYR A CA 1
ATOM 2868 C C . TYR A 1 357 ? 16.027 -13.055 -10.105 1.00 88.81 357 TYR A C 1
ATOM 2870 O O . TYR A 1 357 ? 17.005 -13.090 -10.842 1.00 88.81 357 TYR A O 1
ATOM 2878 N N . LEU A 1 358 ? 15.266 -14.134 -9.918 1.00 86.19 358 LEU A N 1
ATOM 2879 C CA . LEU A 1 358 ? 15.672 -15.489 -10.318 1.00 86.19 358 LEU A CA 1
ATOM 2880 C C . LEU A 1 358 ? 15.673 -15.753 -11.835 1.00 86.19 358 LEU A C 1
ATOM 2882 O O . LEU A 1 358 ? 16.292 -16.718 -12.286 1.00 86.19 358 LEU A O 1
ATOM 2886 N N . ASP A 1 359 ? 14.969 -14.931 -12.615 1.00 89.50 359 ASP A N 1
ATOM 2887 C CA . ASP A 1 359 ? 14.710 -15.159 -14.044 1.00 89.50 359 ASP A CA 1
ATOM 2888 C C . ASP A 1 359 ? 15.563 -14.253 -14.954 1.00 89.50 359 ASP A C 1
ATOM 2890 O O . ASP A 1 359 ? 15.209 -13.964 -16.105 1.00 89.50 359 ASP A O 1
ATOM 2894 N N . GLY A 1 360 ? 16.707 -13.781 -14.449 1.00 90.50 360 GLY A N 1
ATOM 2895 C CA . GLY A 1 360 ? 17.561 -12.840 -15.157 1.00 90.50 360 GLY A CA 1
ATOM 2896 C C . GLY A 1 360 ? 19.045 -12.944 -14.833 1.00 90.50 360 GLY A C 1
ATOM 2897 O O . GLY A 1 360 ? 19.464 -13.585 -13.884 1.00 90.50 360 GLY A O 1
ATOM 2898 N N . ASP A 1 361 ? 19.840 -12.296 -15.678 1.00 92.50 361 ASP A N 1
ATOM 2899 C CA . ASP A 1 361 ? 21.275 -12.130 -15.518 1.00 92.50 361 ASP A CA 1
ATOM 2900 C C . ASP A 1 361 ? 21.664 -10.704 -15.912 1.00 92.50 361 ASP A C 1
ATOM 2902 O O . ASP A 1 361 ? 21.156 -10.135 -16.894 1.00 92.50 361 ASP A O 1
ATOM 2906 N N . ILE A 1 362 ? 22.683 -10.180 -15.236 1.00 94.50 362 ILE A N 1
ATOM 2907 C CA . ILE A 1 362 ? 23.335 -8.929 -15.609 1.00 94.50 362 ILE A CA 1
ATOM 2908 C C . ILE A 1 362 ? 24.533 -9.171 -16.531 1.00 94.50 362 ILE A C 1
ATOM 2910 O O . ILE A 1 362 ? 25.425 -9.985 -16.268 1.00 94.50 362 ILE A O 1
ATOM 2914 N N . TRP A 1 363 ? 24.600 -8.389 -17.611 1.00 94.81 363 TRP A N 1
ATOM 2915 C CA . TRP A 1 363 ? 25.739 -8.376 -18.527 1.00 94.81 363 TRP A CA 1
ATOM 2916 C C . TRP A 1 363 ? 26.299 -6.972 -18.722 1.00 94.81 363 TRP A C 1
ATOM 2918 O O . TRP A 1 363 ? 25.573 -5.986 -18.822 1.00 94.81 363 TRP A O 1
ATOM 2928 N N . LEU A 1 364 ? 27.621 -6.913 -18.842 1.00 95.38 364 LEU A N 1
ATOM 2929 C CA . LEU A 1 364 ? 28.408 -5.715 -19.075 1.00 95.38 364 LEU A CA 1
ATOM 2930 C C . LEU A 1 364 ? 29.065 -5.782 -20.454 1.00 95.38 364 LEU A C 1
ATOM 2932 O O . LEU A 1 364 ? 29.801 -6.721 -20.768 1.00 95.38 364 LEU A O 1
ATOM 2936 N N . TYR A 1 365 ? 28.845 -4.756 -21.265 1.00 95.56 365 TYR A N 1
ATOM 2937 C CA . TYR A 1 365 ? 29.538 -4.564 -22.532 1.00 95.56 365 TYR A CA 1
ATOM 2938 C C . TYR A 1 365 ? 30.706 -3.600 -22.379 1.00 95.56 365 TYR A C 1
ATOM 2940 O O . TYR A 1 365 ? 30.538 -2.473 -21.915 1.00 95.56 365 TYR A O 1
ATOM 2948 N N . TYR A 1 366 ? 31.875 -4.015 -22.857 1.00 95.06 366 TYR A N 1
ATOM 2949 C CA . TYR A 1 366 ? 33.078 -3.193 -22.906 1.00 95.06 366 TYR A CA 1
ATOM 2950 C C . TYR A 1 366 ? 33.253 -2.597 -24.301 1.00 95.06 366 TYR A C 1
ATOM 2952 O O . TYR A 1 366 ? 33.604 -3.307 -25.243 1.00 95.06 366 TYR A O 1
ATOM 2960 N N . THR A 1 367 ? 33.108 -1.277 -24.433 1.00 92.88 367 THR A N 1
ATOM 2961 C CA . THR A 1 367 ? 33.275 -0.585 -25.724 1.00 92.88 367 THR A CA 1
ATOM 2962 C C . THR A 1 367 ? 34.688 -0.741 -26.293 1.00 92.88 367 THR A C 1
ATOM 2964 O O . THR A 1 367 ? 34.860 -0.818 -27.503 1.00 92.88 367 THR A O 1
ATOM 2967 N N . SER A 1 368 ? 35.716 -0.826 -25.442 1.00 93.00 368 SER A N 1
ATOM 2968 C CA . SER A 1 368 ? 37.115 -0.937 -25.885 1.00 93.00 368 SER A CA 1
ATOM 2969 C C . SER A 1 368 ? 37.477 -2.294 -26.491 1.00 93.00 368 SER A C 1
ATOM 2971 O O . SER A 1 368 ? 38.382 -2.360 -27.322 1.00 93.00 368 SER A O 1
ATOM 2973 N N . SER A 1 369 ? 36.815 -3.368 -26.059 1.00 94.31 369 SER A N 1
ATOM 2974 C CA . SER A 1 369 ? 37.049 -4.732 -26.545 1.00 94.31 369 SER A CA 1
ATOM 2975 C C . SER A 1 369 ? 35.898 -5.288 -27.373 1.00 94.31 369 SER A C 1
ATOM 2977 O O . SER A 1 369 ? 35.977 -6.444 -27.775 1.00 94.31 369 SER A O 1
ATOM 2979 N N . GLU A 1 370 ? 34.855 -4.484 -27.588 1.00 93.00 370 GLU A N 1
ATOM 2980 C CA . GLU A 1 370 ? 33.626 -4.843 -28.297 1.00 93.00 370 GLU A CA 1
ATOM 2981 C C . GLU A 1 370 ? 33.066 -6.199 -27.852 1.00 93.00 370 GLU A C 1
ATOM 2983 O O . GLU A 1 370 ? 32.815 -7.090 -28.661 1.00 93.00 370 GLU A O 1
ATOM 2988 N N . SER A 1 371 ? 32.943 -6.397 -26.537 1.00 94.00 371 SER A N 1
ATOM 2989 C CA . SER A 1 371 ? 32.564 -7.699 -25.990 1.00 94.00 371 SER A CA 1
ATOM 2990 C C . SER A 1 371 ? 31.674 -7.615 -24.761 1.00 94.00 371 SER A C 1
ATOM 2992 O O . SER A 1 371 ? 31.846 -6.751 -23.898 1.00 94.00 371 SER A O 1
ATOM 2994 N N . TRP A 1 372 ? 30.743 -8.566 -24.687 1.00 94.50 372 TRP A N 1
ATOM 2995 C CA . TRP A 1 372 ? 29.887 -8.819 -23.536 1.00 94.50 372 TRP A CA 1
ATOM 2996 C C . TRP A 1 372 ? 30.564 -9.745 -22.532 1.00 94.50 372 TRP A C 1
ATOM 2998 O O . TRP A 1 372 ? 31.219 -10.724 -22.900 1.00 94.50 372 TRP A O 1
ATOM 3008 N N . LYS A 1 373 ? 30.355 -9.462 -21.250 1.00 94.44 373 LYS A N 1
ATOM 3009 C CA . LYS A 1 373 ? 30.683 -10.359 -20.146 1.00 94.44 373 LYS A CA 1
ATOM 3010 C C . LYS A 1 373 ? 29.520 -10.392 -19.175 1.00 94.44 373 LYS A C 1
ATOM 3012 O O . LYS A 1 373 ? 29.019 -9.339 -18.798 1.00 94.44 373 LYS A O 1
ATOM 3017 N N . MET A 1 374 ? 29.122 -11.591 -18.776 1.00 92.25 374 MET A N 1
ATOM 3018 C CA . MET A 1 374 ? 28.237 -11.755 -17.629 1.00 92.25 374 MET A CA 1
ATOM 3019 C C . MET A 1 374 ? 28.963 -11.230 -16.394 1.00 92.25 374 MET A C 1
ATOM 3021 O O . MET A 1 374 ? 30.182 -11.420 -16.275 1.00 92.25 374 MET A O 1
ATOM 3025 N N . TRP A 1 375 ? 28.250 -10.512 -15.539 1.00 90.81 375 TRP A N 1
ATOM 3026 C CA . TRP A 1 375 ? 28.841 -9.976 -14.324 1.00 90.81 375 TRP A CA 1
ATOM 3027 C C . TRP A 1 375 ? 29.057 -11.093 -13.290 1.00 90.81 375 TRP A C 1
ATOM 3029 O O . TRP A 1 375 ? 28.255 -12.016 -13.183 1.00 90.81 375 TRP A O 1
ATOM 3039 N N . ASP A 1 376 ? 30.188 -11.040 -12.586 1.00 87.50 376 ASP A N 1
ATOM 3040 C CA . ASP A 1 376 ? 30.593 -12.004 -11.556 1.00 87.50 376 ASP A CA 1
ATOM 3041 C C . ASP A 1 376 ? 31.350 -11.227 -10.459 1.00 87.50 376 ASP A C 1
ATOM 3043 O O . ASP A 1 376 ? 32.375 -10.600 -10.772 1.00 87.50 376 ASP A O 1
ATOM 3047 N N . PRO A 1 377 ? 30.871 -11.198 -9.199 1.00 87.00 377 PRO A N 1
ATOM 3048 C CA . PRO A 1 377 ? 29.752 -11.977 -8.645 1.00 87.00 377 PRO A CA 1
ATOM 3049 C C . PRO A 1 377 ? 28.383 -11.575 -9.219 1.00 87.00 377 PRO A C 1
ATOM 3051 O O . PRO A 1 377 ? 28.244 -10.429 -9.632 1.00 87.00 377 PRO A O 1
ATOM 3054 N N . PRO A 1 378 ? 27.396 -12.488 -9.255 1.00 87.44 378 PRO A N 1
ATOM 3055 C CA . PRO A 1 378 ? 26.056 -12.192 -9.760 1.00 87.44 378 PRO A CA 1
ATOM 3056 C C . PRO A 1 378 ? 25.390 -11.062 -8.964 1.00 87.44 378 PRO A C 1
ATOM 3058 O O . PRO A 1 378 ? 25.554 -10.975 -7.748 1.00 87.44 378 PRO A O 1
ATOM 3061 N N . ILE A 1 379 ? 24.694 -10.187 -9.689 1.00 92.00 379 ILE A N 1
ATOM 3062 C CA . ILE A 1 379 ? 23.893 -9.070 -9.178 1.00 92.00 379 ILE A CA 1
ATOM 3063 C C . ILE A 1 379 ? 22.635 -8.967 -10.038 1.00 92.00 379 ILE A C 1
ATOM 3065 O O . ILE A 1 379 ? 22.701 -9.299 -11.225 1.00 92.00 379 ILE A O 1
ATOM 3069 N N . ASP A 1 380 ? 21.567 -8.410 -9.477 1.00 92.12 380 ASP A N 1
ATOM 3070 C CA . ASP A 1 380 ? 20.337 -8.078 -10.201 1.00 92.12 380 ASP A CA 1
ATOM 3071 C C . ASP A 1 380 ? 20.089 -6.578 -10.171 1.00 92.12 380 ASP A C 1
ATOM 3073 O O . ASP A 1 380 ? 20.264 -5.935 -9.139 1.00 92.12 380 ASP A O 1
ATOM 3077 N N . ALA A 1 381 ? 19.705 -5.987 -11.298 1.00 94.75 381 ALA A N 1
ATOM 3078 C CA . ALA A 1 381 ? 19.397 -4.565 -11.349 1.00 94.75 381 ALA A CA 1
ATOM 3079 C C . ALA A 1 381 ? 17.948 -4.263 -10.982 1.00 94.75 381 ALA A C 1
ATOM 3081 O O . ALA A 1 381 ? 17.060 -5.056 -11.271 1.00 94.75 381 ALA A O 1
ATOM 3082 N N . CYS A 1 382 ? 17.705 -3.056 -10.474 1.00 95.25 382 CYS A N 1
ATOM 3083 C CA . CYS A 1 382 ? 16.365 -2.567 -10.170 1.00 95.25 382 CYS A CA 1
ATOM 3084 C C . CYS A 1 382 ? 15.595 -2.211 -11.440 1.00 95.25 382 CYS A C 1
ATOM 3086 O O . CYS A 1 382 ? 15.896 -1.215 -12.104 1.00 95.25 382 CYS A O 1
ATOM 3088 N N . PHE A 1 383 ? 14.555 -2.979 -11.755 1.00 96.44 383 PHE A N 1
ATOM 3089 C CA . PHE A 1 383 ? 13.682 -2.726 -12.899 1.00 96.44 383 PHE A CA 1
ATOM 3090 C C . PHE A 1 383 ? 12.232 -3.115 -12.606 1.00 96.44 383 PHE A C 1
ATOM 3092 O O . PHE A 1 383 ? 11.959 -3.931 -11.729 1.00 96.44 383 PHE A O 1
ATOM 3099 N N . LYS A 1 384 ? 11.303 -2.539 -13.371 1.00 91.44 384 LYS A N 1
ATOM 3100 C CA . LYS A 1 384 ? 9.902 -2.964 -13.468 1.00 91.44 384 LYS A CA 1
ATOM 3101 C C . LYS A 1 384 ? 9.479 -2.932 -14.932 1.00 91.44 384 LYS A C 1
ATOM 3103 O O . LYS A 1 384 ? 9.768 -1.957 -15.629 1.00 91.44 384 LYS A O 1
ATOM 3108 N N . THR A 1 385 ? 8.800 -3.977 -15.384 1.00 92.25 385 THR A N 1
ATOM 3109 C CA . THR A 1 385 ? 8.152 -4.058 -16.703 1.00 92.25 385 THR A CA 1
ATOM 3110 C C . THR A 1 385 ? 6.648 -3.965 -16.539 1.00 92.25 385 THR A C 1
ATOM 3112 O O . THR A 1 385 ? 6.091 -4.533 -15.599 1.00 92.25 385 THR A O 1
ATOM 3115 N N . PHE A 1 386 ? 6.005 -3.244 -17.451 1.00 86.75 386 PHE A N 1
ATOM 3116 C CA . PHE A 1 386 ? 4.566 -3.027 -17.417 1.00 86.75 386 PHE A CA 1
ATOM 3117 C C . PHE A 1 386 ? 3.924 -3.526 -18.704 1.00 86.75 386 PHE A C 1
ATOM 3119 O O . PHE A 1 386 ? 4.479 -3.338 -19.789 1.00 86.75 386 PHE A O 1
ATOM 3126 N N . PHE A 1 387 ? 2.744 -4.114 -18.565 1.00 81.75 387 PHE A N 1
ATOM 3127 C CA . PHE A 1 387 ? 1.862 -4.490 -19.663 1.00 81.75 387 PHE A CA 1
ATOM 3128 C C . PHE A 1 387 ? 0.588 -3.652 -19.592 1.00 81.75 387 PHE A C 1
ATOM 3130 O O . PHE A 1 387 ? 0.256 -3.126 -18.524 1.00 81.75 387 PHE A O 1
ATOM 3137 N N . GLU A 1 388 ? -0.119 -3.523 -20.715 1.00 73.56 388 GLU A N 1
ATOM 3138 C CA . GLU A 1 388 ? -1.432 -2.881 -20.721 1.00 73.56 388 GLU A CA 1
ATOM 3139 C C . GLU A 1 388 ? -2.335 -3.664 -19.762 1.00 73.56 388 GLU A C 1
ATOM 3141 O O . GLU A 1 388 ? -2.646 -4.842 -19.969 1.00 73.56 388 GLU A O 1
ATOM 3146 N N . GLY A 1 389 ? -2.681 -3.030 -18.639 1.00 60.69 389 GLY A N 1
ATOM 3147 C CA . GLY A 1 389 ? -3.736 -3.538 -17.787 1.00 60.69 389 GLY A CA 1
ATOM 3148 C C . GLY A 1 389 ? -5.008 -3.550 -18.616 1.00 60.69 389 GLY A C 1
ATOM 3149 O O . GLY A 1 389 ? -5.133 -2.837 -19.607 1.00 60.69 389 GLY A O 1
ATOM 3150 N N . SER A 1 390 ? -5.999 -4.337 -18.228 1.00 55.31 390 SER A N 1
ATOM 3151 C CA . SER A 1 390 ? -7.250 -4.385 -18.982 1.00 55.31 390 SER A CA 1
ATOM 3152 C C . SER A 1 390 ? -7.949 -3.023 -19.129 1.00 55.31 390 SER A C 1
ATOM 3154 O O . SER A 1 390 ? -8.978 -2.965 -19.789 1.00 55.31 390 SER A O 1
ATOM 3156 N N . GLY A 1 391 ? -7.489 -1.960 -18.442 1.00 53.03 391 GLY A N 1
ATOM 3157 C CA . GLY A 1 391 ? -8.176 -0.668 -18.289 1.00 53.03 391 GLY A CA 1
ATOM 3158 C C . GLY A 1 391 ? -9.505 -0.793 -17.535 1.00 53.03 391 GLY A C 1
ATOM 3159 O O . GLY A 1 391 ? -10.210 0.177 -17.271 1.00 53.03 391 GLY A O 1
ATOM 3160 N N . LEU A 1 392 ? -9.847 -2.028 -17.189 1.00 59.00 392 LEU A N 1
ATOM 3161 C CA . LEU A 1 392 ? -11.091 -2.492 -16.641 1.00 59.00 392 LEU A CA 1
ATOM 3162 C C . LEU A 1 392 ? -10.760 -3.209 -15.337 1.00 59.00 392 LEU A C 1
ATOM 3164 O O . LEU A 1 392 ? -9.972 -4.159 -15.327 1.00 59.00 392 LEU A O 1
ATOM 3168 N N . ASN A 1 393 ? -11.382 -2.774 -14.245 1.00 61.22 393 ASN A N 1
ATOM 3169 C CA . ASN A 1 393 ? -11.274 -3.462 -12.961 1.00 61.22 393 ASN A CA 1
ATOM 3170 C C . ASN A 1 393 ? -11.722 -4.937 -13.099 1.00 61.22 393 ASN A C 1
ATOM 3172 O O . ASN A 1 393 ? -12.600 -5.203 -13.915 1.00 61.22 393 ASN A O 1
ATOM 3176 N N . PRO A 1 394 ? -11.179 -5.908 -12.337 1.00 75.06 394 PRO A N 1
ATOM 3177 C CA . PRO A 1 394 ? -11.715 -7.281 -12.285 1.00 75.06 394 PRO A CA 1
ATOM 3178 C C . PRO A 1 394 ? -13.191 -7.320 -11.817 1.00 75.06 394 PRO A C 1
ATOM 3180 O O . PRO A 1 394 ? -13.780 -6.264 -11.628 1.00 75.06 394 PRO A O 1
ATOM 3183 N N . PRO A 1 395 ? -13.856 -8.487 -11.675 1.00 82.69 395 PRO A N 1
ATOM 3184 C CA . PRO A 1 395 ? -15.214 -8.601 -11.113 1.00 82.69 395 PRO A CA 1
ATOM 3185 C C . PRO A 1 395 ? -15.243 -8.931 -9.602 1.00 82.69 395 PRO A C 1
ATOM 3187 O O . PRO A 1 395 ? -14.411 -9.678 -9.108 1.00 82.69 395 PRO A O 1
ATOM 3190 N N . VAL A 1 396 ? -16.202 -8.393 -8.831 1.00 78.69 396 VAL A N 1
ATOM 3191 C CA . VAL A 1 396 ? -16.327 -8.511 -7.360 1.00 78.69 396 VAL A CA 1
ATOM 3192 C C . VAL A 1 396 ? -16.921 -9.861 -7.056 1.00 78.69 396 VAL A C 1
ATOM 3194 O O . VAL A 1 396 ? -18.038 -10.102 -7.494 1.00 78.69 396 VAL A O 1
ATOM 3197 N N . ILE A 1 397 ? -16.217 -10.705 -6.300 1.00 85.94 397 ILE A N 1
ATOM 3198 C CA . ILE A 1 397 ? -16.725 -12.006 -5.857 1.00 85.94 397 ILE A CA 1
ATOM 3199 C C . ILE A 1 397 ? -17.182 -11.882 -4.406 1.00 85.94 397 ILE A C 1
ATOM 3201 O O . ILE A 1 397 ? -16.378 -11.701 -3.501 1.00 85.94 397 ILE A O 1
ATOM 3205 N N . GLU A 1 398 ? -18.475 -12.034 -4.153 1.00 82.06 398 GLU A N 1
ATOM 3206 C CA . GLU A 1 398 ? -19.006 -12.107 -2.792 1.00 82.06 398 GLU A CA 1
ATOM 3207 C C . GLU A 1 398 ? -19.634 -13.470 -2.531 1.00 82.06 398 GLU A C 1
ATOM 3209 O O . GLU A 1 398 ? -20.467 -13.948 -3.303 1.00 82.06 398 GLU A O 1
ATOM 3214 N N . GLY A 1 399 ? -19.297 -14.065 -1.393 1.00 88.38 399 GLY A N 1
ATOM 3215 C CA . GLY A 1 399 ? -19.911 -15.291 -0.909 1.00 88.38 399 GLY A CA 1
ATOM 3216 C C . GLY A 1 399 ? -19.197 -15.822 0.332 1.00 88.38 399 GLY A C 1
ATOM 3217 O O . GLY A 1 399 ? -18.295 -15.171 0.860 1.00 88.38 399 GLY A O 1
ATOM 3218 N N . PRO A 1 400 ? -19.601 -16.993 0.844 1.00 83.69 400 PRO A N 1
ATOM 3219 C CA . PRO A 1 400 ? -18.974 -17.591 2.018 1.00 83.69 400 PRO A CA 1
ATOM 3220 C C . PRO A 1 400 ? -17.513 -17.990 1.751 1.00 83.69 400 PRO A C 1
ATOM 3222 O O . PRO A 1 400 ? -17.240 -18.721 0.800 1.00 83.69 400 PRO A O 1
ATOM 3225 N N . SER A 1 401 ? -16.592 -17.596 2.636 1.00 83.31 401 SER A N 1
ATOM 3226 C CA . SER A 1 401 ? -15.172 -18.011 2.625 1.00 83.31 401 SER A CA 1
ATOM 3227 C C . SER A 1 401 ? -14.915 -19.349 3.341 1.00 83.31 401 SER A C 1
ATOM 3229 O O . SER A 1 401 ? -13.791 -19.848 3.428 1.00 83.31 401 SER A O 1
ATOM 3231 N N . SER A 1 402 ? -15.962 -19.979 3.875 1.00 83.75 402 SER A N 1
ATOM 3232 C CA . SER A 1 402 ? -15.891 -21.331 4.429 1.00 83.75 402 SER A CA 1
ATOM 3233 C C . SER A 1 402 ? -17.230 -22.051 4.327 1.00 83.75 402 SER A C 1
ATOM 3235 O O . SER A 1 402 ? -18.291 -21.424 4.290 1.00 83.75 402 SER A O 1
ATOM 3237 N N . GLY A 1 403 ? -17.182 -23.381 4.295 1.00 87.06 403 GLY A N 1
ATOM 3238 C CA . GLY A 1 403 ? -18.377 -24.206 4.179 1.00 87.06 403 GLY A CA 1
ATOM 3239 C C . GLY A 1 403 ? -18.164 -25.671 4.553 1.00 87.06 403 GLY A C 1
ATOM 3240 O O . GLY A 1 403 ? -17.127 -26.078 5.075 1.00 87.06 403 GLY A O 1
ATOM 3241 N N . GLU A 1 404 ? -19.175 -26.485 4.275 1.00 88.69 404 GLU A N 1
ATOM 3242 C CA . GLU A 1 404 ? -19.134 -27.934 4.397 1.00 88.69 404 GLU A CA 1
ATOM 3243 C C . GLU A 1 404 ? -19.047 -28.578 3.011 1.00 88.69 404 GLU A C 1
ATOM 3245 O O . GLU A 1 404 ? -19.844 -28.289 2.116 1.00 88.69 404 GLU A O 1
ATOM 3250 N N . SER A 1 405 ? -18.112 -29.519 2.853 1.00 90.31 405 SER A N 1
ATOM 3251 C CA . SER A 1 405 ? -17.989 -30.314 1.628 1.00 90.31 405 SER A CA 1
ATOM 3252 C C . SER A 1 405 ? -19.316 -31.013 1.291 1.00 90.31 405 SER A C 1
ATOM 3254 O O . SER A 1 405 ? -19.872 -31.712 2.144 1.00 90.31 405 SER A O 1
ATOM 3256 N N . GLY A 1 406 ? -19.778 -30.887 0.050 1.00 88.62 406 GLY A N 1
ATOM 3257 C CA . GLY A 1 406 ? -21.018 -31.471 -0.465 1.00 88.62 406 GLY A CA 1
ATOM 3258 C C . GLY A 1 406 ? -22.256 -30.578 -0.325 1.00 88.62 406 GLY A C 1
ATOM 3259 O O . GLY A 1 406 ? -23.340 -31.002 -0.726 1.00 88.62 406 GLY A O 1
ATOM 3260 N N . ILE A 1 407 ? -22.113 -29.365 0.220 1.00 92.56 407 ILE A N 1
ATOM 3261 C CA . ILE A 1 407 ? -23.174 -28.351 0.271 1.00 92.56 407 ILE A CA 1
ATOM 3262 C C . ILE A 1 407 ? -23.022 -27.360 -0.888 1.00 92.56 407 ILE A C 1
ATOM 3264 O O . ILE A 1 407 ? -21.912 -27.044 -1.310 1.00 92.56 407 ILE A O 1
ATOM 3268 N N . CYS A 1 408 ? -24.164 -26.914 -1.418 1.00 94.12 408 CYS A N 1
ATOM 3269 C CA . CYS A 1 408 ? -24.239 -25.893 -2.456 1.00 94.12 408 CYS A CA 1
ATOM 3270 C C . CYS A 1 408 ? -24.219 -24.502 -1.827 1.00 94.12 408 CYS A C 1
ATOM 3272 O O . 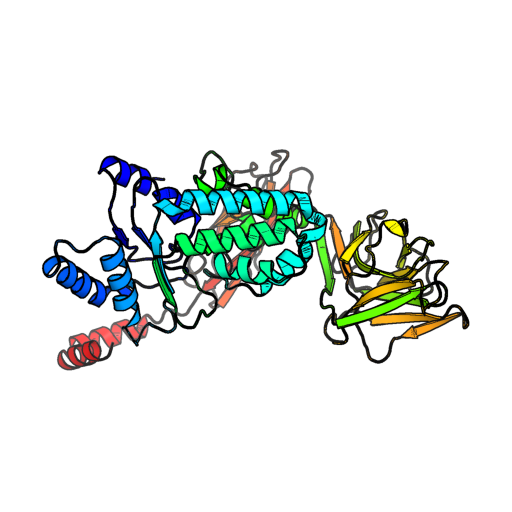CYS A 1 408 ? -24.992 -24.244 -0.900 1.00 94.12 408 CYS A O 1
ATOM 3274 N N . TYR A 1 409 ? -23.369 -23.629 -2.350 1.00 91.81 409 TYR A N 1
ATOM 3275 C CA . TYR A 1 409 ? -23.217 -22.251 -1.903 1.00 91.81 409 TYR A CA 1
ATOM 3276 C C . TYR A 1 409 ? -23.401 -21.297 -3.073 1.00 91.81 409 TYR A C 1
ATOM 3278 O O . TYR A 1 409 ? -22.942 -21.583 -4.177 1.00 91.81 409 TYR A O 1
ATOM 3286 N N . ASP A 1 410 ? -24.057 -20.172 -2.807 1.00 94.00 410 ASP A N 1
ATOM 3287 C CA . ASP A 1 410 ? -24.261 -19.104 -3.779 1.00 94.00 410 ASP A CA 1
ATOM 3288 C C . ASP A 1 410 ? -23.138 -18.071 -3.662 1.00 94.00 410 ASP A C 1
ATOM 3290 O O . ASP A 1 410 ? -22.836 -17.588 -2.567 1.00 94.00 410 ASP A O 1
ATOM 3294 N N . TYR A 1 411 ? -22.568 -17.714 -4.808 1.00 93.38 411 TYR A N 1
ATOM 3295 C CA . TYR A 1 411 ? -21.584 -16.654 -4.978 1.00 93.38 411 TYR A CA 1
ATOM 3296 C C . TYR A 1 411 ? -22.115 -15.643 -5.965 1.00 93.38 411 TYR A C 1
ATOM 3298 O O . TYR A 1 411 ? -22.796 -15.980 -6.934 1.00 93.38 411 TYR A O 1
ATOM 3306 N N . SER A 1 412 ? -21.810 -14.384 -5.714 1.00 89.81 412 SER A N 1
ATOM 3307 C CA . SER A 1 412 ? -22.250 -13.296 -6.556 1.00 89.81 412 SER A CA 1
ATOM 3308 C C . SER A 1 412 ? -21.088 -12.518 -7.134 1.00 89.81 412 SER A C 1
ATOM 3310 O O . SER A 1 412 ? -20.122 -12.254 -6.431 1.00 89.81 412 SER A O 1
ATOM 3312 N N . PHE A 1 413 ? -21.235 -12.153 -8.400 1.00 90.94 413 PHE A N 1
ATOM 3313 C CA . PHE A 1 413 ? -20.245 -11.520 -9.245 1.00 90.94 413 PHE A CA 1
ATOM 3314 C C . PHE A 1 413 ? -20.811 -10.181 -9.719 1.00 90.94 413 PHE A C 1
ATOM 3316 O O . PHE A 1 413 ? -21.942 -10.131 -10.212 1.00 90.94 413 PHE A O 1
ATOM 3323 N N . VAL A 1 414 ? -20.072 -9.092 -9.522 1.00 86.44 414 VAL A N 1
ATOM 3324 C CA . VAL A 1 414 ? -20.461 -7.740 -9.963 1.00 86.44 414 VAL A CA 1
ATOM 3325 C C . VAL A 1 414 ? -19.296 -7.135 -10.723 1.00 86.44 414 VAL A C 1
ATOM 3327 O O . VAL A 1 414 ? -18.172 -7.179 -10.249 1.00 86.44 414 VAL A O 1
ATOM 3330 N N . TYR A 1 415 ? -19.542 -6.549 -11.885 1.00 83.12 415 TYR A N 1
ATOM 3331 C CA . TYR A 1 415 ? -18.521 -5.802 -12.608 1.00 83.12 415 TYR A CA 1
ATOM 3332 C C . TYR A 1 415 ? -19.145 -4.535 -13.182 1.00 83.12 415 TYR A C 1
ATOM 3334 O O . TYR A 1 415 ? -20.215 -4.608 -13.785 1.00 83.12 415 TYR A O 1
ATOM 3342 N N . ASN A 1 416 ? -18.505 -3.391 -12.934 1.00 75.06 416 ASN A N 1
ATOM 3343 C CA . ASN A 1 416 ? -18.918 -2.085 -13.437 1.00 75.06 416 ASN A CA 1
ATOM 3344 C C . ASN A 1 416 ? -18.022 -1.720 -14.626 1.00 75.06 416 ASN A C 1
ATOM 3346 O O . ASN A 1 416 ? -16.927 -1.192 -14.438 1.00 75.06 416 ASN A O 1
ATOM 3350 N N . ASP A 1 417 ? -18.490 -2.022 -15.834 1.00 75.19 417 ASP A N 1
ATOM 3351 C CA . ASP A 1 417 ? -17.870 -1.546 -17.068 1.00 75.19 417 ASP A CA 1
ATOM 3352 C C . ASP A 1 417 ? -17.949 -0.003 -17.149 1.00 75.19 417 ASP A C 1
ATOM 3354 O O . ASP A 1 417 ? -19.049 0.536 -16.964 1.00 75.19 417 ASP A O 1
ATOM 3358 N N . PRO A 1 418 ? -16.834 0.714 -17.406 1.00 60.81 418 PRO A N 1
ATOM 3359 C CA . PRO A 1 418 ? -16.791 2.179 -17.473 1.00 60.81 418 PRO A CA 1
ATOM 3360 C C . PRO A 1 418 ? -17.695 2.785 -18.551 1.00 60.81 418 PRO A C 1
ATOM 3362 O O . PRO A 1 418 ? -18.282 3.846 -18.335 1.00 60.81 418 PRO A O 1
ATOM 3365 N N . ASP A 1 419 ? -17.861 2.090 -19.677 1.00 72.25 419 ASP A N 1
ATOM 3366 C CA . ASP A 1 419 ? -18.753 2.482 -20.772 1.00 72.25 419 ASP A CA 1
ATOM 3367 C C . ASP A 1 419 ? -20.180 1.937 -20.581 1.00 72.25 419 ASP A C 1
ATOM 3369 O O . ASP A 1 419 ? -21.068 2.129 -21.421 1.00 72.25 419 ASP A O 1
ATOM 3373 N N . ASN A 1 420 ? -20.427 1.301 -19.429 1.00 74.19 420 ASN A N 1
ATOM 3374 C CA . ASN A 1 420 ? -21.686 0.686 -19.036 1.00 74.19 420 ASN A CA 1
ATOM 3375 C C . ASN A 1 420 ? -22.198 -0.326 -20.083 1.00 74.19 420 ASN A C 1
ATOM 3377 O O . ASN A 1 420 ? -23.406 -0.443 -20.318 1.00 74.19 420 ASN A O 1
ATOM 3381 N N . LEU A 1 421 ? -21.271 -1.047 -20.719 1.00 82.44 421 LEU A N 1
ATOM 3382 C CA . LEU A 1 421 ? -21.542 -2.136 -21.655 1.00 82.44 421 LEU A CA 1
ATOM 3383 C C . LEU A 1 421 ? -21.947 -3.414 -20.915 1.00 82.44 421 LEU A C 1
ATOM 3385 O O . LEU A 1 421 ? -21.574 -3.624 -19.766 1.00 82.44 421 LEU A O 1
ATOM 3389 N N . ASP A 1 422 ? -22.700 -4.300 -21.571 1.00 90.69 422 ASP A N 1
ATOM 3390 C CA . ASP A 1 422 ? -23.033 -5.598 -20.976 1.00 90.69 422 ASP A CA 1
ATOM 3391 C C . ASP A 1 422 ? -21.776 -6.467 -20.819 1.00 90.69 422 ASP A C 1
ATOM 3393 O O . ASP A 1 422 ? -20.863 -6.425 -21.649 1.00 90.69 422 ASP A O 1
ATOM 3397 N N . VAL A 1 423 ? -21.765 -7.286 -19.769 1.00 92.62 423 VAL A N 1
ATOM 3398 C CA . VAL A 1 423 ? -20.595 -8.004 -19.263 1.00 92.62 423 VAL A CA 1
ATOM 3399 C C . VAL A 1 423 ? -20.830 -9.514 -19.211 1.00 92.62 423 VAL A C 1
ATOM 3401 O O . VAL A 1 423 ? -21.949 -9.982 -19.013 1.00 92.62 423 VAL A O 1
ATOM 3404 N N . SER A 1 424 ? -19.776 -10.306 -19.371 1.00 95.62 424 SER A N 1
ATOM 3405 C CA . SER A 1 424 ? -19.796 -11.771 -19.249 1.00 95.62 424 SER A CA 1
ATOM 3406 C C . SER A 1 424 ? -18.730 -12.219 -18.257 1.00 95.62 424 SER A C 1
ATOM 3408 O O . SER A 1 424 ? -17.667 -11.610 -18.229 1.00 95.62 424 SER A O 1
ATOM 3410 N N . TYR A 1 425 ? -18.957 -13.290 -17.497 1.00 95.50 425 TYR A N 1
ATOM 3411 C CA . TYR A 1 425 ? -18.012 -13.772 -16.482 1.00 95.50 425 TYR A CA 1
ATOM 3412 C C . TYR A 1 425 ? -17.394 -15.118 -16.849 1.00 95.50 425 TYR A C 1
ATOM 3414 O O . TYR A 1 425 ? -18.107 -16.063 -17.191 1.00 95.50 425 TYR A O 1
ATOM 3422 N N . PHE A 1 426 ? -16.076 -15.220 -16.713 1.00 95.31 426 PHE A N 1
ATOM 3423 C CA . PHE A 1 426 ? -15.361 -16.485 -16.606 1.00 95.31 426 PHE A CA 1
ATOM 3424 C C . PHE A 1 426 ? -15.107 -16.769 -15.125 1.00 95.31 426 PHE A C 1
ATOM 3426 O O . PHE A 1 426 ? -14.565 -15.909 -14.435 1.00 95.31 426 PHE A O 1
ATOM 3433 N N . ILE A 1 427 ? -15.477 -17.953 -14.639 1.00 97.12 427 ILE A N 1
ATOM 3434 C CA . ILE A 1 427 ? -15.331 -18.343 -13.229 1.00 97.12 427 ILE A CA 1
ATOM 3435 C C . ILE A 1 427 ? -14.630 -19.699 -13.168 1.00 97.12 427 ILE A C 1
ATOM 3437 O O . ILE A 1 427 ? -15.108 -20.661 -13.754 1.00 97.12 427 ILE A O 1
ATOM 3441 N N . ASP A 1 428 ? -13.525 -19.799 -12.443 1.00 95.06 428 ASP A N 1
ATOM 3442 C CA . ASP A 1 428 ? -12.882 -21.050 -12.044 1.00 95.06 428 ASP A CA 1
ATOM 3443 C C . ASP A 1 428 ? -13.124 -21.265 -10.553 1.00 95.06 428 ASP A C 1
ATOM 3445 O O . ASP A 1 428 ? -12.803 -20.406 -9.740 1.00 95.06 428 ASP A O 1
ATOM 3449 N N . TRP A 1 429 ? -13.699 -22.405 -10.180 1.00 94.88 429 TRP A N 1
ATOM 3450 C CA . TRP A 1 429 ? -14.049 -22.709 -8.792 1.00 94.88 429 TRP A CA 1
ATOM 3451 C C . TRP A 1 429 ? -12.895 -23.314 -7.975 1.00 94.88 429 TRP A C 1
ATOM 3453 O O . TRP A 1 429 ? -13.079 -23.657 -6.800 1.00 94.88 429 TRP A O 1
ATOM 3463 N N . GLY A 1 430 ? -11.724 -23.509 -8.586 1.00 90.12 430 GLY A N 1
ATOM 3464 C CA . GLY A 1 430 ? -10.525 -24.032 -7.928 1.00 90.12 430 GLY A CA 1
ATOM 3465 C C . GLY A 1 430 ? -10.543 -25.544 -7.677 1.00 90.12 430 GLY A C 1
ATOM 3466 O O . GLY A 1 430 ? -9.593 -26.086 -7.117 1.00 90.12 430 GLY A O 1
ATOM 3467 N N . ASP A 1 431 ? -11.601 -26.251 -8.090 1.00 91.75 431 ASP A N 1
ATOM 3468 C CA . ASP A 1 431 ? -11.722 -27.718 -8.043 1.00 91.75 431 ASP A CA 1
ATOM 3469 C C . ASP A 1 431 ? -11.635 -28.372 -9.436 1.00 91.75 431 ASP A C 1
ATOM 3471 O O . ASP A 1 431 ? -11.982 -29.544 -9.613 1.00 91.75 431 ASP A O 1
ATOM 3475 N N . GLY A 1 432 ? -11.160 -27.610 -10.427 1.00 88.56 432 GLY A N 1
ATOM 3476 C CA . GLY A 1 432 ? -11.055 -28.021 -11.826 1.00 88.56 432 GLY A CA 1
ATOM 3477 C C . GLY A 1 432 ? -12.348 -27.857 -12.629 1.00 88.56 432 GLY A C 1
ATOM 3478 O O . GLY A 1 432 ? -12.402 -28.301 -13.777 1.00 88.56 432 GLY A O 1
ATOM 3479 N N . LYS A 1 433 ? -13.395 -27.253 -12.051 1.00 94.38 433 LYS A N 1
ATOM 3480 C CA . LYS A 1 433 ? -14.610 -26.858 -12.771 1.00 94.38 433 LYS A CA 1
ATOM 3481 C C . LYS A 1 433 ? -14.607 -25.364 -13.054 1.00 94.38 433 LYS A C 1
ATOM 3483 O O . LYS A 1 433 ? -14.240 -24.566 -12.197 1.00 94.38 433 LYS A O 1
ATOM 3488 N N . VAL A 1 434 ? -15.116 -25.016 -14.230 1.00 94.44 434 VAL A N 1
ATOM 3489 C CA . VAL A 1 434 ? -15.190 -23.641 -14.717 1.00 94.44 434 VAL A CA 1
ATOM 3490 C C . VAL A 1 434 ? -16.575 -23.330 -15.288 1.00 94.44 434 VAL A C 1
ATOM 3492 O O . VAL A 1 434 ? -17.237 -24.217 -15.829 1.00 94.44 434 VAL A O 1
ATOM 3495 N N . GLU A 1 435 ? -16.984 -22.071 -15.193 1.00 96.12 435 GLU A N 1
ATOM 3496 C CA . GLU A 1 435 ? -18.064 -21.457 -15.962 1.00 96.12 435 GLU A CA 1
ATOM 3497 C C . GLU A 1 435 ? -17.425 -20.529 -17.001 1.00 96.12 435 GLU A C 1
ATOM 3499 O O . GLU A 1 435 ? -16.813 -19.518 -16.657 1.00 96.12 435 GLU A O 1
ATOM 3504 N N . GLU A 1 436 ? -17.527 -20.873 -18.283 1.00 95.00 436 GLU A N 1
ATOM 3505 C CA . GLU A 1 436 ? -16.862 -20.121 -19.350 1.00 95.00 436 GLU A CA 1
ATOM 3506 C C . GLU A 1 436 ? -17.782 -19.025 -19.906 1.00 95.00 436 GLU A C 1
ATOM 3508 O O . GLU A 1 436 ? -18.804 -19.324 -20.525 1.00 95.00 436 GLU A O 1
ATOM 3513 N N . TRP A 1 437 ? -17.399 -17.757 -19.715 1.00 94.50 437 TRP A N 1
ATOM 3514 C CA . TRP A 1 437 ? -18.032 -16.566 -20.309 1.00 94.50 437 TRP A CA 1
ATOM 3515 C C . TRP A 1 437 ? -19.565 -16.544 -20.242 1.00 94.50 437 TRP A C 1
ATOM 3517 O O . TRP A 1 437 ? -20.266 -16.327 -21.231 1.00 94.50 437 TRP A O 1
ATOM 3527 N N . THR A 1 438 ? -20.085 -16.755 -19.040 1.00 92.25 438 THR A N 1
ATOM 3528 C CA . THR A 1 438 ? -21.514 -16.689 -18.732 1.00 92.25 438 THR A CA 1
ATOM 3529 C C . THR A 1 438 ? -22.028 -15.251 -18.832 1.00 92.25 438 THR A C 1
ATOM 3531 O O . THR A 1 438 ? -21.493 -14.341 -18.203 1.00 92.25 438 THR A O 1
ATOM 3534 N N . GLY A 1 439 ? -23.036 -15.027 -19.676 1.00 90.81 439 GLY A N 1
ATOM 3535 C CA . GLY A 1 439 ? -23.561 -13.695 -19.981 1.00 90.81 439 GLY A CA 1
ATOM 3536 C C . GLY A 1 439 ? -24.356 -13.652 -21.292 1.00 90.81 439 GLY A C 1
ATOM 3537 O O . GLY A 1 439 ? -24.648 -14.709 -21.867 1.00 90.81 439 GLY A O 1
ATOM 3538 N N . PRO A 1 440 ? -24.728 -12.452 -21.777 1.00 92.31 440 PRO A N 1
ATOM 3539 C CA . PRO A 1 440 ? -24.431 -11.142 -21.189 1.00 92.31 440 PRO A CA 1
ATOM 3540 C C . PRO A 1 440 ? -25.283 -10.822 -19.949 1.00 92.31 440 PRO A C 1
ATOM 3542 O O . PRO A 1 440 ? -26.457 -11.188 -19.857 1.00 92.31 440 PRO A O 1
ATOM 3545 N N . HIS A 1 441 ? -24.682 -10.099 -19.014 1.00 94.38 441 HIS A N 1
ATOM 3546 C CA . HIS A 1 441 ? -25.280 -9.516 -17.821 1.00 94.38 441 HIS A CA 1
ATOM 3547 C C . HIS A 1 441 ? -25.134 -7.997 -17.888 1.00 94.38 441 HIS A C 1
ATOM 3549 O O . HIS A 1 441 ? -24.176 -7.487 -18.454 1.00 94.38 441 HIS A O 1
ATOM 3555 N N . GLN A 1 442 ? -26.069 -7.258 -17.306 1.00 89.38 442 GLN A N 1
ATOM 3556 C CA . GLN A 1 442 ? -25.971 -5.802 -17.293 1.00 89.38 442 GLN A CA 1
ATOM 3557 C C . GLN A 1 442 ? -24.825 -5.351 -16.370 1.00 89.38 442 GLN A C 1
ATOM 3559 O O . GLN A 1 442 ? -24.737 -5.834 -15.237 1.00 89.38 442 GLN A O 1
ATOM 3564 N N . SER A 1 443 ? -23.993 -4.407 -16.828 1.00 85.19 443 SER A N 1
ATOM 3565 C CA . SER A 1 443 ? -22.949 -3.781 -16.000 1.00 85.19 443 SER A CA 1
ATOM 3566 C C . SER A 1 443 ? -23.516 -3.244 -14.679 1.00 85.19 443 SER A C 1
ATOM 3568 O O . SER A 1 443 ? -24.635 -2.725 -14.613 1.00 85.19 443 SER A O 1
ATOM 3570 N N . GLY A 1 444 ? -22.751 -3.439 -13.607 1.00 75.19 444 GLY A N 1
ATOM 3571 C CA . GLY A 1 444 ? -23.067 -3.038 -12.238 1.00 75.19 444 GLY A CA 1
ATOM 3572 C C . GLY A 1 444 ? -24.161 -3.850 -11.549 1.00 75.19 444 GLY A C 1
ATOM 3573 O O . GLY A 1 444 ? -24.480 -3.592 -10.387 1.00 75.19 444 GLY A O 1
ATOM 3574 N N . ILE A 1 445 ? -24.736 -4.856 -12.216 1.00 84.00 445 ILE A N 1
ATOM 3575 C CA . ILE A 1 445 ? -25.752 -5.724 -11.623 1.00 84.00 445 ILE A CA 1
ATOM 3576 C C . ILE A 1 445 ? -25.122 -7.006 -11.087 1.00 84.00 445 ILE A C 1
ATOM 3578 O O . ILE A 1 445 ? -24.402 -7.727 -11.775 1.00 84.00 445 ILE A O 1
ATOM 3582 N N . LYS A 1 446 ? -25.465 -7.323 -9.837 1.00 88.69 446 LYS A N 1
ATOM 3583 C CA . LYS A 1 446 ? -25.048 -8.550 -9.167 1.00 88.69 446 LYS A CA 1
ATOM 3584 C C . LYS A 1 446 ? -25.617 -9.792 -9.858 1.00 88.69 446 LYS A C 1
ATOM 3586 O O . LYS A 1 446 ? -26.832 -9.980 -9.906 1.00 88.69 446 LYS A O 1
ATOM 3591 N N . THR A 1 447 ? -24.724 -10.657 -10.323 1.00 92.94 447 THR A N 1
ATOM 3592 C CA . THR A 1 447 ? -25.027 -11.936 -10.975 1.00 92.94 447 THR A CA 1
ATOM 3593 C C . THR A 1 447 ? -24.653 -13.086 -10.050 1.00 92.94 447 THR A C 1
ATOM 3595 O O . THR A 1 447 ? -23.553 -13.101 -9.517 1.00 92.94 447 THR A O 1
ATOM 3598 N N . THR A 1 448 ? -25.542 -14.053 -9.825 1.00 95.12 448 THR A N 1
ATOM 3599 C CA . THR A 1 448 ? -25.314 -15.139 -8.855 1.00 95.12 448 THR A CA 1
ATOM 3600 C C . THR A 1 448 ? -25.117 -16.484 -9.544 1.00 95.12 448 THR A C 1
ATOM 3602 O O . THR A 1 448 ? -25.932 -16.867 -10.383 1.00 95.12 448 THR A O 1
ATOM 3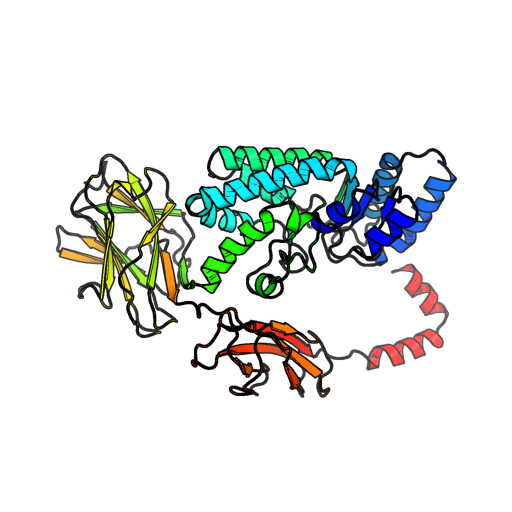605 N N . PHE A 1 449 ? -24.090 -17.220 -9.123 1.00 96.25 449 PHE A N 1
ATOM 3606 C CA . PHE A 1 449 ? -23.824 -18.607 -9.501 1.00 96.25 449 PHE A CA 1
ATOM 3607 C C . PHE A 1 449 ? -23.686 -19.468 -8.248 1.00 96.25 449 PHE A C 1
ATOM 3609 O O . PHE A 1 449 ? -23.228 -18.993 -7.210 1.00 96.25 449 PHE A O 1
ATOM 3616 N N . SER A 1 450 ? -24.069 -20.738 -8.343 1.00 95.94 450 SER A N 1
ATOM 3617 C CA . SER A 1 450 ? -24.010 -21.670 -7.217 1.00 95.94 450 SER A CA 1
ATOM 3618 C C . SER A 1 450 ? -23.012 -22.786 -7.494 1.00 95.94 450 SER A C 1
ATOM 3620 O O . SER A 1 450 ? -23.015 -23.345 -8.590 1.00 95.94 450 SER A O 1
ATOM 3622 N N . HIS A 1 451 ? -22.221 -23.175 -6.492 1.00 96.69 451 HIS A N 1
ATOM 3623 C CA . HIS A 1 451 ? -21.237 -24.250 -6.636 1.00 96.69 451 HIS A CA 1
ATOM 3624 C C . HIS A 1 451 ? -21.209 -25.222 -5.458 1.00 96.69 451 HIS A C 1
ATOM 3626 O O . HIS A 1 451 ? -21.601 -24.892 -4.338 1.00 96.69 451 HIS A O 1
ATOM 3632 N N . VAL A 1 452 ? -20.738 -26.446 -5.725 1.00 95.62 452 VAL A N 1
ATOM 3633 C CA . VAL A 1 452 ? -20.581 -27.524 -4.737 1.00 95.62 452 VAL A CA 1
ATOM 3634 C C . VAL A 1 452 ? -19.165 -28.093 -4.807 1.00 95.62 452 VAL A C 1
ATOM 3636 O O . VAL A 1 452 ? -18.820 -28.786 -5.772 1.00 95.62 452 VAL A O 1
ATOM 3639 N N . TRP A 1 453 ? -18.403 -27.925 -3.725 1.00 95.00 453 TRP A N 1
ATOM 3640 C CA . TRP A 1 453 ? -17.137 -28.632 -3.508 1.00 95.00 453 TRP A CA 1
ATOM 3641 C C . TRP A 1 453 ? -17.400 -29.972 -2.828 1.00 95.00 453 TRP A C 1
ATOM 3643 O O . TRP A 1 453 ? -17.819 -30.027 -1.674 1.00 95.00 453 TRP A O 1
ATOM 3653 N N . ASN A 1 454 ? -17.176 -31.076 -3.541 1.00 90.62 454 ASN A N 1
ATOM 3654 C CA . ASN A 1 454 ? -17.433 -32.422 -3.008 1.00 90.62 454 ASN A CA 1
ATOM 3655 C C . ASN A 1 454 ? -16.325 -32.922 -2.078 1.00 90.62 454 ASN A C 1
ATOM 3657 O O . ASN A 1 454 ? -16.569 -33.770 -1.215 1.00 90.62 454 ASN A O 1
ATOM 3661 N N . GLU A 1 455 ? -15.109 -32.423 -2.273 1.00 88.69 455 GLU A N 1
ATOM 3662 C CA . GLU A 1 455 ? -13.952 -32.804 -1.482 1.00 88.69 455 GLU A CA 1
ATOM 3663 C C . GLU A 1 455 ? -13.668 -31.767 -0.396 1.00 88.69 455 GLU A C 1
ATOM 3665 O O . GLU A 1 455 ? -14.199 -30.658 -0.378 1.00 88.69 455 GLU A O 1
ATOM 3670 N N . LYS A 1 456 ? -12.878 -32.186 0.588 1.00 88.50 456 LYS A N 1
ATOM 3671 C CA . LYS A 1 456 ? -12.403 -31.301 1.649 1.00 88.50 456 LYS A CA 1
ATOM 3672 C C . LYS A 1 456 ? -11.073 -30.728 1.210 1.00 88.50 456 LYS A C 1
ATOM 3674 O O . LYS A 1 456 ? -10.233 -31.478 0.720 1.00 88.50 456 LYS A O 1
ATOM 3679 N N . GLY A 1 457 ? -10.857 -29.457 1.489 1.00 86.25 457 GLY A N 1
ATOM 3680 C CA . GLY A 1 457 ? -9.643 -28.766 1.094 1.00 86.25 457 GLY A CA 1
ATOM 3681 C C . GLY A 1 457 ? -9.816 -27.263 1.188 1.00 86.25 457 GLY A C 1
ATOM 3682 O O . GLY A 1 457 ? -10.850 -26.782 1.662 1.00 86.25 457 GLY A O 1
ATOM 3683 N N . SER A 1 458 ? -8.785 -26.567 0.738 1.00 83.81 458 SER A N 1
ATOM 3684 C CA . SER A 1 458 ? -8.839 -25.143 0.444 1.00 83.81 458 SER A CA 1
ATOM 3685 C C . SER A 1 458 ? -8.898 -24.983 -1.069 1.00 83.81 458 SER A C 1
ATOM 3687 O O . SER A 1 458 ? -8.210 -25.706 -1.792 1.00 83.81 458 SER A O 1
ATOM 3689 N N . TYR A 1 459 ? -9.745 -24.073 -1.523 1.00 86.50 459 TYR A N 1
ATOM 3690 C CA . TYR A 1 459 ? -9.990 -23.772 -2.926 1.00 86.50 459 TYR A CA 1
ATOM 3691 C C . TYR A 1 459 ? -9.866 -22.267 -3.130 1.00 86.50 459 TYR A C 1
ATOM 3693 O O . TYR A 1 459 ? -10.136 -21.498 -2.209 1.00 86.50 459 TYR A O 1
ATOM 3701 N N . VAL A 1 460 ? -9.489 -21.859 -4.336 1.00 83.00 460 VAL A N 1
ATOM 3702 C CA . VAL A 1 460 ? -9.449 -20.453 -4.738 1.00 83.00 460 VAL A CA 1
ATOM 3703 C C . VAL A 1 460 ? -10.409 -20.305 -5.906 1.00 83.00 460 VAL A C 1
ATOM 3705 O O . VAL A 1 460 ? -10.185 -20.914 -6.951 1.00 83.00 460 VAL A O 1
ATOM 3708 N N . ILE A 1 461 ? -11.493 -19.549 -5.722 1.00 89.88 461 ILE A N 1
ATOM 3709 C CA . ILE A 1 461 ? -12.308 -19.119 -6.859 1.00 89.88 461 ILE A CA 1
ATOM 3710 C C . ILE A 1 461 ? -11.514 -18.047 -7.585 1.00 89.88 461 ILE A C 1
ATOM 3712 O O . ILE A 1 461 ? -11.120 -17.087 -6.936 1.00 89.88 461 ILE A O 1
ATOM 3716 N N . ASN A 1 462 ? -11.340 -18.170 -8.895 1.00 80.12 462 ASN A N 1
ATOM 3717 C CA . ASN A 1 462 ? -10.827 -17.107 -9.750 1.00 80.12 462 ASN A CA 1
ATOM 3718 C C . ASN A 1 462 ? -11.951 -16.637 -10.673 1.00 80.12 462 ASN A C 1
ATOM 3720 O O . ASN A 1 462 ? -12.628 -17.470 -11.273 1.00 80.12 462 ASN A O 1
ATOM 3724 N N . ALA A 1 463 ? -12.155 -15.335 -10.841 1.00 89.62 463 ALA A N 1
ATOM 3725 C CA . ALA A 1 463 ? -13.089 -14.835 -11.842 1.00 89.62 463 ALA A CA 1
ATOM 3726 C C . ALA A 1 463 ? -12.534 -13.644 -12.613 1.00 89.62 463 ALA A C 1
ATOM 3728 O O . ALA A 1 463 ? -11.811 -12.822 -12.071 1.00 89.62 463 ALA A O 1
ATOM 3729 N N . LYS A 1 464 ? -12.906 -13.534 -13.883 1.00 87.75 464 LYS A N 1
ATOM 3730 C CA . LYS A 1 464 ? -12.693 -12.332 -14.694 1.00 87.75 464 LYS A CA 1
ATOM 3731 C C . LYS A 1 464 ? -13.954 -12.018 -15.480 1.00 87.75 464 LYS A C 1
ATOM 3733 O O . LYS A 1 464 ? -14.768 -12.908 -15.734 1.00 87.75 464 LYS A O 1
ATOM 3738 N N . ALA A 1 465 ? -14.142 -10.757 -15.828 1.00 89.19 465 ALA A N 1
ATOM 3739 C CA . ALA A 1 465 ? -15.228 -10.325 -16.685 1.00 89.19 465 ALA A CA 1
ATOM 3740 C C . ALA A 1 465 ? -14.698 -9.959 -18.071 1.00 89.19 465 ALA A C 1
ATOM 3742 O O . ALA A 1 465 ? -13.496 -9.849 -18.288 1.00 89.19 465 ALA A O 1
ATOM 3743 N N . LYS A 1 466 ? -15.607 -9.794 -19.021 1.00 87.56 466 LYS A N 1
ATOM 3744 C CA . LYS A 1 466 ? -15.346 -9.084 -20.268 1.00 87.56 466 LYS A CA 1
ATOM 3745 C C . LYS A 1 466 ? -16.574 -8.309 -20.681 1.00 87.56 466 LYS A C 1
ATOM 3747 O O . LYS A 1 466 ? -17.686 -8.758 -20.392 1.00 87.56 466 LYS A O 1
ATOM 3752 N N . ASN A 1 467 ? -16.390 -7.183 -21.344 1.00 86.19 467 ASN A N 1
ATOM 3753 C CA . ASN A 1 467 ? -17.503 -6.396 -21.852 1.00 86.19 467 ASN A CA 1
ATOM 3754 C C . ASN A 1 467 ? -17.937 -6.852 -23.258 1.00 86.19 467 ASN A C 1
ATOM 3756 O O . ASN A 1 467 ? -17.439 -7.839 -23.806 1.00 86.19 467 ASN A O 1
ATOM 3760 N N . SER A 1 468 ? -18.913 -6.151 -23.832 1.00 85.69 468 SER A N 1
ATOM 3761 C CA . SER A 1 468 ? -19.483 -6.482 -25.145 1.00 85.69 468 SER A CA 1
ATOM 3762 C C . SER A 1 468 ? -18.543 -6.209 -26.325 1.00 85.69 468 SER A C 1
ATOM 3764 O O . SER A 1 468 ? -18.823 -6.688 -27.423 1.00 85.69 468 SER A O 1
ATOM 3766 N N . ASP A 1 469 ? -17.438 -5.495 -26.096 1.00 80.25 469 ASP A N 1
ATOM 3767 C CA . ASP A 1 469 ? -16.359 -5.280 -27.065 1.00 80.25 469 ASP A CA 1
ATOM 3768 C C . ASP A 1 469 ? -15.241 -6.338 -26.933 1.00 80.25 469 ASP A C 1
ATOM 3770 O O . ASP A 1 469 ? -14.183 -6.208 -27.545 1.00 80.25 469 ASP A O 1
ATOM 3774 N N . ASP A 1 470 ? -15.491 -7.409 -26.166 1.00 78.12 470 ASP A N 1
ATOM 3775 C CA . ASP A 1 470 ? -14.560 -8.508 -25.871 1.00 78.12 470 ASP A CA 1
ATOM 3776 C C . ASP A 1 470 ? -13.282 -8.076 -25.120 1.00 78.12 470 ASP A C 1
ATOM 3778 O O . ASP A 1 470 ? -12.315 -8.836 -25.057 1.00 78.12 470 ASP A O 1
ATOM 3782 N N . ILE A 1 471 ? -13.291 -6.900 -24.483 1.00 71.62 471 ILE A N 1
ATOM 3783 C CA . ILE A 1 471 ? -12.205 -6.461 -23.600 1.00 71.62 471 ILE A CA 1
ATOM 3784 C C . ILE A 1 471 ? -12.364 -7.183 -22.263 1.00 71.62 471 ILE A C 1
ATOM 3786 O O . ILE A 1 471 ? -13.378 -7.028 -21.578 1.00 71.62 471 ILE A O 1
ATOM 3790 N N . GLU A 1 472 ? -11.384 -8.013 -21.913 1.00 81.12 472 GLU A N 1
ATOM 3791 C CA . GLU A 1 472 ? -11.375 -8.796 -20.677 1.00 81.12 472 GLU A CA 1
ATOM 3792 C C . GLU A 1 472 ? -10.739 -8.017 -19.532 1.00 81.12 472 GLU A C 1
ATOM 3794 O O . GLU A 1 472 ? -9.792 -7.275 -19.746 1.00 81.12 472 GLU A O 1
ATOM 3799 N N . THR A 1 473 ? -11.214 -8.236 -18.311 1.00 73.81 473 THR A N 1
ATOM 3800 C CA . THR A 1 473 ? -10.616 -7.712 -17.083 1.00 73.81 473 THR A CA 1
ATOM 3801 C C . THR A 1 473 ? -9.452 -8.589 -16.605 1.00 73.81 473 THR A C 1
ATOM 3803 O O . THR A 1 473 ? -9.317 -9.750 -17.007 1.00 73.81 473 THR A O 1
ATOM 3806 N N . GLY A 1 474 ? -8.689 -8.104 -15.622 1.00 70.06 474 GLY A N 1
ATOM 3807 C CA . GLY A 1 474 ? -7.871 -8.961 -14.756 1.00 70.06 474 GLY A CA 1
ATOM 3808 C C . GLY A 1 474 ? -8.694 -10.000 -13.971 1.00 70.06 474 GLY A C 1
ATOM 3809 O O . GLY A 1 474 ? -9.929 -10.011 -14.019 1.00 70.06 474 GLY A O 1
ATOM 3810 N N . TRP A 1 475 ? -8.007 -10.875 -13.230 1.00 76.31 475 TRP A N 1
ATOM 3811 C CA . TRP A 1 475 ? -8.636 -11.875 -12.359 1.00 76.31 475 TRP A CA 1
ATOM 3812 C C . TRP A 1 475 ? -8.845 -11.335 -10.939 1.00 76.31 475 TRP A C 1
ATOM 3814 O O . TRP A 1 475 ? -7.945 -10.724 -10.371 1.00 76.31 475 TRP A O 1
ATOM 3824 N N . SER A 1 476 ? -9.997 -11.622 -10.343 1.00 74.00 476 SER A N 1
ATOM 3825 C CA . SER A 1 476 ? -10.241 -11.552 -8.902 1.00 74.00 476 SER A CA 1
ATOM 3826 C C . SER A 1 476 ? -10.224 -12.946 -8.288 1.00 74.00 476 SER A C 1
ATOM 3828 O O . SER A 1 476 ? -10.508 -13.934 -8.970 1.00 74.00 476 SER A O 1
ATOM 3830 N N . THR A 1 477 ? -9.916 -13.026 -6.991 1.00 79.00 477 THR A N 1
ATOM 3831 C CA . THR A 1 477 ? -9.844 -14.299 -6.269 1.00 79.00 477 THR A CA 1
ATOM 3832 C C . THR A 1 477 ? -10.630 -14.294 -4.960 1.00 79.00 477 THR A C 1
ATOM 3834 O O . THR A 1 477 ? -10.704 -13.271 -4.282 1.00 79.00 477 THR A O 1
ATOM 3837 N N . LEU A 1 478 ? -11.176 -15.446 -4.565 1.00 73.50 478 LEU A N 1
ATOM 3838 C CA . LEU A 1 478 ? -11.779 -15.662 -3.245 1.00 73.50 478 LEU A CA 1
ATOM 3839 C C . LEU A 1 478 ? -11.364 -17.028 -2.685 1.00 73.50 478 LEU A C 1
ATOM 3841 O O . LEU A 1 478 ? -11.695 -18.067 -3.261 1.00 73.50 478 LEU A O 1
ATOM 3845 N N . GLU A 1 479 ? -10.666 -17.032 -1.547 1.00 78.94 479 GLU A N 1
ATOM 3846 C CA . GLU A 1 479 ? -10.285 -18.265 -0.854 1.00 78.94 479 GLU A CA 1
ATOM 3847 C C . GLU A 1 479 ? -11.453 -18.876 -0.075 1.00 78.94 479 GLU A C 1
ATOM 3849 O O . GLU A 1 479 ? -12.204 -18.192 0.628 1.00 78.94 479 GLU A O 1
ATOM 3854 N N . ILE A 1 480 ? -11.587 -20.200 -0.170 1.00 84.56 480 ILE A N 1
ATOM 3855 C CA . ILE A 1 480 ? -12.642 -20.970 0.486 1.00 84.56 480 ILE A CA 1
ATOM 3856 C C . ILE A 1 480 ? -12.056 -22.192 1.168 1.00 84.56 480 ILE A C 1
ATOM 3858 O O . ILE A 1 480 ? -11.354 -22.992 0.553 1.00 84.56 480 ILE A O 1
ATOM 3862 N N . THR A 1 481 ? -12.431 -22.403 2.430 1.00 88.00 481 THR A N 1
ATOM 3863 C CA . THR A 1 481 ? -12.037 -23.604 3.179 1.00 88.00 481 THR A CA 1
ATOM 3864 C C . THR A 1 481 ? -13.226 -24.527 3.459 1.00 88.00 481 THR A C 1
ATOM 3866 O O . THR A 1 481 ? -14.246 -24.106 4.003 1.00 88.00 481 THR A O 1
ATOM 3869 N N . MET A 1 482 ? -13.057 -25.824 3.176 1.00 85.75 482 MET A N 1
ATOM 3870 C CA . MET A 1 482 ? -14.000 -26.906 3.502 1.00 85.75 482 MET A CA 1
ATOM 3871 C C . MET A 1 482 ? -13.429 -27.821 4.607 1.00 85.75 482 MET A C 1
ATOM 3873 O O . MET A 1 482 ? -12.957 -28.933 4.320 1.00 85.75 482 MET A O 1
ATOM 3877 N N . PRO A 1 483 ? -13.405 -27.384 5.887 1.00 77.44 483 PRO A N 1
ATOM 3878 C CA . PRO A 1 483 ? -12.715 -28.098 6.954 1.00 77.44 483 PRO A CA 1
ATOM 3879 C C . PRO A 1 483 ? -13.455 -29.363 7.417 1.00 77.44 483 PRO A C 1
ATOM 3881 O O . PRO A 1 483 ? -14.647 -29.586 7.196 1.00 77.44 483 PRO A O 1
ATOM 3884 N N . LYS A 1 484 ? -12.742 -30.234 8.145 1.00 52.12 484 LYS A N 1
ATOM 3885 C CA . LYS A 1 484 ? -13.376 -31.361 8.843 1.00 52.12 484 LYS A CA 1
ATOM 3886 C C . LYS A 1 484 ? -14.204 -30.839 10.015 1.00 52.12 484 LYS A C 1
ATOM 3888 O O . LYS A 1 484 ? -13.646 -30.471 11.045 1.00 52.12 484 LYS A O 1
ATOM 3893 N N . ASN A 1 485 ? -15.520 -30.985 9.932 1.00 53.25 485 ASN A N 1
ATOM 3894 C CA . ASN A 1 485 ? -16.378 -30.944 11.110 1.00 53.25 485 ASN A CA 1
ATOM 3895 C C . ASN A 1 485 ? -15.896 -31.957 12.174 1.00 53.25 485 ASN A C 1
ATOM 3897 O O . ASN A 1 485 ? -16.059 -33.171 12.019 1.00 53.25 485 ASN A O 1
ATOM 3901 N N . LYS A 1 486 ? -15.349 -31.475 13.302 1.00 45.06 486 LYS A N 1
ATOM 3902 C CA . LYS A 1 486 ? -15.128 -32.259 14.539 1.00 45.06 486 LYS A CA 1
ATOM 3903 C C . LYS A 1 486 ? -16.455 -32.501 15.288 1.00 45.06 486 LYS A C 1
ATOM 3905 O O . LYS A 1 486 ? -16.517 -32.434 16.510 1.00 45.06 486 LYS A O 1
ATOM 3910 N N . LEU A 1 487 ? -17.542 -32.826 14.590 1.00 43.97 487 LEU A N 1
ATOM 3911 C CA . LEU A 1 487 ? -18.863 -32.972 15.223 1.00 43.97 487 LEU A CA 1
ATOM 3912 C C . LEU A 1 487 ? -19.078 -34.318 15.942 1.00 43.97 487 LEU A C 1
ATOM 3914 O O . LEU A 1 487 ? -19.983 -34.436 16.763 1.00 43.97 487 LEU A O 1
ATOM 3918 N N . HIS A 1 488 ? -18.220 -35.323 15.731 1.00 42.41 488 HIS A N 1
ATOM 3919 C CA . HIS A 1 488 ? -18.345 -36.615 16.429 1.00 42.41 488 HIS A CA 1
ATOM 3920 C C . HIS A 1 488 ? -17.735 -36.636 17.844 1.00 42.41 488 HIS A C 1
ATOM 3922 O O . HIS A 1 488 ? -18.168 -37.424 18.684 1.00 42.41 488 HIS A O 1
ATOM 3928 N N . GLY A 1 489 ? -16.763 -35.764 18.136 1.00 42.62 489 GLY A N 1
ATOM 3929 C CA . GLY A 1 489 ? -16.153 -35.673 19.468 1.00 42.62 489 GLY A CA 1
ATOM 3930 C C . GLY A 1 489 ? -17.038 -34.930 20.469 1.00 42.62 489 GLY A C 1
ATOM 3931 O O . GLY A 1 489 ? -17.161 -35.353 21.616 1.00 42.62 489 GLY A O 1
ATOM 3932 N N . TYR A 1 490 ? -17.714 -33.869 20.017 1.00 47.03 490 TYR A N 1
ATOM 3933 C CA . TYR A 1 490 ? -18.494 -32.982 20.881 1.00 47.03 490 TYR A CA 1
ATOM 3934 C C . TYR A 1 490 ? -19.748 -33.660 21.450 1.00 47.03 490 TYR A C 1
ATOM 3936 O O . TYR A 1 490 ? -20.044 -33.504 22.630 1.00 47.03 490 TYR A O 1
ATOM 3944 N N . PHE A 1 491 ? -20.434 -34.500 20.666 1.00 48.19 491 PHE A N 1
ATOM 3945 C CA . PHE A 1 491 ? -21.616 -35.230 21.142 1.00 48.19 491 PHE A CA 1
ATOM 3946 C C . PHE A 1 491 ? -21.280 -36.315 22.174 1.00 48.19 491 PHE A C 1
ATOM 3948 O O . PHE A 1 491 ? -22.004 -36.473 23.154 1.00 48.19 491 PHE A O 1
ATOM 3955 N N . LEU A 1 492 ? -20.180 -37.056 21.991 1.00 49.44 492 LEU A N 1
ATOM 3956 C CA . LEU A 1 492 ? -19.741 -38.075 22.954 1.00 49.44 492 LEU A CA 1
ATOM 3957 C C . LEU A 1 492 ? -19.148 -37.439 24.218 1.00 49.44 492 LEU A C 1
ATOM 3959 O O . LEU A 1 492 ? -19.405 -37.925 25.319 1.00 49.44 492 LEU A O 1
ATOM 3963 N N . PHE A 1 493 ? -18.430 -36.324 24.073 1.00 50.31 493 PHE A N 1
ATOM 3964 C CA . PHE A 1 493 ? -17.873 -35.561 25.186 1.00 50.31 493 PHE A CA 1
ATOM 3965 C C . PHE A 1 493 ? -18.955 -34.835 25.998 1.00 50.31 493 PHE A C 1
ATOM 3967 O O . PHE A 1 493 ? -18.933 -34.912 27.222 1.00 50.31 493 PHE A O 1
ATOM 3974 N N . GLN A 1 494 ? -19.973 -34.239 25.363 1.00 46.66 494 GLN A N 1
ATOM 3975 C CA . GLN A 1 494 ? -21.125 -33.674 26.078 1.00 46.66 494 GLN A CA 1
ATOM 3976 C C . GLN A 1 494 ? -21.905 -34.747 26.840 1.00 46.66 494 GLN A C 1
ATOM 3978 O O . GLN A 1 494 ? -22.285 -34.530 27.988 1.00 46.66 494 GLN A O 1
ATOM 3983 N N . ARG A 1 495 ? -22.087 -35.939 26.257 1.00 51.88 495 ARG A N 1
ATOM 3984 C CA . ARG A 1 495 ? -22.748 -37.062 26.942 1.00 51.88 495 ARG A CA 1
ATOM 3985 C C . ARG A 1 495 ? -21.907 -37.636 28.088 1.00 51.88 495 ARG A C 1
ATOM 3987 O O . ARG A 1 495 ? -22.464 -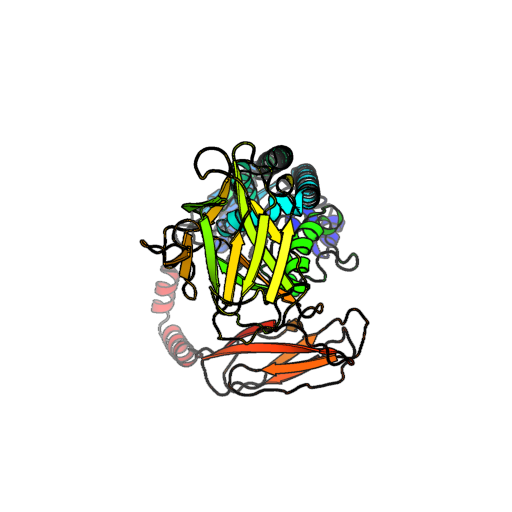38.130 29.066 1.00 51.88 495 ARG A O 1
ATOM 3994 N N . PHE A 1 496 ? -20.581 -37.568 27.979 1.00 61.25 496 PHE A N 1
ATOM 3995 C CA . PHE A 1 496 ? -19.642 -37.923 29.043 1.00 61.25 496 PHE A CA 1
ATOM 3996 C C . PHE A 1 496 ? -19.666 -36.887 30.181 1.00 61.25 496 PHE A C 1
ATOM 3998 O O . PHE A 1 496 ? -19.820 -37.265 31.339 1.00 61.25 496 PHE A O 1
ATOM 4005 N N . LEU A 1 497 ? -19.628 -35.588 29.872 1.00 52.75 497 LEU A N 1
ATOM 4006 C CA . LEU A 1 497 ? -19.685 -34.501 30.858 1.00 52.75 497 LEU A CA 1
ATOM 4007 C C . LEU A 1 497 ? -21.037 -34.412 31.580 1.00 52.75 497 LEU A C 1
ATOM 4009 O O . LEU A 1 497 ? -21.065 -34.214 32.793 1.00 52.75 497 LEU A O 1
ATOM 4013 N N . GLN A 1 498 ? -22.153 -34.639 30.879 1.00 55.81 498 GLN A N 1
ATOM 4014 C CA . GLN A 1 498 ? -23.491 -34.698 31.488 1.00 55.81 498 GLN A CA 1
ATOM 4015 C C . GLN A 1 498 ? -23.638 -35.863 32.482 1.00 55.81 498 GLN A C 1
ATOM 4017 O O . GLN A 1 498 ? -24.394 -35.753 33.445 1.00 55.81 498 GLN A O 1
ATOM 4022 N N . ASN A 1 499 ? -22.888 -36.954 32.291 1.00 53.72 499 ASN A N 1
ATOM 4023 C CA . ASN A 1 499 ? -22.869 -38.107 33.196 1.00 53.72 499 ASN A CA 1
ATOM 4024 C C . ASN A 1 499 ? -21.770 -38.030 34.275 1.00 53.72 499 ASN A C 1
ATOM 4026 O O . ASN A 1 499 ? -21.741 -38.864 35.180 1.00 53.72 499 ASN A O 1
ATOM 4030 N N . HIS A 1 500 ? -20.893 -37.023 34.219 1.00 62.25 500 HIS A N 1
ATOM 4031 C CA . HIS A 1 500 ? -19.795 -36.816 35.164 1.00 62.25 500 HIS A CA 1
ATOM 4032 C C . HIS A 1 500 ? -19.739 -35.353 35.639 1.00 62.25 500 HIS A C 1
ATOM 4034 O O . HIS A 1 500 ? -18.789 -34.620 35.367 1.00 62.25 500 HIS A O 1
ATOM 4040 N N . SER A 1 501 ? -20.746 -34.936 36.414 1.00 55.25 501 SER A N 1
ATOM 4041 C CA . SER A 1 501 ? -20.931 -33.558 36.914 1.00 55.25 501 SER A CA 1
ATOM 4042 C C . SER A 1 501 ? -19.744 -32.971 37.696 1.00 55.25 501 SER A C 1
ATOM 4044 O O . SER A 1 501 ? -19.590 -31.752 37.765 1.00 55.25 501 SER A O 1
ATOM 4046 N N . HIS A 1 502 ? -18.875 -33.813 38.262 1.00 55.69 502 HIS A N 1
ATOM 4047 C CA . HIS A 1 502 ? -17.649 -33.377 38.935 1.00 55.69 502 HIS A CA 1
ATOM 4048 C C . HIS A 1 502 ? -16.524 -32.981 37.963 1.00 55.69 502 HIS A C 1
ATOM 4050 O O . HIS A 1 502 ? -15.767 -32.068 38.272 1.00 55.69 502 HIS A O 1
ATOM 4056 N N . LEU A 1 503 ? -16.437 -33.605 36.781 1.00 48.47 503 LEU A N 1
ATOM 4057 C CA . LEU A 1 503 ? -15.451 -33.262 35.744 1.00 48.47 503 LEU A CA 1
ATOM 4058 C C . LEU A 1 503 ? -15.780 -31.922 35.073 1.00 48.47 503 LEU A C 1
ATOM 4060 O O . LEU A 1 503 ? -14.873 -31.152 34.777 1.00 48.47 503 LEU A O 1
ATOM 4064 N N . TYR A 1 504 ? -17.070 -31.605 34.927 1.00 49.47 504 TYR A N 1
ATOM 4065 C CA . TYR A 1 504 ? -17.535 -30.305 34.431 1.00 49.47 504 TYR A CA 1
ATOM 4066 C C . TYR A 1 504 ? -17.067 -29.135 35.317 1.00 49.47 504 TYR A C 1
ATOM 4068 O O . TYR A 1 504 ? -16.634 -28.110 34.806 1.00 49.47 504 TYR A O 1
ATOM 4076 N N . LYS A 1 505 ? -17.079 -29.304 36.649 1.00 47.09 505 LYS A N 1
ATOM 4077 C CA . LYS A 1 505 ? -16.603 -28.274 37.592 1.00 47.09 505 LYS A CA 1
ATOM 4078 C C . LYS A 1 505 ? -15.086 -28.068 37.580 1.00 47.09 505 LYS A C 1
ATOM 4080 O O . LYS A 1 505 ? -14.647 -26.972 37.888 1.00 47.09 505 LYS A O 1
ATOM 4085 N N . ILE A 1 506 ? -14.307 -29.098 37.248 1.00 49.84 506 ILE A N 1
ATOM 4086 C CA . ILE A 1 506 ? -12.838 -29.012 37.194 1.00 49.84 506 ILE A CA 1
ATOM 4087 C C . ILE A 1 506 ? -12.385 -28.335 35.889 1.00 49.84 506 ILE A C 1
ATOM 4089 O O . ILE A 1 506 ? -11.465 -27.524 35.904 1.00 49.84 506 ILE A O 1
ATOM 4093 N N . LEU A 1 507 ? -13.067 -28.615 34.772 1.00 40.34 507 LEU A N 1
ATOM 4094 C CA . LEU A 1 507 ? -12.774 -28.007 33.466 1.00 40.34 507 LEU A CA 1
ATOM 4095 C C . LEU A 1 507 ? -13.076 -26.500 33.411 1.00 40.34 507 LEU A C 1
ATOM 4097 O O . LEU A 1 507 ? -12.366 -25.781 32.725 1.00 40.34 507 LEU A O 1
ATOM 4101 N N . MET A 1 508 ? -14.065 -26.016 34.170 1.00 38.59 508 MET A N 1
ATOM 4102 C CA . MET A 1 508 ? -14.398 -24.582 34.274 1.00 38.59 508 MET A CA 1
ATOM 4103 C C . MET A 1 508 ? -13.522 -23.810 35.281 1.00 38.59 508 MET A C 1
ATOM 4105 O O . MET A 1 508 ? -13.805 -22.656 35.569 1.00 38.59 508 MET A O 1
ATOM 4109 N N . GLN A 1 509 ? -12.513 -24.451 35.879 1.00 40.31 509 GLN A N 1
ATOM 4110 C CA . GLN A 1 509 ? -11.536 -23.802 36.769 1.00 40.31 509 GLN A CA 1
ATOM 4111 C C . GLN A 1 509 ? -10.138 -23.693 36.134 1.00 40.31 509 GLN A C 1
ATOM 4113 O O . GLN A 1 509 ? -9.201 -23.267 36.802 1.00 40.31 509 GLN A O 1
ATOM 4118 N N . THR A 1 510 ? -9.972 -24.131 34.881 1.00 37.00 510 THR A N 1
ATOM 4119 C CA . THR A 1 510 ? -8.682 -24.110 34.155 1.00 37.00 510 THR A CA 1
ATOM 4120 C C . THR A 1 510 ? -8.787 -23.614 32.705 1.00 37.00 510 THR A C 1
ATOM 4122 O O . THR A 1 510 ? -7.842 -23.767 31.936 1.00 37.00 510 THR A O 1
ATOM 4125 N N . LEU A 1 511 ? -9.909 -22.989 32.354 1.00 35.56 511 LEU A N 1
ATOM 4126 C CA . LEU A 1 511 ? -10.052 -22.022 31.263 1.00 35.56 511 LEU A CA 1
ATOM 4127 C C . LEU A 1 511 ? -10.471 -20.705 31.908 1.00 35.56 511 LEU A C 1
ATOM 4129 O O . LEU A 1 511 ? -10.060 -19.659 31.373 1.00 35.56 511 LEU A O 1
#

Mean predicted aligned error: 14.79 Å

Secondary structure (DSSP, 8-state):
-HHHHHHHHHT-EEEEE-SS-TTT-BHHHHHHHTTTEEEEEE-SS---GGGGTTHHHHHHHHHHH-TT--HHHHHHHHHHHHHT-TTTGGG-EEEEEEGGGHHHHHHHHHHHHHHHHHTHHHHHHHHHHHHTTS-EETTTTEEEHHHHHHHHTTSS--HHHHHHHHHHHHHHHHHEEEEEESS-TT--S-EEE---HHHHHTTTTTT-TTT--HHHHH-SHHHHHHHHHHHHHHEEEEEEE---SEEEEEBTTEEEEEEE--SSSEEEEEEEEEEEETT--SPEEEEEESSTTS--SEEEEE-GGGSPBSS-EEEEEEEEEEE--TTS-EEEEEE-S---SSSSEEEEEEES-TTS-TT--EEEEETTTTEEEE-SS--EE-EEEEEE--SS---EEES-SB--TT-EEEEEEE---TT---EEEEEE-SSS-EEEEEEEE-TT--EEEEEE--S-SEEEEEEEEEETT-PBP--EEEEEE-----HHHHHHHHHHHHH-HHHHHHHTT--

Foldseek 3Di:
DVVLVVQVVVVAEAEDADLQQACVLALLNLQLNLVGYQKYKHFNARDHNVLCPVLVVVLVVCCVVCVPDHSLNSQQSSQVSSCVDVVCQQADKMFIWGSPLSVQLLVLQQVLLVVCVVCVQFCPVVLVVQVVVFQDYPVAQKGALLSSLVSVLPDPDDVSSNVSSVSNNVSVVVTTSDIGHHNRPRRPRYIYGQHDLLVVLVVPCALPPVVYRPSSVSHCNNVSSVVSNLCCQQKPWFDWFADFDDWDWAFQFKKKKKKAFGQFFKFFKKKFWKAWFADAFWWKKKFKALDPPDDGQKIDTDTNVQHHHPDTHIRMDGIPMGTDDGRGMMIIMIHTNGDDRPGTTMITTWDPPLVSGPGIWMWMAGPVVRDIDTDPPTIHTGMITIGRALNFAFWDWDWDQEDAAFDKTKIKTAGADPVQAFKFKWKDFQPRDIDHGHDRDGHGDIDMDMDHHNDFDKGKMWMWMAGPVRRIHDIHIGIHGHDDDPPVVVVVVVVVCVVVVPVVVVVVVPD